Protein AF-0000000085132229 (afdb_homodimer)

Sequence (592 aa):
MSGAFQVGDSVLLVDHRGRETVAELTEAGVVRTAVGEVAMGDLVGHEPGEAVVTSKGKRILAVRPTLAETVVHMPRGAQIIYPKDALAILGALDVAPGQRVLECGVGSGGLTVWLARLGASVVAVERRPDFARRAEKNVAHLGGSERVSIIVGELADVAPPGPYDRVVLDMVHPWEVIPWIGAELAPGGRIVAYVTNALQIHETVEALEASGYVRIEVRELLERRWVARGEIVRPELRMVAHTGFIVSAHITPRARRLAAERPREISVSGVVDDGSLDESADGDVDDELIQTEDRPMSGAFQVGDSVLLVDHRGRETVAELTEAGVVRTAVGEVAMGDLVGHEPGEAVVTSKGKRILAVRPTLAETVVHMPRGAQIIYPKDALAILGALDVAPGQRVLECGVGSGGLTVWLARLGASVVAVERRPDFARRAEKNVAHLGGSERVSIIVGELADVAPPGPYDRVVLDMVHPWEVIPWIGAELAPGGRIVAYVTNALQIHETVEALEASGYVRIEVRELLERRWVARGEIVRPELRMVAHTGFIVSAHITPRARRLAAERPREISVSGVVDDGSLDESADGDVDDELIQTEDRP

InterPro domains:
  IPR014816 tRNA (1-methyladenosine) methyltransferase catalytic subunit Gcd14 [PIRSF017269] (3-255)
  IPR014816 tRNA (1-methyladenosine) methyltransferase catalytic subunit Gcd14 [PS51620] (8-252)
  IPR014816 tRNA (1-methyladenosine) methyltransferase catalytic subunit Gcd14 [PTHR12133] (4-229)
  IPR020598 Ribosomal RNA adenine methylase transferase, N-terminal [SM00650] (88-220)
  IPR029063 S-adenosyl-L-methionine-dependent methyltransferase superfamily [G3DSA:3.40.50.150] (67-257)
  IPR029063 S-adenosyl-L-methionine-dependent methyltransferase superfamily [SSF53335] (5-249)
  IPR049470 tRNA (adenine(58)-N(1))-methyltransferase catalytic subunit TRM61, C-terminal [PF08704] (71-230)

Radius of gyration: 25.06 Å; Cα contacts (8 Å, |Δi|>4): 1314; chains: 2; bounding box: 55×80×70 Å

Solvent-accessible surface area (backbone atoms only — not comparable to full-atom values): 31520 Å² total; per-residue (Å²): 132,66,40,51,41,44,75,63,36,57,37,28,36,34,40,92,85,66,52,75,47,73,46,72,31,38,76,84,37,71,47,82,53,99,65,33,39,34,55,29,54,78,43,49,68,36,48,22,46,39,70,43,66,23,76,68,69,39,69,25,40,32,32,66,56,39,64,55,55,45,55,75,67,42,88,64,90,44,88,71,68,52,53,75,55,42,44,48,48,42,51,69,47,46,69,43,56,70,36,36,32,38,36,36,49,42,41,41,23,51,56,55,35,54,46,24,52,35,39,20,35,34,43,29,31,19,64,47,63,71,35,43,52,45,14,50,53,45,26,54,66,73,38,38,53,91,30,50,46,78,43,76,33,52,61,62,75,63,56,78,79,54,72,18,39,28,38,37,33,44,48,92,60,50,41,47,45,50,47,30,54,38,46,31,41,30,48,44,10,26,38,32,36,46,39,71,51,69,70,51,49,47,50,34,50,50,30,38,53,75,34,44,38,40,77,72,44,37,38,33,64,34,54,41,45,44,45,68,56,93,94,42,72,47,69,49,91,71,62,72,68,77,78,45,36,44,36,32,32,32,41,16,64,65,13,28,55,55,5,64,72,39,75,70,54,65,78,80,65,82,70,70,70,67,66,71,74,67,78,60,76,71,54,74,77,64,85,63,64,85,67,74,74,81,68,130,132,66,39,51,39,44,76,62,35,58,36,28,36,34,42,91,85,65,55,74,47,73,45,71,31,38,76,85,38,71,46,81,54,98,63,33,37,35,56,28,53,77,43,47,68,36,49,22,46,39,70,45,67,24,75,68,68,38,69,26,40,33,31,66,56,39,64,56,54,44,54,74,66,43,86,63,90,46,87,72,68,52,54,75,54,43,43,48,48,42,51,70,47,46,70,43,56,70,37,35,31,38,36,37,50,41,42,39,22,50,56,55,36,54,47,24,53,36,40,20,35,34,43,30,31,20,65,46,62,70,34,43,52,46,14,51,53,46,25,54,65,74,40,36,52,91,29,49,46,79,44,76,34,52,63,62,76,62,56,77,76,52,72,17,39,26,38,38,33,41,49,94,61,50,40,46,44,50,48,29,54,37,48,30,41,29,48,44,10,27,38,33,38,46,39,72,50,70,69,51,49,46,50,35,50,50,30,39,53,76,34,43,40,40,79,73,45,36,39,34,65,34,55,39,46,44,45,68,54,94,92,43,73,46,70,48,92,70,61,72,72,74,78,44,35,45,35,30,32,33,42,17,66,65,13,27,54,54,6,64,73,40,75,68,54,66,79,81,65,80,70,70,70,68,66,70,75,66,75,60,75,71,52,73,75,65,80,72,65,83,74,74,73,80,68,131

Structure (mmCIF, N/CA/C/O backbone):
data_AF-0000000085132229-model_v1
#
loop_
_entity.id
_entity.type
_entity.pdbx_description
1 polymer 'tRNA (adenine(58)-N(1))-methyltransferase TrmI'
#
loop_
_atom_site.group_PDB
_atom_site.id
_atom_site.type_symbol
_atom_site.label_atom_id
_atom_site.label_alt_id
_atom_site.label_comp_id
_atom_site.label_asym_id
_atom_site.label_entity_id
_atom_site.label_seq_id
_atom_site.pdbx_PDB_ins_code
_atom_site.Cartn_x
_atom_site.Cartn_y
_atom_site.Cartn_z
_atom_site.occupancy
_atom_site.B_iso_or_equiv
_atom_site.auth_seq_id
_atom_site.auth_comp_id
_atom_site.auth_asym_id
_atom_site.auth_atom_id
_atom_site.pdbx_PDB_model_num
ATOM 1 N N . MET A 1 1 ? -3.805 -16.078 5.254 1 65.31 1 MET A N 1
ATOM 2 C CA . MET A 1 1 ? -3.906 -17.438 5.781 1 65.31 1 MET A CA 1
ATOM 3 C C . MET A 1 1 ? -3.59 -18.469 4.699 1 65.31 1 MET A C 1
ATOM 5 O O . MET A 1 1 ? -3.982 -18.297 3.541 1 65.31 1 MET A O 1
ATOM 9 N N . SER A 1 2 ? -2.617 -19.297 4.984 1 74 2 SER A N 1
ATOM 10 C CA . SER A 1 2 ? -2.285 -20.375 4.059 1 74 2 SER A CA 1
ATOM 11 C C . SER A 1 2 ? -2.84 -21.703 4.547 1 74 2 SER A C 1
ATOM 13 O O . SER A 1 2 ? -3.232 -21.828 5.707 1 74 2 SER A O 1
ATOM 15 N N . GLY A 1 3 ? -3.184 -22.562 3.594 1 86.44 3 GLY A N 1
ATOM 16 C CA . GLY A 1 3 ? -3.719 -23.891 3.891 1 86.44 3 GLY A CA 1
ATOM 17 C C . GLY A 1 3 ? -5.062 -24.141 3.238 1 86.44 3 GLY A C 1
ATOM 18 O O . GLY A 1 3 ? -5.52 -23.359 2.41 1 86.44 3 GLY A O 1
ATOM 19 N N . ALA A 1 4 ? -5.645 -25.234 3.688 1 92.12 4 ALA A N 1
ATOM 20 C CA . ALA A 1 4 ? -6.934 -25.625 3.129 1 92.12 4 ALA A CA 1
ATOM 21 C C . ALA A 1 4 ? -8.047 -24.688 3.605 1 92.12 4 ALA A C 1
ATOM 23 O O . ALA A 1 4 ? -7.906 -24.031 4.637 1 92.12 4 ALA A O 1
ATOM 24 N N . PHE A 1 5 ? -9.094 -24.625 2.889 1 94.69 5 PHE A N 1
ATOM 25 C CA . PHE A 1 5 ? -10.242 -23.812 3.252 1 94.69 5 PHE A CA 1
ATOM 26 C C . PHE A 1 5 ? -10.836 -24.266 4.578 1 94.69 5 PHE A C 1
ATOM 28 O O . PHE A 1 5 ? -10.938 -25.469 4.84 1 94.69 5 PHE A O 1
ATOM 35 N N . GLN A 1 6 ? -11.195 -23.359 5.348 1 93.12 6 GLN A N 1
ATOM 36 C CA . GLN A 1 6 ? -11.867 -23.609 6.617 1 93.12 6 GLN A CA 1
ATOM 37 C C . GLN A 1 6 ? -13.148 -22.781 6.734 1 93.12 6 GLN A C 1
ATOM 39 O O . GLN A 1 6 ? -13.312 -21.781 6.027 1 93.12 6 GLN A O 1
ATOM 44 N N . VAL A 1 7 ? -14.031 -23.266 7.629 1 92.75 7 VAL A N 1
ATOM 45 C CA . VAL A 1 7 ? -15.219 -22.469 7.926 1 92.75 7 VAL A CA 1
ATOM 46 C C . VAL A 1 7 ? -14.797 -21.094 8.406 1 92.75 7 VAL A C 1
ATOM 48 O O . VAL A 1 7 ? -13.875 -20.953 9.203 1 92.75 7 VAL A O 1
ATOM 51 N N . GLY A 1 8 ? -15.422 -20.062 7.824 1 89.81 8 GLY A N 1
ATOM 52 C CA . GLY A 1 8 ? -15.078 -18.688 8.18 1 89.81 8 GLY A CA 1
ATOM 53 C C . GLY A 1 8 ? -14.211 -18 7.145 1 89.81 8 GLY A C 1
ATOM 54 O O . GLY A 1 8 ? -14.141 -16.781 7.098 1 89.81 8 GLY A O 1
ATOM 55 N N . ASP A 1 9 ? -13.594 -18.828 6.281 1 91.94 9 ASP A N 1
ATOM 56 C CA . ASP A 1 9 ? -12.766 -18.266 5.223 1 91.94 9 ASP A CA 1
ATOM 57 C C . ASP A 1 9 ? -13.625 -17.594 4.156 1 91.94 9 ASP A C 1
ATOM 59 O O . ASP A 1 9 ? -14.789 -17.938 3.975 1 91.94 9 ASP A O 1
ATOM 63 N N . SER A 1 10 ? -13.016 -16.609 3.533 1 92.94 10 SER A N 1
ATOM 64 C CA . SER A 1 10 ? -13.586 -16.141 2.273 1 92.94 10 SER A CA 1
ATOM 65 C C . SER A 1 10 ? -13.117 -16.984 1.101 1 92.94 10 SER A C 1
ATOM 67 O O . SER A 1 10 ? -11.977 -17.469 1.084 1 92.94 10 SER A O 1
ATOM 69 N N . VAL A 1 11 ? -14.016 -17.188 0.163 1 95.06 11 VAL A N 1
ATOM 70 C CA . VAL A 1 11 ? -13.664 -17.906 -1.051 1 95.06 11 VAL A CA 1
ATOM 71 C C . VAL A 1 11 ? -14.039 -17.078 -2.279 1 95.06 11 VAL A C 1
ATOM 73 O O . VAL A 1 11 ? -15.062 -16.406 -2.285 1 95.06 11 VAL A O 1
ATOM 76 N N . LEU A 1 12 ? -13.203 -17.031 -3.213 1 96.56 12 LEU A N 1
ATOM 77 C CA . LEU A 1 12 ? -13.445 -16.453 -4.531 1 96.56 12 LEU A CA 1
ATOM 78 C C . LEU A 1 12 ? -13.625 -17.547 -5.578 1 96.56 12 LEU A C 1
ATOM 80 O O . LEU A 1 12 ? -12.719 -18.359 -5.797 1 96.56 12 LEU A O 1
ATOM 84 N N . LEU A 1 13 ? -14.781 -17.609 -6.133 1 96.69 13 LEU A N 1
ATOM 85 C CA . LEU A 1 13 ? -15.086 -18.531 -7.219 1 96.69 13 LEU A CA 1
ATOM 86 C C . LEU A 1 13 ? -15.023 -17.828 -8.57 1 96.69 13 LEU A C 1
ATOM 88 O O . LEU A 1 13 ? -15.578 -16.75 -8.734 1 96.69 13 LEU A O 1
ATOM 92 N N . VAL A 1 14 ? -14.305 -18.406 -9.477 1 96.69 14 VAL A N 1
ATOM 93 C CA . VAL A 1 14 ? -14.133 -17.828 -10.805 1 96.69 14 VAL A CA 1
ATOM 94 C C . VAL A 1 14 ? -14.539 -18.844 -11.867 1 96.69 14 VAL A C 1
ATOM 96 O O . VAL A 1 14 ? -13.977 -19.938 -11.938 1 96.69 14 VAL A O 1
ATOM 99 N N . ASP A 1 15 ? -15.453 -18.469 -12.68 1 95.88 15 ASP A N 1
ATOM 100 C CA . ASP A 1 15 ? -15.906 -19.422 -13.695 1 95.88 15 ASP A CA 1
ATOM 101 C C . ASP A 1 15 ? -15.086 -19.281 -14.977 1 95.88 15 ASP A C 1
ATOM 103 O O . ASP A 1 15 ? -14.109 -18.531 -15.016 1 95.88 15 ASP A O 1
ATOM 107 N N . HIS A 1 16 ? -15.438 -20.062 -16 1 92 16 HIS A N 1
ATOM 108 C CA . HIS A 1 16 ? -14.648 -20.172 -17.219 1 92 16 HIS A CA 1
ATOM 109 C C . HIS A 1 16 ? -14.68 -18.875 -18.031 1 92 16 HIS A C 1
ATOM 111 O O . HIS A 1 16 ? -13.844 -18.656 -18.906 1 92 16 HIS A O 1
ATOM 117 N N . ARG A 1 17 ? -15.664 -17.984 -17.688 1 92.19 17 ARG A N 1
ATOM 118 C CA . ARG A 1 17 ? -15.766 -16.703 -18.391 1 92.19 17 ARG A CA 1
ATOM 119 C C . ARG A 1 17 ? -15.094 -15.594 -17.578 1 92.19 17 ARG A C 1
ATOM 121 O O . ARG A 1 17 ? -15.141 -14.422 -17.969 1 92.19 17 ARG A O 1
ATOM 128 N N . GLY A 1 18 ? -14.578 -15.961 -16.438 1 91.88 18 GLY A N 1
ATOM 129 C CA . GLY A 1 18 ? -13.859 -14.992 -15.625 1 91.88 18 GLY A CA 1
ATOM 130 C C . GLY A 1 18 ? -14.758 -14.266 -14.641 1 91.88 18 GLY A C 1
ATOM 131 O O . GLY A 1 18 ? -14.32 -13.328 -13.969 1 91.88 18 GLY A O 1
ATOM 132 N N . ARG A 1 19 ? -16.125 -14.766 -14.578 1 94.62 19 ARG A N 1
ATOM 133 C CA . ARG A 1 19 ? -17.016 -14.141 -13.609 1 94.62 19 ARG A CA 1
ATOM 134 C C . ARG A 1 19 ? -16.672 -14.562 -12.188 1 94.62 19 ARG A C 1
ATOM 136 O O . ARG A 1 19 ? -16.406 -15.742 -11.938 1 94.62 19 ARG A O 1
ATOM 143 N N . GLU A 1 20 ? -16.641 -13.484 -11.305 1 96.12 20 GLU A N 1
ATOM 144 C CA . GLU A 1 20 ? -16.172 -13.711 -9.938 1 96.12 20 GLU A CA 1
ATOM 145 C C . GLU A 1 20 ? -17.312 -13.656 -8.938 1 96.12 20 GLU A C 1
ATOM 147 O O . GLU A 1 20 ? -18.219 -12.836 -9.07 1 96.12 20 GLU A O 1
ATOM 152 N N . THR A 1 21 ? -17.281 -14.547 -7.984 1 94.19 21 THR A N 1
ATOM 153 C CA . THR A 1 21 ? -18.172 -14.523 -6.824 1 94.19 21 THR A CA 1
ATOM 154 C C . THR A 1 21 ? -17.375 -14.734 -5.539 1 94.19 21 THR A C 1
ATOM 156 O O . THR A 1 21 ? -16.609 -15.688 -5.422 1 94.19 21 THR A O 1
ATOM 159 N N . VAL A 1 22 ? -17.531 -13.828 -4.605 1 93.44 22 VAL A N 1
ATOM 160 C CA . VAL A 1 22 ? -16.891 -13.961 -3.309 1 93.44 22 VAL A CA 1
ATOM 161 C C . VAL A 1 22 ? -17.922 -14.289 -2.236 1 93.44 22 VAL A C 1
ATOM 163 O O . VAL A 1 22 ? -19.016 -13.727 -2.229 1 93.44 22 VAL A O 1
ATOM 166 N N . ALA A 1 23 ? -17.578 -15.219 -1.371 1 91.81 23 ALA A N 1
ATOM 167 C CA . ALA A 1 23 ? -18.5 -15.594 -0.294 1 91.81 23 ALA A CA 1
ATOM 168 C C . ALA A 1 23 ? -17.734 -16.031 0.951 1 91.81 23 ALA A C 1
ATOM 170 O O . ALA A 1 23 ? -16.562 -16.422 0.864 1 91.81 23 ALA A O 1
ATOM 171 N N . GLU A 1 24 ? -18.375 -15.898 2.02 1 90.5 24 GLU A N 1
ATOM 172 C CA . GLU A 1 24 ? -17.859 -16.469 3.264 1 90.5 24 GLU A CA 1
ATOM 173 C C . GLU A 1 24 ? -18.266 -17.922 3.414 1 90.5 24 GLU A C 1
ATOM 175 O O . GLU A 1 24 ? -19.438 -18.281 3.262 1 90.5 24 GLU A O 1
ATOM 180 N N . LEU A 1 25 ? -17.281 -18.766 3.723 1 92.5 25 LEU A N 1
ATOM 181 C CA . LEU A 1 25 ? -17.547 -20.188 3.869 1 92.5 25 LEU A CA 1
ATOM 182 C C . LEU A 1 25 ? -18.234 -20.484 5.203 1 92.5 25 LEU A C 1
ATOM 184 O O . LEU A 1 25 ? -17.688 -20.141 6.262 1 92.5 25 LEU A O 1
ATOM 188 N N . THR A 1 26 ? -19.359 -21.016 5.105 1 90.5 26 THR A N 1
ATOM 189 C CA . THR A 1 26 ? -20.094 -21.5 6.273 1 90.5 26 THR A CA 1
ATOM 190 C C . THR A 1 26 ? -20.297 -23.016 6.203 1 90.5 26 THR A C 1
ATOM 192 O O . THR A 1 26 ? -20.062 -23.625 5.164 1 90.5 26 THR A O 1
ATOM 195 N N . GLU A 1 27 ? -20.656 -23.703 7.293 1 85.38 27 GLU A N 1
ATOM 196 C CA . GLU A 1 27 ? -20.781 -25.156 7.363 1 85.38 27 GLU A CA 1
ATOM 197 C C . GLU A 1 27 ? -21.859 -25.672 6.402 1 85.38 27 GLU A C 1
ATOM 199 O O . GLU A 1 27 ? -21.688 -26.703 5.758 1 85.38 27 GLU A O 1
ATOM 204 N N . ALA A 1 28 ? -22.938 -25.047 6.32 1 84.69 28 ALA A N 1
ATOM 205 C CA . ALA A 1 28 ? -24.062 -25.594 5.547 1 84.69 28 ALA A CA 1
ATOM 206 C C . ALA A 1 28 ? -24.531 -24.594 4.496 1 84.69 28 ALA A C 1
ATOM 208 O O . ALA A 1 28 ? -25.641 -24.703 3.979 1 84.69 28 ALA A O 1
ATOM 209 N N . GLY A 1 29 ? -23.562 -23.812 4.078 1 89.12 29 GLY A N 1
ATOM 210 C CA . GLY A 1 29 ? -24 -22.781 3.148 1 89.12 29 GLY A CA 1
ATOM 211 C C . GLY A 1 29 ? -23.812 -23.172 1.694 1 89.12 29 GLY A C 1
ATOM 212 O O . GLY A 1 29 ? -23.266 -24.234 1.397 1 89.12 29 GLY A O 1
ATOM 213 N N . VAL A 1 30 ? -24.547 -22.453 0.815 1 94.06 30 VAL A N 1
ATOM 214 C CA . VAL A 1 30 ? -24.422 -22.625 -0.63 1 94.06 30 VAL A CA 1
ATOM 215 C C . VAL A 1 30 ? -24.062 -21.281 -1.27 1 94.06 30 VAL A C 1
ATOM 217 O O . VAL A 1 30 ? -24.594 -20.234 -0.871 1 94.06 30 VAL A O 1
ATOM 220 N N . VAL A 1 31 ? -23.172 -21.344 -2.199 1 93.12 31 VAL A N 1
ATOM 221 C CA . VAL A 1 31 ? -22.844 -20.141 -2.963 1 93.12 31 VAL A CA 1
ATOM 222 C C . VAL A 1 31 ? -23.453 -20.234 -4.359 1 93.12 31 VAL A C 1
ATOM 224 O O . VAL A 1 31 ? -23.203 -21.188 -5.09 1 93.12 31 VAL A O 1
ATOM 227 N N . ARG A 1 32 ? -24.328 -19.344 -4.715 1 93.06 32 ARG A N 1
ATOM 228 C CA . ARG A 1 32 ? -24.922 -19.297 -6.043 1 93.06 32 ARG A CA 1
ATOM 229 C C . ARG A 1 32 ? -24.016 -18.547 -7.023 1 93.06 32 ARG A C 1
ATOM 231 O O . ARG A 1 32 ? -23.578 -17.438 -6.742 1 93.06 32 ARG A O 1
ATOM 238 N N . THR A 1 33 ? -23.609 -19.094 -8.109 1 94.19 33 THR A N 1
ATOM 239 C CA . THR A 1 33 ? -22.844 -18.469 -9.188 1 94.19 33 THR A CA 1
ATOM 240 C C . THR A 1 33 ? -23.641 -18.438 -10.477 1 94.19 33 THR A C 1
ATOM 242 O O . THR A 1 33 ? -24.766 -18.953 -10.531 1 94.19 33 THR A O 1
ATOM 245 N N . ALA A 1 34 ? -23.094 -17.828 -11.531 1 93.56 34 ALA A N 1
ATOM 246 C CA . ALA A 1 34 ? -23.766 -17.734 -12.828 1 93.56 34 ALA A CA 1
ATOM 247 C C . ALA A 1 34 ? -23.859 -19.094 -13.5 1 93.56 34 ALA A C 1
ATOM 249 O O . ALA A 1 34 ? -24.719 -19.312 -14.367 1 93.56 34 ALA A O 1
ATOM 250 N N . VAL A 1 35 ? -23.047 -20.062 -13.031 1 95.88 35 VAL A N 1
ATOM 251 C CA . VAL A 1 35 ? -23 -21.344 -13.727 1 95.88 35 VAL A CA 1
ATOM 252 C C . VAL A 1 35 ? -23.406 -22.469 -12.773 1 95.88 35 VAL A C 1
ATOM 254 O O . VAL A 1 35 ? -23.016 -23.625 -12.945 1 95.88 35 VAL A O 1
ATOM 257 N N . GLY A 1 36 ? -24.078 -22.062 -11.711 1 96.06 36 GLY A N 1
ATOM 258 C CA . GLY A 1 36 ? -24.578 -23.062 -10.797 1 96.06 36 GLY A CA 1
ATOM 259 C C . GLY A 1 36 ? -24.234 -22.781 -9.352 1 96.06 36 GLY A C 1
ATOM 260 O O . GLY A 1 36 ? -23.656 -21.734 -9.031 1 96.06 36 GLY A O 1
ATOM 261 N N . GLU A 1 37 ? -24.609 -23.781 -8.523 1 96.75 37 GLU A N 1
ATOM 262 C CA . GLU A 1 37 ? -24.391 -23.641 -7.082 1 96.75 37 GLU A CA 1
ATOM 263 C C . GLU A 1 37 ? -23.234 -24.5 -6.609 1 96.75 37 GLU A C 1
ATOM 265 O O . GLU A 1 37 ? -22.953 -25.547 -7.195 1 96.75 37 GLU A O 1
ATOM 270 N N . VAL A 1 38 ? -22.562 -24.031 -5.617 1 95.81 38 VAL A N 1
ATOM 271 C CA . VAL A 1 38 ? -21.5 -24.781 -4.965 1 95.81 38 VAL A CA 1
ATOM 272 C C . VAL A 1 38 ? -21.812 -24.922 -3.477 1 95.81 38 VAL A C 1
ATOM 274 O O . VAL A 1 38 ? -22 -23.922 -2.781 1 95.81 38 VAL A O 1
ATOM 277 N N . ALA A 1 39 ? -21.891 -26.156 -3.051 1 94.06 39 ALA A N 1
ATOM 278 C CA . ALA A 1 39 ? -22.031 -26.375 -1.615 1 94.06 39 ALA A CA 1
ATOM 279 C C . ALA A 1 39 ? -20.766 -26 -0.864 1 94.06 39 ALA A C 1
ATOM 281 O O . ALA A 1 39 ? -19.672 -26.469 -1.203 1 94.06 39 ALA A O 1
ATOM 282 N N . MET A 1 40 ? -20.844 -25.203 0.178 1 91.81 40 MET A N 1
ATOM 283 C CA . MET A 1 40 ? -19.688 -24.719 0.912 1 91.81 40 MET A CA 1
ATOM 284 C C . MET A 1 40 ? -18.953 -25.875 1.593 1 91.81 40 MET A C 1
ATOM 286 O O . MET A 1 40 ? -17.734 -25.844 1.738 1 91.81 40 MET A O 1
ATOM 290 N N . GLY A 1 41 ? -19.75 -26.812 1.95 1 89.12 41 GLY A N 1
ATOM 291 C CA . GLY A 1 41 ? -19.141 -28 2.521 1 89.12 41 GLY A CA 1
ATOM 292 C C . GLY A 1 41 ? -18.188 -28.703 1.572 1 89.12 41 GLY A C 1
ATOM 293 O O . GLY A 1 41 ? -17.234 -29.359 2.01 1 89.12 41 GLY A O 1
ATOM 294 N N . ASP A 1 42 ? -18.406 -28.578 0.285 1 88.88 42 ASP A N 1
ATOM 295 C CA . ASP A 1 42 ? -17.562 -29.203 -0.733 1 88.88 42 ASP A CA 1
ATOM 296 C C . ASP A 1 42 ? -16.234 -28.453 -0.876 1 88.88 42 ASP A C 1
ATOM 298 O O . ASP A 1 42 ? -15.312 -28.938 -1.528 1 88.88 42 ASP A O 1
ATOM 302 N N . LEU A 1 43 ? -16.172 -27.297 -0.257 1 92.69 43 LEU A N 1
ATOM 303 C CA . LEU A 1 43 ? -14.969 -26.484 -0.357 1 92.69 43 LEU A CA 1
ATOM 304 C C . LEU A 1 43 ? -14.086 -26.672 0.871 1 92.69 43 LEU A C 1
ATOM 306 O O . LEU A 1 43 ? -12.852 -26.656 0.764 1 92.69 43 LEU A O 1
ATOM 310 N N . VAL A 1 44 ? -14.719 -26.875 1.988 1 92.12 44 VAL A N 1
ATOM 311 C CA . VAL A 1 44 ? -14 -26.984 3.248 1 92.12 44 VAL A CA 1
ATOM 312 C C . VAL A 1 44 ? -13.047 -28.172 3.193 1 92.12 44 VAL A C 1
ATOM 314 O O . VAL A 1 44 ? -13.438 -29.266 2.781 1 92.12 44 VAL A O 1
ATOM 317 N N . GLY A 1 45 ? -11.789 -27.922 3.525 1 90.94 45 GLY A N 1
ATOM 318 C CA . GLY A 1 45 ? -10.781 -28.969 3.512 1 90.94 45 GLY A CA 1
ATOM 319 C C . GLY A 1 45 ? -10.023 -29.047 2.201 1 90.94 45 GLY A C 1
ATOM 320 O O . GLY A 1 45 ? -8.953 -29.672 2.131 1 90.94 45 GLY A O 1
ATOM 321 N N . HIS A 1 46 ? -10.547 -28.453 1.194 1 91.88 46 HIS A N 1
ATOM 322 C CA . HIS A 1 46 ? -9.867 -28.422 -0.095 1 91.88 46 HIS A CA 1
ATOM 323 C C . HIS A 1 46 ? -8.836 -27.297 -0.149 1 91.88 46 HIS A C 1
ATOM 325 O O . HIS A 1 46 ? -8.961 -26.297 0.563 1 91.88 46 HIS A O 1
ATOM 331 N N . GLU A 1 47 ? -7.844 -27.531 -0.974 1 94.69 47 GLU A N 1
ATOM 332 C CA . GLU A 1 47 ? -6.816 -26.5 -1.123 1 94.69 47 GLU A CA 1
ATOM 333 C C . GLU A 1 47 ? -7.25 -25.422 -2.111 1 94.69 47 GLU A C 1
ATOM 335 O O . GLU A 1 47 ? -7.844 -25.734 -3.148 1 94.69 47 GLU A O 1
ATOM 340 N N . PRO A 1 48 ? -7.023 -24.172 -1.771 1 96.44 48 PRO A N 1
ATOM 341 C CA . PRO A 1 48 ? -7.234 -23.125 -2.775 1 96.44 48 PRO A CA 1
ATOM 342 C C . PRO A 1 48 ? -6.5 -23.406 -4.086 1 96.44 48 PRO A C 1
ATOM 344 O O . PRO A 1 48 ? -5.367 -23.891 -4.066 1 96.44 48 PRO A O 1
ATOM 347 N N . GLY A 1 49 ? -7.164 -23.094 -5.141 1 95 49 GLY A N 1
ATOM 348 C CA . GLY A 1 49 ? -6.582 -23.359 -6.445 1 95 49 GLY A CA 1
ATOM 349 C C . GLY A 1 49 ? -7.152 -24.609 -7.113 1 95 49 GLY A C 1
ATOM 350 O O . GLY A 1 49 ? -6.93 -24.828 -8.305 1 95 49 GLY A O 1
ATOM 351 N N . GLU A 1 50 ? -7.852 -25.344 -6.355 1 93.5 50 GLU A N 1
ATOM 352 C CA . GLU A 1 50 ? -8.516 -26.516 -6.93 1 93.5 50 GLU A CA 1
ATOM 353 C C . GLU A 1 50 ? -9.828 -26.125 -7.602 1 93.5 50 GLU A C 1
ATOM 355 O O . GLU A 1 50 ? -10.492 -25.172 -7.176 1 93.5 50 GLU A O 1
ATOM 360 N N . ALA A 1 51 ? -10.141 -26.891 -8.578 1 93.5 51 ALA A N 1
ATOM 361 C CA . ALA A 1 51 ? -11.438 -26.719 -9.227 1 93.5 51 ALA A CA 1
ATOM 362 C C . ALA A 1 51 ? -12.547 -27.422 -8.453 1 93.5 51 ALA A C 1
ATOM 364 O O . ALA A 1 51 ? -12.305 -28.453 -7.816 1 93.5 51 ALA A O 1
ATOM 365 N N . VAL A 1 52 ? -13.688 -26.812 -8.477 1 94.69 52 VAL A N 1
ATOM 366 C CA . VAL A 1 52 ? -14.875 -27.422 -7.879 1 94.69 52 VAL A CA 1
ATOM 367 C C . VAL A 1 52 ? -15.977 -27.547 -8.93 1 94.69 52 VAL A C 1
ATOM 369 O O . VAL A 1 52 ? -16.016 -26.766 -9.883 1 94.69 52 VAL A O 1
ATOM 372 N N . VAL A 1 53 ? -16.812 -28.5 -8.719 1 95.5 53 VAL A N 1
ATOM 373 C CA . VAL A 1 53 ? -17.891 -28.734 -9.68 1 95.5 53 VAL A CA 1
ATOM 374 C C . VAL A 1 53 ? -19.188 -28.156 -9.156 1 95.5 53 VAL A C 1
ATOM 376 O O . VAL A 1 53 ? -19.578 -28.406 -8.008 1 95.5 53 VAL A O 1
ATOM 379 N N . THR A 1 54 ? -19.828 -27.391 -9.992 1 96.31 54 THR A N 1
ATOM 380 C CA . THR A 1 54 ? -21.078 -26.766 -9.602 1 96.31 54 THR A CA 1
ATOM 381 C C . THR A 1 54 ? -22.234 -27.75 -9.766 1 96.31 54 THR A C 1
ATOM 383 O O . THR A 1 54 ? -22.047 -28.859 -10.273 1 96.31 54 THR A O 1
ATOM 386 N N . SER A 1 55 ? -23.438 -27.359 -9.352 1 96.12 55 SER A N 1
ATOM 387 C CA . SER A 1 55 ? -24.656 -28.172 -9.461 1 96.12 55 SER A CA 1
ATOM 388 C C . SER A 1 55 ? -25 -28.438 -10.922 1 96.12 55 SER A C 1
ATOM 390 O O . SER A 1 55 ? -25.734 -29.375 -11.234 1 96.12 55 SER A O 1
ATOM 392 N N . LYS A 1 56 ? -24.469 -27.641 -11.828 1 96.88 56 LYS A N 1
ATOM 393 C CA . LYS A 1 56 ? -24.75 -27.797 -13.25 1 96.88 56 LYS A CA 1
ATOM 394 C C . LYS A 1 56 ? -23.609 -28.531 -13.953 1 96.88 56 LYS A C 1
ATOM 396 O O . LYS A 1 56 ? -23.531 -28.531 -15.188 1 96.88 56 LYS A O 1
ATOM 401 N N . GLY A 1 57 ? -22.641 -28.938 -13.188 1 95.88 57 GLY A N 1
ATOM 402 C CA . GLY A 1 57 ? -21.578 -29.781 -13.719 1 95.88 57 GLY A CA 1
ATOM 403 C C . GLY A 1 57 ? -20.406 -28.969 -14.281 1 95.88 57 GLY A C 1
ATOM 404 O O . GLY A 1 57 ? -19.562 -29.516 -14.992 1 95.88 57 GLY A O 1
ATOM 405 N N . LYS A 1 58 ? -20.453 -27.734 -14.023 1 96.19 58 LYS A N 1
ATOM 406 C CA . LYS A 1 58 ? -19.375 -26.891 -14.531 1 96.19 58 LYS A CA 1
ATOM 407 C C . LYS A 1 58 ? -18.219 -26.828 -13.531 1 96.19 58 LYS A C 1
ATOM 409 O O . LYS A 1 58 ? -18.438 -26.719 -12.32 1 96.19 58 LYS A O 1
ATOM 414 N N . ARG A 1 59 ? -17.016 -26.953 -14.047 1 95.38 59 ARG A N 1
ATOM 415 C CA . ARG A 1 59 ? -15.828 -26.797 -13.211 1 95.38 59 ARG A CA 1
ATOM 416 C C . ARG A 1 59 ? -15.445 -25.328 -13.07 1 95.38 59 ARG A C 1
ATOM 418 O O . ARG A 1 59 ? -15.281 -24.609 -14.062 1 95.38 59 ARG A O 1
ATOM 425 N N . ILE A 1 60 ? -15.328 -24.906 -11.789 1 95.44 60 ILE A N 1
ATOM 426 C CA . ILE A 1 60 ? -14.938 -23.516 -11.562 1 95.44 60 ILE A CA 1
ATOM 427 C C . ILE A 1 60 ? -13.789 -23.469 -10.562 1 95.44 60 ILE A C 1
ATOM 429 O O . ILE A 1 60 ? -13.594 -24.391 -9.773 1 95.44 60 ILE A O 1
ATOM 433 N N . LEU A 1 61 ? -13 -22.422 -10.672 1 96.69 61 LEU A N 1
ATOM 434 C CA . LEU A 1 61 ? -11.828 -22.25 -9.82 1 96.69 61 LEU A CA 1
ATOM 435 C C . LEU A 1 61 ? -12.234 -21.703 -8.453 1 96.69 61 LEU A C 1
ATOM 437 O O . LEU A 1 61 ? -13.062 -20.781 -8.367 1 96.69 61 LEU A O 1
ATOM 441 N N . ALA A 1 62 ? -11.703 -22.281 -7.367 1 96.81 62 ALA A N 1
ATOM 442 C CA . ALA A 1 62 ? -11.867 -21.75 -6.016 1 96.81 62 ALA A CA 1
ATOM 443 C C . ALA A 1 62 ? -10.531 -21.328 -5.422 1 96.81 62 ALA A C 1
ATOM 445 O O . ALA A 1 62 ? -9.617 -22.156 -5.285 1 96.81 62 ALA A O 1
ATOM 446 N N . VAL A 1 63 ? -10.391 -20.062 -5.094 1 96.38 63 VAL A N 1
ATOM 447 C CA . VAL A 1 63 ? -9.172 -19.562 -4.465 1 96.38 63 VAL A CA 1
ATOM 448 C C . VAL A 1 63 ? -9.531 -18.688 -3.268 1 96.38 63 VAL A C 1
ATOM 450 O O . VAL A 1 63 ? -10.703 -18.359 -3.057 1 96.38 63 VAL A O 1
ATOM 453 N N . ARG A 1 64 ? -8.594 -18.422 -2.432 1 95.56 64 ARG A N 1
ATOM 454 C CA . ARG A 1 64 ? -8.766 -17.422 -1.383 1 95.56 64 ARG A CA 1
ATOM 455 C C . ARG A 1 64 ? -8.594 -16.016 -1.937 1 95.56 64 ARG A C 1
ATOM 457 O O . ARG A 1 64 ? -7.57 -15.703 -2.553 1 95.56 64 ARG A O 1
ATOM 464 N N . PRO A 1 65 ? -9.57 -15.211 -1.752 1 95.94 65 PRO A N 1
ATOM 465 C CA . PRO A 1 65 ? -9.406 -13.844 -2.252 1 95.94 65 PRO A CA 1
ATOM 466 C C . PRO A 1 65 ? -8.414 -13.023 -1.428 1 95.94 65 PRO A C 1
ATOM 468 O O . PRO A 1 65 ? -8.25 -13.273 -0.231 1 95.94 65 PRO A O 1
ATOM 471 N N . THR A 1 66 ? -7.711 -12.109 -2.082 1 96.19 66 THR A N 1
ATOM 472 C CA . THR A 1 66 ? -6.938 -11.102 -1.357 1 96.19 66 THR A CA 1
ATOM 473 C C . THR A 1 66 ? -7.863 -10.141 -0.618 1 96.19 66 THR A C 1
ATOM 475 O O . THR A 1 66 ? -9.07 -10.102 -0.879 1 96.19 66 THR A O 1
ATOM 478 N N . LEU A 1 67 ? -7.289 -9.422 0.3 1 95.62 67 LEU A N 1
ATOM 479 C CA . LEU A 1 67 ? -8.062 -8.367 0.944 1 95.62 67 LEU A CA 1
ATOM 480 C C . LEU A 1 67 ? -8.578 -7.363 -0.084 1 95.62 67 LEU A C 1
ATOM 482 O O . LEU A 1 67 ? -9.711 -6.898 0.013 1 95.62 67 LEU A O 1
ATOM 486 N N . ALA A 1 68 ? -7.762 -7.012 -1.042 1 96.12 68 ALA A N 1
ATOM 487 C CA . ALA A 1 68 ? -8.164 -6.105 -2.113 1 96.12 68 ALA A CA 1
ATOM 488 C C . ALA A 1 68 ? -9.406 -6.617 -2.83 1 96.12 68 ALA A C 1
ATOM 490 O O . ALA A 1 68 ? -10.367 -5.871 -3.031 1 96.12 68 ALA A O 1
ATOM 491 N N . GLU A 1 69 ? -9.391 -7.895 -3.18 1 95.12 69 GLU A N 1
ATOM 492 C CA . GLU A 1 69 ? -10.531 -8.5 -3.859 1 95.12 69 GLU A CA 1
ATOM 493 C C . GLU A 1 69 ? -11.758 -8.539 -2.955 1 95.12 69 GLU A C 1
ATOM 495 O O . GLU A 1 69 ? -12.867 -8.266 -3.404 1 95.12 69 GLU A O 1
ATOM 500 N N . THR A 1 70 ? -11.531 -8.852 -1.705 1 93.56 70 THR A N 1
ATOM 501 C CA . THR A 1 70 ? -12.633 -8.969 -0.759 1 93.56 70 THR A CA 1
ATOM 502 C C . THR A 1 70 ? -13.305 -7.617 -0.549 1 93.56 70 THR A C 1
ATOM 504 O O . THR A 1 70 ? -14.539 -7.527 -0.523 1 93.56 70 THR A O 1
ATOM 507 N N . VAL A 1 71 ? -12.547 -6.57 -0.447 1 92.38 71 VAL A N 1
ATOM 508 C CA . VAL A 1 71 ? -13.07 -5.238 -0.174 1 92.38 71 VAL A CA 1
ATOM 509 C C . VAL A 1 71 ? -13.891 -4.754 -1.366 1 92.38 71 VAL A C 1
ATOM 511 O O . VAL A 1 71 ? -14.93 -4.105 -1.193 1 92.38 71 VAL A O 1
ATOM 514 N N . VAL A 1 72 ? -13.477 -5.082 -2.541 1 90.25 72 VAL A N 1
ATOM 515 C CA . VAL A 1 72 ? -14.172 -4.613 -3.736 1 90.25 72 VAL A CA 1
ATOM 516 C C . VAL A 1 72 ? -15.484 -5.371 -3.908 1 90.25 72 VAL A C 1
ATOM 518 O O . VAL A 1 72 ? -16.438 -4.848 -4.484 1 90.25 72 VAL A O 1
ATOM 521 N N . HIS A 1 73 ? -15.57 -6.625 -3.346 1 87.56 73 HIS A N 1
ATOM 522 C CA . HIS A 1 73 ? -16.75 -7.473 -3.537 1 87.56 73 HIS A CA 1
ATOM 523 C C . HIS A 1 73 ? -17.672 -7.41 -2.33 1 87.56 73 HIS A C 1
ATOM 525 O O . HIS A 1 73 ? -18.797 -7.91 -2.381 1 87.56 73 HIS A O 1
ATOM 531 N N . MET A 1 74 ? -17.234 -6.801 -1.32 1 83.44 74 MET A N 1
ATOM 532 C CA . MET A 1 74 ? -18.016 -6.832 -0.083 1 83.44 74 MET A CA 1
ATOM 533 C C . MET A 1 74 ? -19.281 -6.008 -0.218 1 83.44 74 MET A C 1
ATOM 535 O O . MET A 1 74 ? -19.344 -5.078 -1.021 1 83.44 74 MET A O 1
ATOM 539 N N . PRO A 1 75 ? -20.312 -6.473 0.462 1 76.56 75 PRO A N 1
ATOM 540 C CA . PRO A 1 75 ? -21.531 -5.664 0.449 1 76.56 75 PRO A CA 1
ATOM 541 C C . PRO A 1 75 ? -21.281 -4.207 0.838 1 76.56 75 PRO A C 1
ATOM 543 O O . PRO A 1 75 ? -20.531 -3.939 1.779 1 76.56 75 PRO A O 1
ATOM 546 N N . ARG A 1 76 ? -21.734 -3.322 -0.136 1 73.75 76 ARG A N 1
ATOM 547 C CA . ARG A 1 76 ? -21.406 -1.934 0.167 1 73.75 76 ARG A CA 1
ATOM 548 C C . ARG A 1 76 ? -22.656 -1.067 0.205 1 73.75 76 ARG A C 1
ATOM 550 O O . ARG A 1 76 ? -23.656 -1.38 -0.45 1 73.75 76 ARG A O 1
ATOM 557 N N . GLY A 1 77 ? -22.703 -0.29 1.21 1 69.69 77 GLY A N 1
ATOM 558 C CA . GLY A 1 77 ? -23.656 0.799 1.283 1 69.69 77 GLY A CA 1
ATOM 559 C C . GLY A 1 77 ? -23.094 2.131 0.837 1 69.69 77 GLY A C 1
ATOM 560 O O . GLY A 1 77 ? -23.828 3.002 0.367 1 69.69 77 GLY A O 1
ATOM 561 N N . ALA A 1 78 ? -21.812 2.301 0.937 1 74.75 78 ALA A N 1
ATOM 562 C CA . ALA A 1 78 ? -21.078 3.494 0.532 1 74.75 78 ALA A CA 1
ATOM 563 C C . ALA A 1 78 ? -20.031 3.162 -0.537 1 74.75 78 ALA A C 1
ATOM 565 O O . ALA A 1 78 ? -19.703 1.993 -0.744 1 74.75 78 ALA A O 1
ATOM 566 N N . GLN A 1 79 ? -19.719 4.191 -1.281 1 80.44 79 GLN A N 1
ATOM 567 C CA . GLN A 1 79 ? -18.594 4.012 -2.201 1 80.44 79 GLN A CA 1
ATOM 568 C C . GLN A 1 79 ? -17.312 3.658 -1.451 1 80.44 79 GLN A C 1
ATOM 570 O O . GLN A 1 79 ? -17.047 4.207 -0.379 1 80.44 79 GLN A O 1
ATOM 575 N N . ILE A 1 80 ? -16.594 2.752 -1.967 1 84.75 80 ILE A N 1
ATOM 576 C CA . ILE A 1 80 ? -15.391 2.311 -1.262 1 84.75 80 ILE A CA 1
ATOM 577 C C . ILE A 1 80 ? -14.172 3.043 -1.812 1 84.75 80 ILE A C 1
ATOM 579 O O . ILE A 1 80 ? -14.188 3.525 -2.947 1 84.75 80 ILE A O 1
ATOM 583 N N . ILE A 1 81 ? -13.164 3.16 -0.936 1 94.81 81 ILE A N 1
ATOM 584 C CA . ILE A 1 81 ? -11.828 3.496 -1.397 1 94.81 81 ILE A CA 1
ATOM 585 C C . ILE A 1 81 ? -11.195 2.283 -2.076 1 94.81 81 ILE A C 1
ATOM 587 O O . ILE A 1 81 ? -11.086 1.214 -1.474 1 94.81 81 ILE A O 1
ATOM 591 N N . TYR A 1 82 ? -10.805 2.473 -3.297 1 95.75 82 TYR A N 1
ATOM 592 C CA . TYR A 1 82 ? -10.195 1.372 -4.035 1 95.75 82 TYR A CA 1
ATOM 593 C C . TYR A 1 82 ? -8.898 0.932 -3.379 1 95.75 82 TYR A C 1
ATOM 595 O O . TYR A 1 82 ? -8.18 1.748 -2.787 1 95.75 82 TYR A O 1
ATOM 603 N N . PRO A 1 83 ? -8.57 -0.288 -3.588 1 96.69 83 PRO A N 1
ATOM 604 C CA . PRO A 1 83 ? -7.383 -0.836 -2.926 1 96.69 83 PRO A CA 1
ATOM 605 C C . PRO A 1 83 ? -6.109 -0.052 -3.248 1 96.69 83 PRO A C 1
ATOM 607 O O . PRO A 1 83 ? -5.277 0.171 -2.363 1 96.69 83 PRO A O 1
ATOM 610 N N . LYS A 1 84 ? -5.898 0.39 -4.512 1 97.44 84 LYS A N 1
ATOM 611 C CA . LYS A 1 84 ? -4.703 1.158 -4.848 1 97.44 84 LYS A CA 1
ATOM 612 C C . LYS A 1 84 ? -4.602 2.418 -3.992 1 97.44 84 LYS A C 1
ATOM 614 O O . LYS A 1 84 ? -3.51 2.793 -3.559 1 97.44 84 LYS A O 1
ATOM 619 N N . ASP A 1 85 ? -5.719 3.055 -3.758 1 98.31 85 ASP A N 1
ATOM 620 C CA . ASP A 1 85 ? -5.746 4.273 -2.955 1 98.31 85 ASP A CA 1
ATOM 621 C C . ASP A 1 85 ? -5.598 3.953 -1.469 1 98.31 85 ASP A C 1
ATOM 623 O O . ASP A 1 85 ? -4.926 4.684 -0.735 1 98.31 85 ASP A O 1
ATOM 627 N N . ALA A 1 86 ? -6.266 2.889 -1.026 1 98.31 86 ALA A N 1
ATOM 628 C CA . ALA A 1 86 ? -6.133 2.49 0.372 1 98.31 86 ALA A CA 1
ATOM 629 C C . ALA A 1 86 ? -4.672 2.232 0.734 1 98.31 86 ALA A C 1
ATOM 631 O O . ALA A 1 86 ? -4.191 2.699 1.77 1 98.31 86 ALA A O 1
ATOM 632 N N . LEU A 1 87 ? -4.008 1.517 -0.124 1 98.19 87 LEU A N 1
ATOM 633 C CA . LEU A 1 87 ? -2.6 1.216 0.105 1 98.19 87 LEU A CA 1
ATOM 634 C C . LEU A 1 87 ? -1.765 2.492 0.1 1 98.19 87 LEU A C 1
ATOM 636 O O . LEU A 1 87 ? -0.873 2.658 0.935 1 98.19 87 LEU A O 1
ATOM 640 N N . ALA A 1 88 ? -2.062 3.346 -0.817 1 98.44 88 ALA A N 1
ATOM 641 C CA . ALA A 1 88 ? -1.343 4.613 -0.887 1 98.44 88 ALA A CA 1
ATOM 642 C C . ALA A 1 88 ? -1.591 5.457 0.362 1 98.44 88 ALA A C 1
ATOM 644 O O . ALA A 1 88 ? -0.699 6.172 0.824 1 98.44 88 ALA A O 1
ATOM 645 N N . ILE A 1 89 ? -2.777 5.422 0.888 1 98.75 89 ILE A N 1
ATOM 646 C CA . ILE A 1 89 ? -3.117 6.133 2.115 1 98.75 89 ILE A CA 1
ATOM 647 C C . ILE A 1 89 ? -2.289 5.582 3.275 1 98.75 89 ILE A C 1
ATOM 649 O O . ILE A 1 89 ? -1.762 6.348 4.086 1 98.75 89 ILE A O 1
ATOM 653 N N . LEU A 1 90 ? -2.139 4.301 3.322 1 98.25 90 LEU A N 1
ATOM 654 C CA . LEU A 1 90 ? -1.31 3.695 4.359 1 98.25 90 LEU A CA 1
ATOM 655 C C . LEU A 1 90 ? 0.124 4.207 4.277 1 98.25 90 LEU A C 1
ATOM 657 O O . LEU A 1 90 ? 0.74 4.508 5.305 1 98.25 90 LEU A O 1
ATOM 661 N N . GLY A 1 91 ? 0.589 4.277 3.061 1 97.81 91 GLY A N 1
ATOM 662 C CA . GLY A 1 91 ? 1.933 4.797 2.859 1 97.81 91 GLY A CA 1
ATOM 663 C C . GLY A 1 91 ? 2.066 6.266 3.225 1 97.81 91 GLY A C 1
ATOM 664 O O . GLY A 1 91 ? 3.029 6.66 3.883 1 97.81 91 GLY A O 1
ATOM 665 N N . ALA A 1 92 ? 1.072 7.02 2.824 1 98.25 92 ALA A N 1
ATOM 666 C CA . ALA A 1 92 ? 1.096 8.461 3.072 1 98.25 92 ALA A CA 1
ATOM 667 C C . ALA A 1 92 ? 0.985 8.758 4.562 1 98.25 92 ALA A C 1
ATOM 669 O O . ALA A 1 92 ? 1.596 9.711 5.059 1 98.25 92 ALA A O 1
ATOM 670 N N . LEU A 1 93 ? 0.256 7.926 5.262 1 97.94 93 LEU A N 1
ATOM 671 C CA . LEU A 1 93 ? 0.093 8.062 6.707 1 97.94 93 LEU A CA 1
ATOM 672 C C . LEU A 1 93 ? 1.289 7.48 7.445 1 97.94 93 LEU A C 1
ATOM 674 O O . LEU A 1 93 ? 1.462 7.719 8.641 1 97.94 93 LEU A O 1
ATOM 678 N N . ASP A 1 94 ? 1.987 6.711 6.746 1 97.12 94 ASP A N 1
ATOM 679 C CA . ASP A 1 94 ? 3.105 5.996 7.352 1 97.12 94 ASP A CA 1
ATOM 680 C C . ASP A 1 94 ? 2.641 5.145 8.531 1 97.12 94 ASP A C 1
ATOM 682 O O . ASP A 1 94 ? 3.186 5.242 9.633 1 97.12 94 ASP A O 1
ATOM 686 N N . VAL A 1 95 ? 1.642 4.375 8.281 1 96.69 95 VAL A N 1
ATOM 687 C CA . VAL A 1 95 ? 1.045 3.549 9.328 1 96.69 95 VAL A CA 1
ATOM 688 C C . VAL A 1 95 ? 2.023 2.455 9.742 1 96.69 95 VAL A C 1
ATOM 690 O O . VAL A 1 95 ? 2.697 1.861 8.898 1 96.69 95 VAL A O 1
ATOM 693 N N . ALA A 1 96 ? 2.078 2.18 10.992 1 93.5 96 ALA A N 1
ATOM 694 C CA . ALA A 1 96 ? 2.916 1.131 11.562 1 93.5 96 ALA A CA 1
ATOM 695 C C . ALA A 1 96 ? 2.186 0.4 12.688 1 93.5 96 ALA A C 1
ATOM 697 O O . ALA A 1 96 ? 1.238 0.933 13.273 1 93.5 96 ALA A O 1
ATOM 698 N N . PRO A 1 97 ? 2.652 -0.802 12.906 1 92.69 97 PRO A N 1
ATOM 699 C CA . PRO A 1 97 ? 1.999 -1.564 13.977 1 92.69 97 PRO A CA 1
ATOM 700 C C . PRO A 1 97 ? 2.018 -0.835 15.32 1 92.69 97 PRO A C 1
ATOM 702 O O . PRO A 1 97 ? 3.025 -0.217 15.672 1 92.69 97 PRO A O 1
ATOM 705 N N . GLY A 1 98 ? 0.85 -0.879 15.984 1 93.25 98 GLY A N 1
ATOM 706 C CA . GLY A 1 98 ? 0.764 -0.333 17.328 1 93.25 98 GLY A CA 1
ATOM 707 C C . GLY A 1 98 ? 0.345 1.125 17.359 1 93.25 98 GLY A C 1
ATOM 708 O O . GLY A 1 98 ? -0.018 1.654 18.406 1 93.25 98 GLY A O 1
ATOM 709 N N . GLN A 1 99 ? 0.357 1.77 16.266 1 96.38 99 GLN A N 1
ATOM 710 C CA . GLN A 1 99 ? -0.028 3.176 16.219 1 96.38 99 GLN A CA 1
ATOM 711 C C . GLN A 1 99 ? -1.533 3.342 16.406 1 96.38 99 GLN A C 1
ATOM 713 O O . GLN A 1 99 ? -2.314 2.482 15.992 1 96.38 99 GLN A O 1
ATOM 718 N N . ARG A 1 100 ? -1.882 4.402 17.031 1 98.06 100 ARG A N 1
ATOM 719 C CA . ARG A 1 100 ? -3.285 4.77 17.172 1 98.06 100 ARG A CA 1
ATOM 720 C C . ARG A 1 100 ? -3.744 5.652 16.016 1 98.06 100 ARG A C 1
ATOM 722 O O . ARG A 1 100 ? -3.162 6.707 15.766 1 98.06 100 ARG A O 1
ATOM 729 N N . VAL A 1 101 ? -4.789 5.223 15.297 1 98.5 101 VAL A N 1
ATOM 730 C CA . VAL A 1 101 ? -5.266 5.922 14.109 1 98.5 101 VAL A CA 1
ATOM 731 C C . VAL A 1 101 ? -6.727 6.32 14.297 1 98.5 101 VAL A C 1
ATOM 733 O O . VAL A 1 101 ? -7.555 5.504 14.711 1 98.5 101 VAL A O 1
ATOM 736 N N . LEU A 1 102 ? -7.031 7.578 14.055 1 98.62 102 LEU A N 1
ATOM 737 C CA . LEU A 1 102 ? -8.414 8.047 13.992 1 98.62 102 LEU A CA 1
ATOM 738 C C . LEU A 1 102 ? -8.914 8.055 12.555 1 98.62 102 LEU A C 1
ATOM 740 O O . LEU A 1 102 ? -8.336 8.727 11.695 1 98.62 102 LEU A O 1
ATOM 744 N N . GLU A 1 103 ? -9.883 7.281 12.297 1 98.5 103 GLU A N 1
ATOM 745 C CA . GLU A 1 103 ? -10.531 7.254 10.984 1 98.5 103 GLU A CA 1
ATOM 746 C C . GLU A 1 103 ? -11.891 7.941 11.031 1 98.5 103 GLU A C 1
ATOM 748 O O . GLU A 1 103 ? -12.766 7.555 11.805 1 98.5 103 GLU A O 1
ATOM 753 N N . CYS A 1 104 ? -12.039 8.961 10.211 1 97.19 104 CYS A N 1
ATOM 754 C CA . CYS A 1 104 ? -13.289 9.703 10.109 1 97.19 104 CYS A CA 1
ATOM 755 C C . CYS A 1 104 ? -13.969 9.445 8.773 1 97.19 104 CYS A C 1
ATOM 757 O O . CYS A 1 104 ? -13.477 9.875 7.727 1 97.19 104 CYS A O 1
ATOM 759 N N . GLY A 1 105 ? -15.125 8.867 8.812 1 94.88 105 GLY A N 1
ATOM 760 C CA . GLY A 1 105 ? -15.758 8.336 7.617 1 94.88 105 GLY A CA 1
ATOM 761 C C . GLY A 1 105 ? -15.375 6.895 7.328 1 94.88 105 GLY A C 1
ATOM 762 O O . GLY A 1 105 ? -14.516 6.629 6.488 1 94.88 105 GLY A O 1
ATOM 763 N N . VAL A 1 106 ? -16.172 5.977 7.922 1 94.31 106 VAL A N 1
ATOM 764 C CA . VAL A 1 106 ? -15.828 4.562 7.898 1 94.31 106 VAL A CA 1
ATOM 765 C C . VAL A 1 106 ? -16.484 3.889 6.691 1 94.31 106 VAL A C 1
ATOM 767 O O . VAL A 1 106 ? -15.875 3.021 6.055 1 94.31 106 VAL A O 1
ATOM 770 N N . GLY A 1 107 ? -17.75 4.309 6.41 1 93.25 107 GLY A N 1
ATOM 771 C CA . GLY A 1 107 ? -18.5 3.643 5.359 1 93.25 107 GLY A CA 1
ATOM 772 C C . GLY A 1 107 ? -18.688 2.156 5.602 1 93.25 107 GLY A C 1
ATOM 773 O O . GLY A 1 107 ? -19.172 1.747 6.656 1 93.25 107 GLY A O 1
ATOM 774 N N . SER A 1 108 ? -18.203 1.402 4.672 1 92.88 108 SER A N 1
ATOM 775 C CA . SER A 1 108 ? -18.328 -0.045 4.789 1 92.88 108 SER A CA 1
ATOM 776 C C . SER A 1 108 ? -17.141 -0.657 5.512 1 92.88 108 SER A C 1
ATOM 778 O O . SER A 1 108 ? -17.094 -1.869 5.73 1 92.88 108 SER A O 1
ATOM 780 N N . GLY A 1 109 ? -16.203 0.11 5.832 1 94.62 109 GLY A N 1
ATOM 781 C CA . GLY A 1 109 ? -15.039 -0.371 6.566 1 94.62 109 GLY A CA 1
ATOM 782 C C . GLY A 1 109 ? -13.914 -0.838 5.664 1 94.62 109 GLY A C 1
ATOM 783 O O . GLY A 1 109 ? -13.047 -1.598 6.094 1 94.62 109 GLY A O 1
ATOM 784 N N . GLY A 1 110 ? -13.992 -0.415 4.41 1 94.69 110 GLY A N 1
ATOM 785 C CA . GLY A 1 110 ? -12.984 -0.838 3.453 1 94.69 110 GLY A CA 1
ATOM 786 C C . GLY A 1 110 ? -11.578 -0.439 3.857 1 94.69 110 GLY A C 1
ATOM 787 O O . GLY A 1 110 ? -10.672 -1.277 3.887 1 94.69 110 GLY A O 1
ATOM 788 N N . LEU A 1 111 ? -11.375 0.823 4.188 1 96.94 111 LEU A N 1
ATOM 789 C CA . LEU A 1 111 ? -10.062 1.295 4.629 1 96.94 111 LEU A CA 1
ATOM 790 C C . LEU A 1 111 ? -9.742 0.781 6.027 1 96.94 111 LEU A C 1
ATOM 792 O O . LEU A 1 111 ? -8.594 0.465 6.328 1 96.94 111 LEU A O 1
ATOM 796 N N . THR A 1 112 ? -10.742 0.638 6.855 1 97 112 THR A N 1
ATOM 797 C CA . THR A 1 112 ? -10.602 0.232 8.25 1 97 112 THR A CA 1
ATOM 798 C C . THR A 1 112 ? -9.883 -1.11 8.352 1 97 112 THR A C 1
ATOM 800 O O . THR A 1 112 ? -8.977 -1.275 9.172 1 97 112 THR A O 1
ATOM 803 N N . VAL A 1 113 ? -10.227 -2.012 7.512 1 95.69 113 VAL A N 1
ATOM 804 C CA . VAL A 1 113 ? -9.672 -3.359 7.586 1 95.69 113 VAL A CA 1
ATOM 805 C C . VAL A 1 113 ? -8.203 -3.338 7.18 1 95.69 113 VAL A C 1
ATOM 807 O O . VAL A 1 113 ? -7.398 -4.109 7.699 1 95.69 113 VAL A O 1
ATOM 810 N N . TRP A 1 114 ? -7.828 -2.461 6.227 1 96.62 114 TRP A N 1
ATOM 811 C CA . TRP A 1 114 ? -6.422 -2.309 5.863 1 96.62 114 TRP A CA 1
ATOM 812 C C . TRP A 1 114 ? -5.609 -1.784 7.039 1 96.62 114 TRP A C 1
ATOM 814 O O . TRP A 1 114 ? -4.527 -2.301 7.336 1 96.62 114 TRP A O 1
ATOM 824 N N . LEU A 1 115 ? -6.109 -0.762 7.711 1 97.62 115 LEU A N 1
ATOM 825 C CA . LEU A 1 115 ? -5.445 -0.191 8.875 1 97.62 115 LEU A CA 1
ATOM 826 C C . LEU A 1 115 ? -5.258 -1.243 9.969 1 97.62 115 LEU A C 1
ATOM 828 O O . LEU A 1 115 ? -4.168 -1.367 10.531 1 97.62 115 LEU A O 1
ATOM 832 N N . ALA A 1 116 ? -6.281 -1.988 10.18 1 96.5 116 ALA A N 1
ATOM 833 C CA . ALA A 1 116 ? -6.242 -3.021 11.211 1 96.5 116 ALA A CA 1
ATOM 834 C C . ALA A 1 116 ? -5.242 -4.117 10.852 1 96.5 116 ALA A C 1
ATOM 836 O O . ALA A 1 116 ? -4.516 -4.613 11.719 1 96.5 116 ALA A O 1
ATOM 837 N N . ARG A 1 117 ? -5.246 -4.523 9.633 1 94.38 117 ARG A N 1
ATOM 838 C CA . ARG A 1 117 ? -4.34 -5.57 9.18 1 94.38 117 ARG A CA 1
ATOM 839 C C . ARG A 1 117 ? -2.887 -5.176 9.414 1 94.38 117 ARG A C 1
ATOM 841 O O . ARG A 1 117 ? -2.047 -6.023 9.727 1 94.38 117 ARG A O 1
ATOM 848 N N . LEU A 1 118 ? -2.605 -3.924 9.273 1 94.19 118 LEU A N 1
ATOM 849 C CA . LEU A 1 118 ? -1.24 -3.449 9.469 1 94.19 118 LEU A CA 1
ATOM 850 C C . LEU A 1 118 ? -0.904 -3.373 10.953 1 94.19 118 LEU A C 1
ATOM 852 O O . LEU A 1 118 ? 0.219 -3.02 11.328 1 94.19 118 LEU A O 1
ATOM 856 N N . GLY A 1 119 ? -1.879 -3.602 11.797 1 93.56 119 GLY A N 1
ATOM 857 C CA . GLY A 1 119 ? -1.617 -3.668 13.219 1 93.56 119 GLY A CA 1
ATOM 858 C C . GLY A 1 119 ? -1.907 -2.365 13.945 1 93.56 119 GLY A C 1
ATOM 859 O O . GLY A 1 119 ? -1.495 -2.18 15.094 1 93.56 119 GLY A O 1
ATOM 860 N N . ALA A 1 120 ? -2.545 -1.422 13.273 1 96.62 120 ALA A N 1
ATOM 861 C CA . ALA A 1 120 ? -2.92 -0.172 13.93 1 96.62 120 ALA A CA 1
ATOM 862 C C . ALA A 1 120 ? -4.105 -0.38 14.867 1 96.62 120 ALA A C 1
ATOM 864 O O . ALA A 1 120 ? -4.918 -1.281 14.656 1 96.62 120 ALA A O 1
ATOM 865 N N . SER A 1 121 ? -4.121 0.36 15.922 1 97.69 121 SER A N 1
ATOM 866 C CA . SER A 1 121 ? -5.324 0.509 16.734 1 97.69 121 SER A CA 1
ATOM 867 C C . SER A 1 121 ? -6.219 1.626 16.203 1 97.69 121 SER A C 1
ATOM 869 O O . SER A 1 121 ? -5.844 2.801 16.25 1 97.69 121 SER A O 1
ATOM 871 N N . VAL A 1 122 ? -7.434 1.262 15.742 1 98.31 122 VAL A N 1
ATOM 872 C CA . VAL A 1 122 ? -8.227 2.199 14.953 1 98.31 122 VAL A CA 1
ATOM 873 C C . VAL A 1 122 ? -9.453 2.641 15.75 1 98.31 122 VAL A C 1
ATOM 875 O O . VAL A 1 122 ? -10.227 1.807 16.219 1 98.31 122 VAL A O 1
ATOM 878 N N . VAL A 1 123 ? -9.57 3.883 15.969 1 98.5 123 VAL A N 1
ATOM 879 C CA . VAL A 1 123 ? -10.828 4.5 16.391 1 98.5 123 VAL A CA 1
ATOM 880 C C . VAL A 1 123 ? -11.539 5.09 15.18 1 98.5 123 VAL A C 1
ATOM 882 O O . VAL A 1 123 ? -11.039 6.027 14.555 1 98.5 123 VAL A O 1
ATOM 885 N N . ALA A 1 124 ? -12.672 4.52 14.891 1 97.81 124 ALA A N 1
ATOM 886 C CA . ALA A 1 124 ? -13.383 4.859 13.664 1 97.81 124 ALA A CA 1
ATOM 887 C C . ALA A 1 124 ? -14.711 5.547 13.977 1 97.81 124 ALA A C 1
ATOM 889 O O . ALA A 1 124 ? -15.539 5.008 14.719 1 97.81 124 ALA A O 1
ATOM 890 N N . VAL A 1 125 ? -14.922 6.719 13.367 1 97.75 125 VAL A N 1
ATOM 891 C CA . VAL A 1 125 ? -16.141 7.473 13.609 1 97.75 125 VAL A CA 1
ATOM 892 C C . VAL A 1 125 ? -17 7.477 12.352 1 97.75 125 VAL A C 1
ATOM 894 O O . VAL A 1 125 ? -16.531 7.805 11.258 1 97.75 125 VAL A O 1
ATOM 897 N N . GLU A 1 126 ? -18.203 7.055 12.469 1 96.44 126 GLU A N 1
ATOM 898 C CA . GLU A 1 126 ? -19.188 7 11.391 1 96.44 126 GLU A CA 1
ATOM 899 C C . GLU A 1 126 ? -20.516 7.602 11.82 1 96.44 126 GLU A C 1
ATOM 901 O O . GLU A 1 126 ? -21.078 7.199 12.836 1 96.44 126 GLU A O 1
ATOM 906 N N . ARG A 1 127 ? -21 8.547 11.023 1 94.62 127 ARG A N 1
ATOM 907 C CA . ARG A 1 127 ? -22.219 9.258 11.398 1 94.62 127 ARG A CA 1
ATOM 908 C C . ARG A 1 127 ? -23.453 8.398 11.148 1 94.62 127 ARG A C 1
ATOM 910 O O . ARG A 1 127 ? -24.469 8.539 11.836 1 94.62 127 ARG A O 1
ATOM 917 N N . ARG A 1 128 ? -23.422 7.527 10.172 1 94.75 128 ARG A N 1
ATOM 918 C CA . ARG A 1 128 ? -24.578 6.715 9.797 1 94.75 128 ARG A CA 1
ATOM 919 C C . ARG A 1 128 ? -24.547 5.367 10.516 1 94.75 128 ARG A C 1
ATOM 921 O O . ARG A 1 128 ? -23.656 4.555 10.289 1 94.75 128 ARG A O 1
ATOM 928 N N . PRO A 1 129 ? -25.609 5.074 11.219 1 95.75 129 PRO A N 1
ATOM 929 C CA . PRO A 1 129 ? -25.641 3.816 11.969 1 95.75 129 PRO A CA 1
ATOM 930 C C . PRO A 1 129 ? -25.625 2.586 11.07 1 95.75 129 PRO A C 1
ATOM 932 O O . PRO A 1 129 ? -25.016 1.567 11.422 1 95.75 129 PRO A O 1
ATOM 935 N N . ASP A 1 130 ? -26.312 2.674 9.969 1 94.56 130 ASP A N 1
ATOM 936 C CA . ASP A 1 130 ? -26.359 1.522 9.07 1 94.56 130 ASP A CA 1
ATOM 937 C C . ASP A 1 130 ? -24.984 1.237 8.484 1 94.56 130 ASP A C 1
ATOM 939 O O . ASP A 1 130 ? -24.594 0.076 8.328 1 94.56 130 ASP A O 1
ATOM 943 N N . PHE A 1 131 ? -24.25 2.295 8.172 1 94.25 131 PHE A N 1
ATOM 944 C CA . PHE A 1 131 ? -22.875 2.123 7.695 1 94.25 131 PHE A CA 1
ATOM 945 C C . PHE A 1 131 ? -22 1.535 8.789 1 94.25 131 PHE A C 1
ATOM 947 O O . PHE A 1 131 ? -21.219 0.612 8.539 1 94.25 131 PHE A O 1
ATOM 954 N N . ALA A 1 132 ? -22.156 2.018 9.953 1 95.38 132 ALA A N 1
ATOM 955 C CA . ALA A 1 132 ? -21.359 1.545 11.086 1 95.38 132 ALA A CA 1
ATOM 956 C C . ALA A 1 132 ? -21.594 0.056 11.328 1 95.38 132 ALA A C 1
ATOM 958 O O . ALA A 1 132 ? -20.641 -0.691 11.562 1 95.38 132 ALA A O 1
ATOM 959 N N . ARG A 1 133 ? -22.797 -0.358 11.281 1 95.12 133 ARG A N 1
ATOM 960 C CA . ARG A 1 133 ? -23.125 -1.766 11.484 1 95.12 133 ARG A CA 1
ATOM 961 C C . ARG A 1 133 ? -22.5 -2.641 10.406 1 95.12 133 ARG A C 1
ATOM 963 O O . ARG A 1 133 ? -21.969 -3.713 10.703 1 95.12 133 ARG A O 1
ATOM 970 N N . ARG A 1 134 ? -22.625 -2.18 9.258 1 94 134 ARG A N 1
ATOM 971 C CA . ARG A 1 134 ? -22.016 -2.908 8.141 1 94 134 ARG A CA 1
ATOM 972 C C . ARG A 1 134 ? -20.5 -2.996 8.312 1 94 134 ARG A C 1
ATOM 974 O O . ARG A 1 134 ? -19.906 -4.055 8.086 1 94 134 ARG A O 1
ATOM 981 N N . ALA A 1 135 ? -19.906 -1.902 8.656 1 94.69 135 ALA A N 1
ATOM 982 C CA . ALA A 1 135 ? -18.469 -1.873 8.875 1 94.69 135 ALA A CA 1
ATOM 983 C C . ALA A 1 135 ? -18.062 -2.838 9.984 1 94.69 135 ALA A C 1
ATOM 985 O O . ALA A 1 135 ? -17.047 -3.543 9.867 1 94.69 135 ALA A O 1
ATOM 986 N N . GLU A 1 136 ? -18.828 -2.869 10.992 1 95.38 136 GLU A N 1
ATOM 987 C CA . GLU A 1 136 ? -18.547 -3.779 12.094 1 95.38 136 GLU A CA 1
ATOM 988 C C . GLU A 1 136 ? -18.562 -5.234 11.633 1 95.38 136 GLU A C 1
ATOM 990 O O . GLU A 1 136 ? -17.672 -6.012 11.992 1 95.38 136 GLU A O 1
ATOM 995 N N . LYS A 1 137 ? -19.516 -5.551 10.867 1 92.69 137 LYS A N 1
ATOM 996 C CA . LYS A 1 137 ? -19.641 -6.91 10.352 1 92.69 137 LYS A CA 1
ATOM 997 C C . LYS A 1 137 ? -18.453 -7.254 9.445 1 92.69 137 LYS A C 1
ATOM 999 O O . LYS A 1 137 ? -17.875 -8.336 9.562 1 92.69 137 LYS A O 1
ATOM 1004 N N . ASN A 1 138 ? -18.094 -6.312 8.625 1 91.94 138 ASN A N 1
ATOM 1005 C CA . ASN A 1 138 ? -17 -6.539 7.695 1 91.94 138 ASN A CA 1
ATOM 1006 C C . ASN A 1 138 ? -15.664 -6.668 8.43 1 91.94 138 ASN A C 1
ATOM 1008 O O . ASN A 1 138 ? -14.852 -7.535 8.102 1 91.94 138 ASN A O 1
ATOM 1012 N N . VAL A 1 139 ? -15.477 -5.828 9.383 1 93.88 139 VAL A N 1
ATOM 1013 C CA . VAL A 1 139 ? -14.25 -5.871 10.172 1 93.88 139 VAL A CA 1
ATOM 1014 C C . VAL A 1 139 ? -14.18 -7.188 10.945 1 93.88 139 VAL A C 1
ATOM 1016 O O . VAL A 1 139 ? -13.109 -7.797 11.047 1 93.88 139 VAL A O 1
ATOM 1019 N N . ALA A 1 140 ? -15.258 -7.609 11.438 1 92.56 140 ALA A N 1
ATOM 1020 C CA . ALA A 1 140 ? -15.297 -8.875 12.164 1 92.56 140 ALA A CA 1
ATOM 1021 C C . ALA A 1 140 ? -14.969 -10.047 11.242 1 92.56 140 ALA A C 1
ATOM 1023 O O . ALA A 1 140 ? -14.227 -10.953 11.625 1 92.56 140 ALA A O 1
ATOM 1024 N N . HIS A 1 141 ? -15.461 -10 10.086 1 88.81 141 HIS A N 1
ATOM 1025 C CA . HIS A 1 141 ? -15.266 -11.078 9.125 1 88.81 141 HIS A CA 1
ATOM 1026 C C . HIS A 1 141 ? -13.828 -11.125 8.633 1 88.81 141 HIS A C 1
ATOM 1028 O O . HIS A 1 141 ? -13.242 -12.203 8.5 1 88.81 141 HIS A O 1
ATOM 1034 N N . LEU A 1 142 ? -13.266 -9.961 8.383 1 87.88 142 LEU A N 1
ATOM 1035 C CA . LEU A 1 142 ? -11.969 -9.898 7.715 1 87.88 142 LEU A CA 1
ATOM 1036 C C . LEU A 1 142 ? -10.844 -9.82 8.734 1 87.88 142 LEU A C 1
ATOM 1038 O O . LEU A 1 142 ? -9.664 -9.922 8.375 1 87.88 142 LEU A O 1
ATOM 1042 N N . GLY A 1 143 ? -11.188 -9.68 9.922 1 80.31 143 GLY A N 1
ATOM 1043 C CA . GLY A 1 143 ? -10.195 -9.656 10.984 1 80.31 143 GLY A CA 1
ATOM 1044 C C . GLY A 1 143 ? -9.852 -8.258 11.445 1 80.31 143 GLY A C 1
ATOM 1045 O O . GLY A 1 143 ? -9.945 -7.301 10.68 1 80.31 143 GLY A O 1
ATOM 1046 N N . GLY A 1 144 ? -9.664 -8.109 12.688 1 84.25 144 GLY A N 1
ATOM 1047 C CA . GLY A 1 144 ? -9.203 -6.832 13.219 1 84.25 144 GLY A CA 1
ATOM 1048 C C . GLY A 1 144 ? -10.125 -6.254 14.273 1 84.25 144 GLY A C 1
ATOM 1049 O O . GLY A 1 144 ? -9.906 -5.141 14.758 1 84.25 144 GLY A O 1
ATOM 1050 N N . SER A 1 145 ? -11.133 -7.086 14.641 1 88.38 145 SER A N 1
ATOM 1051 C CA . SER A 1 145 ? -12.117 -6.566 15.578 1 88.38 145 SER A CA 1
ATOM 1052 C C . SER A 1 145 ? -11.461 -6.129 16.891 1 88.38 145 SER A C 1
ATOM 1054 O O . SER A 1 145 ? -11.914 -5.184 17.531 1 88.38 145 SER A O 1
ATOM 1056 N N . GLU A 1 146 ? -10.414 -6.758 17.172 1 94 146 GLU A N 1
ATOM 1057 C CA . GLU A 1 146 ? -9.75 -6.461 18.438 1 94 146 GLU A CA 1
ATOM 1058 C C . GLU A 1 146 ? -9.023 -5.121 18.375 1 94 146 GLU A C 1
ATOM 1060 O O . GLU A 1 146 ? -8.648 -4.566 19.406 1 94 146 GLU A O 1
ATOM 1065 N N . ARG A 1 147 ? -8.875 -4.594 17.188 1 96.19 147 ARG A N 1
ATOM 1066 C CA . ARG A 1 147 ? -8.07 -3.383 17.031 1 96.19 147 ARG A CA 1
ATOM 1067 C C . ARG A 1 147 ? -8.938 -2.207 16.594 1 96.19 147 ARG A C 1
ATOM 1069 O O . ARG A 1 147 ? -8.43 -1.102 16.375 1 96.19 147 ARG A O 1
ATOM 1076 N N . VAL A 1 148 ? -10.211 -2.459 16.375 1 98.06 148 VAL A N 1
ATOM 1077 C CA . VAL A 1 148 ? -11.062 -1.428 15.789 1 98.06 148 VAL A CA 1
ATOM 1078 C C . VAL A 1 148 ? -12.211 -1.104 16.734 1 98.06 148 VAL A C 1
ATOM 1080 O O . VAL A 1 148 ? -12.906 -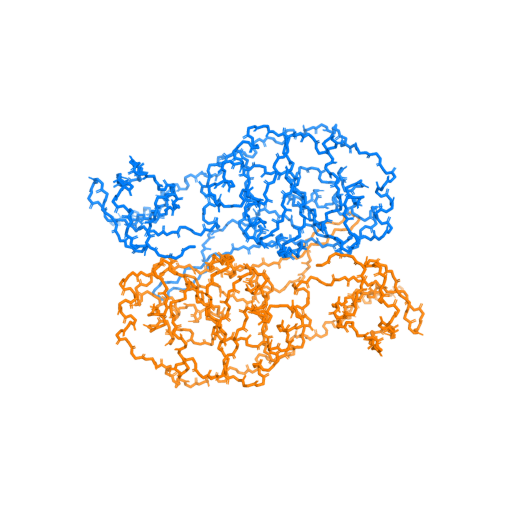2.006 17.219 1 98.06 148 VAL A O 1
ATOM 1083 N N . SER A 1 149 ? -12.359 0.09 17.047 1 97.94 149 SER A N 1
ATOM 1084 C CA . SER A 1 149 ? -13.516 0.604 17.781 1 97.94 149 SER A CA 1
ATOM 1085 C C . SER A 1 149 ? -14.32 1.577 16.922 1 97.94 149 SER A C 1
ATOM 1087 O O . SER A 1 149 ? -13.82 2.639 16.547 1 97.94 149 SER A O 1
ATOM 1089 N N . ILE A 1 150 ? -15.531 1.223 16.641 1 97.5 150 ILE A N 1
ATOM 1090 C CA . ILE A 1 150 ? -16.375 2.07 15.812 1 97.5 150 ILE A CA 1
ATOM 1091 C C . ILE A 1 150 ? -17.344 2.863 16.688 1 97.5 150 ILE A C 1
ATOM 1093 O O . ILE A 1 150 ? -18.062 2.283 17.5 1 97.5 150 ILE A O 1
ATOM 1097 N N . ILE A 1 151 ? -17.328 4.125 16.547 1 97.69 151 ILE A N 1
ATOM 1098 C CA . ILE A 1 151 ? -18.203 5.043 17.281 1 97.69 151 ILE A CA 1
ATOM 1099 C C . ILE A 1 151 ? -19.203 5.688 16.328 1 97.69 151 ILE A C 1
ATOM 1101 O O . ILE A 1 151 ? -18.812 6.258 15.305 1 97.69 151 ILE A O 1
ATOM 1105 N N . VAL A 1 152 ? -20.438 5.598 16.688 1 97.56 152 VAL A N 1
ATOM 1106 C CA . VAL A 1 152 ? -21.484 6.195 15.852 1 97.56 152 VAL A CA 1
ATOM 1107 C C . VAL A 1 152 ? -21.766 7.621 16.312 1 97.56 152 VAL A C 1
ATOM 1109 O O . VAL A 1 152 ? -22.047 7.852 17.5 1 97.56 152 VAL A O 1
ATOM 1112 N N . GLY A 1 153 ? -21.656 8.594 15.398 1 95.44 153 GLY A N 1
ATOM 1113 C CA . GLY A 1 153 ? -21.969 9.977 15.711 1 95.44 153 GLY A CA 1
ATOM 1114 C C . GLY A 1 153 ? -21.266 10.961 14.797 1 95.44 153 GLY A C 1
ATOM 1115 O O . GLY A 1 153 ? -20.469 10.57 13.945 1 95.44 153 GLY A O 1
ATOM 1116 N N . GLU A 1 154 ? -21.625 12.172 14.992 1 94.19 154 GLU A N 1
ATOM 1117 C CA . GLU A 1 154 ? -20.906 13.258 14.32 1 94.19 154 GLU A CA 1
ATOM 1118 C C . GLU A 1 154 ? -19.531 13.492 14.961 1 94.19 154 GLU A C 1
ATOM 1120 O O . GLU A 1 154 ? -19.422 13.57 16.188 1 94.19 154 GLU A O 1
ATOM 1125 N N . LEU A 1 155 ? -18.516 13.578 14.117 1 94.56 155 LEU A N 1
ATOM 1126 C CA . LEU A 1 155 ? -17.141 13.688 14.594 1 94.56 155 LEU A CA 1
ATOM 1127 C C . LEU A 1 155 ? -17 14.836 15.586 1 94.56 155 LEU A C 1
ATOM 1129 O O . LEU A 1 155 ? -16.359 14.688 16.641 1 94.56 155 LEU A O 1
ATOM 1133 N N . ALA A 1 156 ? -17.672 15.977 15.273 1 91.88 156 ALA A N 1
ATOM 1134 C CA . ALA A 1 156 ? -17.562 17.156 16.125 1 91.88 156 ALA A CA 1
ATOM 1135 C C . ALA A 1 156 ? -18.188 16.906 17.484 1 91.88 156 ALA A C 1
ATOM 1137 O O . ALA A 1 156 ? -17.797 17.516 18.484 1 91.88 156 ALA A O 1
ATOM 1138 N N . ASP A 1 157 ? -19.125 15.992 17.562 1 92.31 157 ASP A N 1
ATOM 1139 C CA . ASP A 1 157 ? -19.844 15.703 18.797 1 92.31 157 ASP A CA 1
ATOM 1140 C C . ASP A 1 157 ? -19.125 14.648 19.625 1 92.31 157 ASP A C 1
ATOM 1142 O O . ASP A 1 157 ? -18.969 14.797 20.844 1 92.31 157 ASP A O 1
ATOM 1146 N N . VAL A 1 158 ? -18.656 13.594 18.938 1 91.44 158 VAL A N 1
ATOM 1147 C CA . VAL A 1 158 ? -18.062 12.477 19.656 1 91.44 158 VAL A CA 1
ATOM 1148 C C . VAL A 1 158 ? -16.625 12.82 20.031 1 91.44 158 VAL A C 1
ATOM 1150 O O . VAL A 1 158 ? -16.172 12.508 21.141 1 91.44 158 VAL A O 1
ATOM 1153 N N . ALA A 1 159 ? -15.883 13.43 19.188 1 79.69 159 ALA A N 1
ATOM 1154 C CA . ALA A 1 159 ? -14.531 13.945 19.344 1 79.69 159 ALA A CA 1
ATOM 1155 C C . ALA A 1 159 ? -13.688 13.016 20.219 1 79.69 159 ALA A C 1
ATOM 1157 O O . ALA A 1 159 ? -13.242 13.414 21.297 1 79.69 159 ALA A O 1
ATOM 1158 N N . PRO A 1 160 ? -13.43 11.789 19.828 1 87.88 160 PRO A N 1
ATOM 1159 C CA . PRO A 1 160 ? -12.633 10.93 20.703 1 87.88 160 PRO A CA 1
ATOM 1160 C C . PRO A 1 160 ? -11.234 11.484 20.953 1 87.88 160 PRO A C 1
ATOM 1162 O O . PRO A 1 160 ? -10.547 11.898 20.016 1 87.88 160 PRO A O 1
ATOM 1165 N N . PRO A 1 161 ? -10.906 11.43 22.25 1 91.44 161 PRO A N 1
ATOM 1166 C CA . PRO A 1 161 ? -9.664 12.125 22.594 1 91.44 161 PRO A CA 1
ATOM 1167 C C . PRO A 1 161 ? -8.414 11.375 22.125 1 91.44 161 PRO A C 1
ATOM 1169 O O . PRO A 1 161 ? -8.375 10.148 22.172 1 91.44 161 PRO A O 1
ATOM 1172 N N . GLY A 1 162 ? -7.48 12.148 21.641 1 93 162 GLY A N 1
ATOM 1173 C CA . GLY A 1 162 ? -6.168 11.609 21.328 1 93 162 GLY A CA 1
ATOM 1174 C C . GLY A 1 162 ? -5.32 11.336 22.562 1 93 162 GLY A C 1
ATOM 1175 O O . GLY A 1 162 ? -5.852 11.086 23.641 1 93 162 GLY A O 1
ATOM 1176 N N . PRO A 1 163 ? -4.012 11.32 22.312 1 96.19 163 PRO A N 1
ATOM 1177 C CA . PRO A 1 163 ? -3.33 11.641 21.062 1 96.19 163 PRO A CA 1
ATOM 1178 C C . PRO A 1 163 ? -3.391 10.5 20.047 1 96.19 163 PRO A C 1
ATOM 1180 O O . PRO A 1 163 ? -3.324 9.328 20.422 1 96.19 163 PRO A O 1
ATOM 1183 N N . TYR A 1 164 ? -3.607 10.797 18.828 1 97.88 164 TYR A N 1
ATOM 1184 C CA . TYR A 1 164 ? -3.514 9.867 17.719 1 97.88 164 TYR A CA 1
ATOM 1185 C C . TYR A 1 164 ? -2.209 10.062 16.953 1 97.88 164 TYR A C 1
ATOM 1187 O O . TYR A 1 164 ? -1.758 11.195 16.75 1 97.88 164 TYR A O 1
ATOM 1195 N N . ASP A 1 165 ? -1.642 8.992 16.516 1 97.81 165 ASP A N 1
ATOM 1196 C CA . ASP A 1 165 ? -0.464 9.07 15.664 1 97.81 165 ASP A CA 1
ATOM 1197 C C . ASP A 1 165 ? -0.839 9.531 14.258 1 97.81 165 ASP A C 1
ATOM 1199 O O . ASP A 1 165 ? -0.066 10.234 13.602 1 97.81 165 ASP A O 1
ATOM 1203 N N . ARG A 1 166 ? -1.97 9.047 13.836 1 98.31 166 ARG A N 1
ATOM 1204 C CA . ARG A 1 166 ? -2.438 9.32 12.484 1 98.31 166 ARG A CA 1
ATOM 1205 C C . ARG A 1 166 ? -3.93 9.633 12.469 1 98.31 166 ARG A C 1
ATOM 1207 O O . ARG A 1 166 ? -4.695 9.07 13.25 1 98.31 166 ARG A O 1
ATOM 1214 N N . VAL A 1 167 ? -4.328 10.5 11.531 1 98.56 167 VAL A N 1
ATOM 1215 C CA . VAL A 1 167 ? -5.734 10.82 11.297 1 98.56 167 VAL A CA 1
ATOM 1216 C C . VAL A 1 167 ? -6.051 10.695 9.805 1 98.56 167 VAL A C 1
ATOM 1218 O O . VAL A 1 167 ? -5.309 11.203 8.961 1 98.56 167 VAL A O 1
ATOM 1221 N N . VAL A 1 168 ? -7.051 10 9.469 1 98.69 168 VAL A N 1
ATOM 1222 C CA . VAL A 1 168 ? -7.512 9.93 8.086 1 98.69 168 VAL A CA 1
ATOM 1223 C C . VAL A 1 168 ? -8.938 10.461 7.984 1 98.69 168 VAL A C 1
ATOM 1225 O O . VAL A 1 168 ? -9.812 10.062 8.758 1 98.69 168 VAL A O 1
ATOM 1228 N N . LEU A 1 169 ? -9.148 11.367 7.074 1 98.31 169 LEU A N 1
ATOM 1229 C CA . LEU A 1 169 ? -10.438 11.984 6.805 1 98.31 169 LEU A CA 1
ATOM 1230 C C . LEU A 1 169 ? -11 11.516 5.469 1 98.31 169 LEU A C 1
ATOM 1232 O O . LEU A 1 169 ? -10.461 11.844 4.41 1 98.31 169 LEU A O 1
ATOM 1236 N N . ASP A 1 170 ? -11.953 10.734 5.52 1 96.94 170 ASP A N 1
ATOM 1237 C CA . ASP A 1 170 ? -12.727 10.312 4.352 1 96.94 170 ASP A CA 1
ATOM 1238 C C . ASP A 1 170 ? -14.164 10.82 4.438 1 96.94 170 ASP A C 1
ATOM 1240 O O . ASP A 1 170 ? -15.078 10.055 4.762 1 96.94 170 ASP A O 1
ATOM 1244 N N . MET A 1 171 ? -14.328 12.023 4.113 1 94.19 171 MET A N 1
ATOM 1245 C CA . MET A 1 171 ? -15.594 12.742 4.25 1 94.19 171 MET A CA 1
ATOM 1246 C C . MET A 1 171 ? -15.734 13.805 3.168 1 94.19 171 MET A C 1
ATOM 1248 O O . MET A 1 171 ? -14.758 14.156 2.504 1 94.19 171 MET A O 1
ATOM 1252 N N . VAL A 1 172 ? -16.859 14.273 3.027 1 92.62 172 VAL A N 1
ATOM 1253 C CA . VAL A 1 172 ? -17.172 15.188 1.936 1 92.62 172 VAL A CA 1
ATOM 1254 C C . VAL A 1 172 ? -16.422 16.5 2.141 1 92.62 172 VAL A C 1
ATOM 1256 O O . VAL A 1 172 ? -15.883 17.078 1.19 1 92.62 172 VAL A O 1
ATOM 1259 N N . HIS A 1 173 ? -16.328 17.031 3.418 1 96.06 173 HIS A N 1
ATOM 1260 C CA . HIS A 1 173 ? -15.75 18.344 3.699 1 96.06 173 HIS A CA 1
ATOM 1261 C C . HIS A 1 173 ? -14.648 18.25 4.75 1 96.06 173 HIS A C 1
ATOM 1263 O O . HIS A 1 173 ? -14.758 18.844 5.824 1 96.06 173 HIS A O 1
ATOM 1269 N N . PRO A 1 174 ? -13.516 17.672 4.406 1 97.62 174 PRO A N 1
ATOM 1270 C CA . PRO A 1 174 ? -12.469 17.531 5.418 1 97.62 174 PRO A CA 1
ATOM 1271 C C . PRO A 1 174 ? -11.961 18.875 5.926 1 97.62 174 PRO A C 1
ATOM 1273 O O . PRO A 1 174 ? -11.461 18.969 7.051 1 97.62 174 PRO A O 1
ATOM 1276 N N . TRP A 1 175 ? -12.078 19.938 5.102 1 97.56 175 TRP A N 1
ATOM 1277 C CA . TRP A 1 175 ? -11.555 21.25 5.473 1 97.56 175 TRP A CA 1
ATOM 1278 C C . TRP A 1 175 ? -12.312 21.828 6.672 1 97.56 175 TRP A C 1
ATOM 1280 O O . TRP A 1 175 ? -11.836 22.75 7.328 1 97.56 175 TRP A O 1
ATOM 1290 N N . GLU A 1 176 ? -13.438 21.266 6.973 1 96.12 176 GLU A N 1
ATOM 1291 C CA . GLU A 1 176 ? -14.211 21.734 8.125 1 96.12 176 GLU A CA 1
ATOM 1292 C C . GLU A 1 176 ? -13.656 21.156 9.43 1 96.12 176 GLU A C 1
ATOM 1294 O O . GLU A 1 176 ? -13.906 21.703 10.5 1 96.12 176 GLU A O 1
ATOM 1299 N N . VAL A 1 177 ? -12.93 20.109 9.367 1 96.62 177 VAL A N 1
ATOM 1300 C CA . VAL A 1 177 ? -12.438 19.391 10.539 1 96.62 177 VAL A CA 1
ATOM 1301 C C . VAL A 1 177 ? -10.961 19.719 10.766 1 96.62 177 VAL A C 1
ATOM 1303 O O . VAL A 1 177 ? -10.492 19.75 11.906 1 96.62 177 VAL A O 1
ATOM 1306 N N . ILE A 1 178 ? -10.258 20.016 9.742 1 97.81 178 ILE A N 1
ATOM 1307 C CA . ILE A 1 178 ? -8.805 20.188 9.727 1 97.81 178 ILE A CA 1
ATOM 1308 C C . ILE A 1 178 ? -8.398 21.266 10.727 1 97.81 178 ILE A C 1
ATOM 1310 O O . ILE A 1 178 ? -7.434 21.094 11.477 1 97.81 178 ILE A O 1
ATOM 1314 N N . PRO A 1 179 ? -9.195 22.391 10.922 1 97 179 PRO A N 1
ATOM 1315 C CA . PRO A 1 179 ? -8.766 23.469 11.812 1 97 179 PRO A CA 1
ATOM 1316 C C . PRO A 1 179 ? -8.695 23.031 13.273 1 97 179 PRO A C 1
ATOM 1318 O O . PRO A 1 179 ? -7.941 23.609 14.062 1 97 179 PRO A O 1
ATOM 1321 N N . TRP A 1 180 ? -9.461 21.984 13.625 1 96.75 180 TRP A N 1
ATOM 1322 C CA . TRP A 1 180 ? -9.5 21.703 15.055 1 96.75 180 TRP A CA 1
ATOM 1323 C C . TRP A 1 180 ? -9.023 20.281 15.336 1 96.75 180 TRP A C 1
ATOM 1325 O O . TRP A 1 180 ? -8.688 19.938 16.469 1 96.75 180 TRP A O 1
ATOM 1335 N N . ILE A 1 181 ? -8.938 19.375 14.367 1 97.31 181 ILE A N 1
ATOM 1336 C CA . ILE A 1 181 ? -8.633 17.969 14.609 1 97.31 181 ILE A CA 1
ATOM 1337 C C . ILE A 1 181 ? -7.156 17.812 14.961 1 97.31 181 ILE A C 1
ATOM 1339 O O . ILE A 1 181 ? -6.746 16.781 15.508 1 97.31 181 ILE A O 1
ATOM 1343 N N . GLY A 1 182 ? -6.32 18.781 14.609 1 96.81 182 GLY A N 1
ATOM 1344 C CA . GLY A 1 182 ? -4.898 18.766 14.914 1 96.81 182 GLY A CA 1
ATOM 1345 C C . GLY A 1 182 ? -4.605 18.672 16.391 1 96.81 182 GLY A C 1
ATOM 1346 O O . GLY A 1 182 ? -3.523 18.219 16.797 1 96.81 182 GLY A O 1
ATOM 1347 N N . ALA A 1 183 ? -5.539 19.141 17.203 1 96.5 183 ALA A N 1
ATOM 1348 C CA . ALA A 1 183 ? -5.379 19.078 18.656 1 96.5 183 ALA A CA 1
ATOM 1349 C C . ALA A 1 183 ? -5.312 17.625 19.141 1 96.5 183 ALA A C 1
ATOM 1351 O O . ALA A 1 183 ? -4.801 17.344 20.219 1 96.5 183 ALA A O 1
ATOM 1352 N N . GLU A 1 184 ? -5.801 16.703 18.312 1 96.5 184 GLU A N 1
ATOM 1353 C CA . GLU A 1 184 ? -5.871 15.289 18.688 1 96.5 184 GLU A CA 1
ATOM 1354 C C . GLU A 1 184 ? -4.668 14.516 18.156 1 96.5 184 GLU A C 1
ATOM 1356 O O . GLU A 1 184 ? -4.504 13.336 18.453 1 96.5 184 GLU A O 1
ATOM 1361 N N . LEU A 1 185 ? -3.846 15.133 17.344 1 96.94 185 LEU A N 1
ATOM 1362 C CA . LEU A 1 185 ? -2.674 14.461 16.781 1 96.94 185 LEU A CA 1
ATOM 1363 C C . LEU A 1 185 ? -1.497 14.531 17.75 1 96.94 185 LEU A C 1
ATOM 1365 O O . LEU A 1 185 ? -1.277 15.562 18.391 1 96.94 185 LEU A O 1
ATOM 1369 N N . ALA A 1 186 ? -0.729 13.484 17.844 1 96.31 186 ALA A N 1
ATOM 1370 C CA . ALA A 1 186 ? 0.526 13.461 18.594 1 96.31 186 ALA A CA 1
ATOM 1371 C C . ALA A 1 186 ? 1.602 14.281 17.875 1 96.31 186 ALA A C 1
ATOM 1373 O O . ALA A 1 186 ? 1.521 14.508 16.672 1 96.31 186 ALA A O 1
ATOM 1374 N N . PRO A 1 187 ? 2.596 14.734 18.672 1 94.88 187 PRO A N 1
ATOM 1375 C CA . PRO A 1 187 ? 3.738 15.344 17.984 1 94.88 187 PRO A CA 1
ATOM 1376 C C . PRO A 1 187 ? 4.316 14.453 16.891 1 94.88 187 PRO A C 1
ATOM 1378 O O . PRO A 1 187 ? 4.547 13.258 17.109 1 94.88 187 PRO A O 1
ATOM 1381 N N . GLY A 1 188 ? 4.484 15.023 15.727 1 94.38 188 GLY A N 1
ATOM 1382 C CA . GLY A 1 188 ? 5 14.25 14.617 1 94.38 188 GLY A CA 1
ATOM 1383 C C . GLY A 1 188 ? 3.926 13.453 13.891 1 94.38 188 GLY A C 1
ATOM 1384 O O . GLY A 1 188 ? 4.227 12.664 12.992 1 94.38 188 GLY A O 1
ATOM 1385 N N . GLY A 1 189 ? 2.686 13.688 14.289 1 96.88 189 GLY A N 1
ATOM 1386 C CA . GLY A 1 189 ? 1.573 12.992 13.664 1 96.88 189 GLY A CA 1
ATOM 1387 C C . GLY A 1 189 ? 1.339 13.406 12.227 1 96.88 189 GLY A C 1
ATOM 1388 O O . GLY A 1 189 ? 1.927 14.383 11.758 1 96.88 189 GLY A O 1
ATOM 1389 N N . ARG A 1 190 ? 0.559 12.617 11.523 1 97.81 190 ARG A N 1
ATOM 1390 C CA . ARG A 1 190 ? 0.233 12.883 10.125 1 97.81 190 ARG A CA 1
ATOM 1391 C C . ARG A 1 190 ? -1.271 12.789 9.891 1 97.81 190 ARG A C 1
ATOM 1393 O O . ARG A 1 190 ? -1.981 12.102 10.625 1 97.81 190 ARG A O 1
ATOM 1400 N N . ILE A 1 191 ? -1.678 13.516 8.898 1 98.75 191 ILE A N 1
ATOM 1401 C CA . ILE A 1 191 ? -3.084 13.539 8.508 1 98.75 191 ILE A CA 1
ATOM 1402 C C . ILE A 1 191 ? -3.207 13.273 7.008 1 98.75 191 ILE A C 1
ATOM 1404 O O . ILE A 1 191 ? -2.363 13.711 6.223 1 98.75 191 ILE A O 1
ATOM 1408 N N . VAL A 1 192 ? -4.207 12.492 6.613 1 98.88 192 VAL A N 1
ATOM 1409 C CA . VAL A 1 192 ? -4.559 12.289 5.211 1 98.88 192 VAL A CA 1
ATOM 1410 C C . VAL A 1 192 ? -6.043 12.57 5.004 1 98.88 192 VAL A C 1
ATOM 1412 O O . VAL A 1 192 ? -6.883 12.141 5.797 1 98.88 192 VAL A O 1
ATOM 1415 N N . ALA A 1 193 ? -6.336 13.359 4.039 1 98.88 193 ALA A N 1
ATOM 1416 C CA . ALA A 1 193 ? -7.703 13.516 3.539 1 98.88 193 ALA A CA 1
ATOM 1417 C C . ALA A 1 193 ? -7.855 12.875 2.162 1 98.88 193 ALA A C 1
ATOM 1419 O O . ALA A 1 193 ? -7.035 13.109 1.269 1 98.88 193 ALA A O 1
ATOM 1420 N N . TYR A 1 194 ? -8.82 12.023 2.07 1 98.75 194 TYR A N 1
ATOM 1421 C CA . TYR A 1 194 ? -9.172 11.453 0.776 1 98.75 194 TYR A CA 1
ATOM 1422 C C . TYR A 1 194 ? -10.344 12.211 0.148 1 98.75 194 TYR A C 1
ATOM 1424 O O . TYR A 1 194 ? -11.43 12.273 0.727 1 98.75 194 TYR A O 1
ATOM 1432 N N . VAL A 1 195 ? -10.117 12.773 -1.092 1 98.12 195 VAL A N 1
ATOM 1433 C CA . VAL A 1 195 ? -11.141 13.562 -1.761 1 98.12 195 VAL A CA 1
ATOM 1434 C C . VAL A 1 195 ? -11.266 13.125 -3.221 1 98.12 195 VAL A C 1
ATOM 1436 O O . VAL A 1 195 ? -10.375 12.453 -3.748 1 98.12 195 VAL A O 1
ATOM 1439 N N . THR A 1 196 ? -12.336 13.516 -3.912 1 95.69 196 THR A N 1
ATOM 1440 C CA . THR A 1 196 ? -12.594 12.883 -5.203 1 95.69 196 THR A CA 1
ATOM 1441 C C . THR A 1 196 ? -12.594 13.93 -6.32 1 95.69 196 THR A C 1
ATOM 1443 O O . THR A 1 196 ? -12.586 13.578 -7.5 1 95.69 196 THR A O 1
ATOM 1446 N N . ASN A 1 197 ? -12.609 15.242 -5.926 1 94.56 197 ASN A N 1
ATOM 1447 C CA . ASN A 1 197 ? -12.609 16.234 -6.996 1 94.56 197 ASN A CA 1
ATOM 1448 C C . ASN A 1 197 ? -11.688 17.406 -6.68 1 94.56 197 ASN A C 1
ATOM 1450 O O . ASN A 1 197 ? -11.281 17.594 -5.527 1 94.56 197 ASN A O 1
ATOM 1454 N N . ALA A 1 198 ? -11.422 18.234 -7.668 1 95.81 198 ALA A N 1
ATOM 1455 C CA . ALA A 1 198 ? -10.375 19.25 -7.598 1 95.81 198 ALA A CA 1
ATOM 1456 C C . ALA A 1 198 ? -10.781 20.391 -6.664 1 95.81 198 ALA A C 1
ATOM 1458 O O . ALA A 1 198 ? -9.922 21.016 -6.027 1 95.81 198 ALA A O 1
ATOM 1459 N N . LEU A 1 199 ? -12.047 20.703 -6.629 1 96.12 199 LEU A N 1
ATOM 1460 C CA . LEU A 1 199 ? -12.5 21.75 -5.723 1 96.12 199 LEU A CA 1
ATOM 1461 C C . LEU A 1 199 ? -12.242 21.359 -4.273 1 96.12 199 LEU A C 1
ATOM 1463 O O . LEU A 1 199 ? -11.867 22.219 -3.459 1 96.12 199 LEU A O 1
ATOM 1467 N N . GLN A 1 200 ? -12.383 20.125 -3.967 1 97.75 200 GLN A N 1
ATOM 1468 C CA . GLN A 1 200 ? -12.102 19.641 -2.621 1 97.75 200 GLN A CA 1
ATOM 1469 C C . GLN A 1 200 ? -10.609 19.703 -2.312 1 97.75 200 GLN A C 1
ATOM 1471 O O . GLN A 1 200 ? -10.219 19.969 -1.172 1 97.75 200 GLN A O 1
ATOM 1476 N N . ILE A 1 201 ? -9.781 19.406 -3.35 1 98.44 201 ILE A N 1
ATOM 1477 C CA . ILE A 1 201 ? -8.344 19.562 -3.164 1 98.44 201 ILE A CA 1
ATOM 1478 C C . ILE A 1 201 ? -8.047 21 -2.697 1 98.44 201 ILE A C 1
ATOM 1480 O O . ILE A 1 201 ? -7.348 21.188 -1.701 1 98.44 201 ILE A O 1
ATOM 1484 N N . HIS A 1 202 ? -8.633 21.922 -3.43 1 98.06 202 HIS A N 1
ATOM 1485 C CA . HIS A 1 202 ? -8.383 23.344 -3.158 1 98.06 202 HIS A CA 1
ATOM 1486 C C . HIS A 1 202 ? -8.734 23.688 -1.717 1 98.06 202 HIS A C 1
ATOM 1488 O O . HIS A 1 202 ? -7.891 24.219 -0.978 1 98.06 202 HIS A O 1
ATOM 1494 N N . GLU A 1 203 ? -9.914 23.406 -1.282 1 97.94 203 GLU A N 1
ATOM 1495 C CA . GLU A 1 203 ? -10.391 23.75 0.053 1 97.94 203 GLU A CA 1
ATOM 1496 C C . GLU A 1 203 ? -9.578 23.047 1.131 1 97.94 203 GLU A C 1
ATOM 1498 O O . GLU A 1 203 ? -9.258 23.641 2.166 1 97.94 203 GLU A O 1
ATOM 1503 N N . THR A 1 204 ? -9.266 21.812 0.882 1 98.56 204 THR A N 1
ATOM 1504 C CA . THR A 1 204 ? -8.523 21.016 1.851 1 98.56 204 THR A CA 1
ATOM 1505 C C . THR A 1 204 ? -7.113 21.562 2.045 1 98.56 204 THR A C 1
ATOM 1507 O O . THR A 1 204 ? -6.664 21.75 3.18 1 98.56 204 THR A O 1
ATOM 1510 N N . VAL A 1 205 ? -6.465 21.844 0.931 1 98.69 205 VAL A N 1
ATOM 1511 C CA . VAL A 1 205 ? -5.098 22.359 0.993 1 98.69 205 VAL A CA 1
ATOM 1512 C C . VAL A 1 205 ? -5.086 23.734 1.672 1 98.69 205 VAL A C 1
ATOM 1514 O O . VAL A 1 205 ? -4.227 24 2.514 1 98.69 205 VAL A O 1
ATOM 1517 N N . GLU A 1 206 ? -6.035 24.562 1.368 1 98.06 206 GLU A N 1
ATOM 1518 C CA . GLU A 1 206 ? -6.133 25.859 2.012 1 98.06 206 GLU A CA 1
ATOM 1519 C C . GLU A 1 206 ? -6.301 25.719 3.521 1 98.06 206 GLU A C 1
ATOM 1521 O O . GLU A 1 206 ? -5.664 26.453 4.289 1 98.06 206 GLU A O 1
ATOM 1526 N N . ALA A 1 207 ? -7.145 24.844 3.922 1 97.88 207 ALA A N 1
ATOM 1527 C CA . ALA A 1 207 ? -7.383 24.641 5.348 1 97.88 207 ALA A CA 1
ATOM 1528 C C . ALA A 1 207 ? -6.125 24.141 6.047 1 97.88 207 ALA A C 1
ATOM 1530 O O . ALA A 1 207 ? -5.82 24.562 7.168 1 97.88 207 ALA A O 1
ATOM 1531 N N . LEU A 1 208 ? -5.434 23.219 5.383 1 98.56 208 LEU A N 1
ATOM 1532 C CA . LEU A 1 208 ? -4.195 22.703 5.953 1 98.56 208 LEU A CA 1
ATOM 1533 C C . LEU A 1 208 ? -3.168 23.812 6.133 1 98.56 208 LEU A C 1
ATOM 1535 O O . LEU A 1 208 ? -2.557 23.938 7.195 1 98.56 208 LEU A O 1
ATOM 1539 N N . GLU A 1 209 ? -3.016 24.594 5.113 1 97.56 209 GLU A N 1
ATOM 1540 C CA . GLU A 1 209 ? -2.064 25.703 5.172 1 97.56 209 GLU A CA 1
ATOM 1541 C C . GLU A 1 209 ? -2.439 26.703 6.27 1 97.56 209 GLU A C 1
ATOM 1543 O O . GLU A 1 209 ? -1.594 27.078 7.082 1 97.56 209 GLU A O 1
ATOM 1548 N N . ALA A 1 210 ? -3.695 27.062 6.293 1 97.19 210 ALA A N 1
ATOM 1549 C CA . ALA A 1 210 ? -4.18 28.031 7.266 1 97.19 210 ALA A CA 1
ATOM 1550 C C . ALA A 1 210 ? -4.027 27.516 8.688 1 97.19 210 ALA A C 1
ATOM 1552 O O . ALA A 1 210 ? -3.848 28.297 9.625 1 97.19 210 ALA A O 1
ATOM 1553 N N . SER A 1 211 ? -4.07 26.219 8.852 1 98.06 211 SER A N 1
ATOM 1554 C CA . SER A 1 211 ? -4.016 25.594 10.172 1 98.06 211 SER A CA 1
ATOM 1555 C C . SER A 1 211 ? -2.576 25.312 10.594 1 98.06 211 SER A C 1
ATOM 1557 O O . SER A 1 211 ? -2.332 24.844 11.703 1 98.06 211 SER A O 1
ATOM 1559 N N . GLY A 1 212 ? -1.625 25.516 9.727 1 97.31 212 GLY A N 1
ATOM 1560 C CA . GLY A 1 212 ? -0.223 25.453 10.109 1 97.31 212 GLY A CA 1
ATOM 1561 C C . GLY A 1 212 ? 0.412 24.109 9.82 1 97.31 212 GLY A C 1
ATOM 1562 O O . GLY A 1 212 ? 1.508 23.812 10.297 1 97.31 212 GLY A O 1
ATOM 1563 N N . TYR A 1 213 ? -0.252 23.234 9.094 1 98.12 213 TYR A N 1
ATOM 1564 C CA . TYR A 1 213 ? 0.36 21.969 8.672 1 98.12 213 TYR A CA 1
ATOM 1565 C C . TYR A 1 213 ? 1.481 22.219 7.672 1 98.12 213 TYR A C 1
ATOM 1567 O O . TYR A 1 213 ? 1.521 23.266 7.023 1 98.12 213 TYR A O 1
ATOM 1575 N N . VAL A 1 214 ? 2.4 21.25 7.586 1 97.25 214 VAL A N 1
ATOM 1576 C CA . VAL A 1 214 ? 3.512 21.375 6.648 1 97.25 214 VAL A CA 1
ATOM 1577 C C . VAL A 1 214 ? 3.637 20.109 5.812 1 97.25 214 VAL A C 1
ATOM 1579 O O . VAL A 1 214 ? 2.947 19.125 6.07 1 97.25 214 VAL A O 1
ATOM 1582 N N . ARG A 1 215 ? 4.438 20.188 4.797 1 97 215 ARG A N 1
ATOM 1583 C CA . ARG A 1 215 ? 4.668 19.062 3.889 1 97 215 ARG A CA 1
ATOM 1584 C C . ARG A 1 215 ? 3.359 18.578 3.273 1 97 215 ARG A C 1
ATOM 1586 O O . ARG A 1 215 ? 3.068 17.375 3.289 1 97 215 ARG A O 1
ATOM 1593 N N . ILE A 1 216 ? 2.605 19.547 2.838 1 98.06 216 ILE A N 1
ATOM 1594 C CA . ILE A 1 216 ? 1.321 19.219 2.223 1 98.06 216 ILE A CA 1
ATOM 1595 C C . ILE A 1 216 ? 1.547 18.672 0.817 1 98.06 216 ILE A C 1
ATOM 1597 O O . ILE A 1 216 ? 2.225 19.297 -0.002 1 98.06 216 ILE A O 1
ATOM 1601 N N . GLU A 1 217 ? 1.001 17.469 0.508 1 98 217 GLU A N 1
ATOM 1602 C CA . GLU A 1 217 ? 1.136 16.828 -0.794 1 98 217 GLU A CA 1
ATOM 1603 C C . GLU A 1 217 ? -0.212 16.328 -1.305 1 98 217 GLU A C 1
ATOM 1605 O O . GLU A 1 217 ? -1.049 15.875 -0.522 1 98 217 GLU A O 1
ATOM 1610 N N . VAL A 1 218 ? -0.395 16.469 -2.557 1 98.75 218 VAL A N 1
ATOM 1611 C CA . VAL A 1 218 ? -1.569 15.93 -3.23 1 98.75 218 VAL A CA 1
ATOM 1612 C C . VAL A 1 218 ? -1.137 14.906 -4.281 1 98.75 218 VAL A C 1
ATOM 1614 O O . VAL A 1 218 ? -0.349 15.219 -5.176 1 98.75 218 VAL A O 1
ATOM 1617 N N . ARG A 1 219 ? -1.691 13.695 -4.176 1 98.44 219 ARG A N 1
ATOM 1618 C CA . ARG A 1 219 ? -1.315 12.625 -5.09 1 98.44 219 ARG A CA 1
ATOM 1619 C C . ARG A 1 219 ? -2.549 11.984 -5.719 1 98.44 219 ARG A C 1
ATOM 1621 O O . ARG A 1 219 ? -3.584 11.844 -5.066 1 98.44 219 ARG A O 1
ATOM 1628 N N . GLU A 1 220 ? -2.375 11.586 -6.93 1 98.38 220 GLU A N 1
ATOM 1629 C CA . GLU A 1 220 ? -3.34 10.773 -7.664 1 98.38 220 GLU A CA 1
ATOM 1630 C C . GLU A 1 220 ? -2.689 9.508 -8.219 1 98.38 220 GLU A C 1
ATOM 1632 O O . GLU A 1 220 ? -1.64 9.578 -8.859 1 98.38 220 GLU A O 1
ATOM 1637 N N . LEU A 1 221 ? -3.328 8.391 -7.969 1 98.06 221 LEU A N 1
ATOM 1638 C CA . LEU A 1 221 ? -2.832 7.125 -8.484 1 98.06 221 LEU A CA 1
ATOM 1639 C C . LEU A 1 221 ? -3.713 6.617 -9.625 1 98.06 221 LEU A C 1
ATOM 1641 O O . LEU A 1 221 ? -4.941 6.688 -9.539 1 98.06 221 LEU A O 1
ATOM 1645 N N . LEU A 1 222 ? -3.01 6.148 -10.617 1 97.12 222 LEU A N 1
ATOM 1646 C CA . LEU A 1 222 ? -3.668 5.41 -11.695 1 97.12 222 LEU A CA 1
ATOM 1647 C C . LEU A 1 222 ? -3.145 3.98 -11.766 1 97.12 222 LEU A C 1
ATOM 1649 O O . LEU A 1 222 ? -1.973 3.727 -11.477 1 97.12 222 LEU A O 1
ATOM 1653 N N . GLU A 1 223 ? -3.996 3.098 -12.086 1 97.38 223 GLU A N 1
ATOM 1654 C CA . GLU A 1 223 ? -3.645 1.692 -12.266 1 97.38 223 GLU A CA 1
ATOM 1655 C C . GLU A 1 223 ? -4.188 1.153 -13.586 1 97.38 223 GLU A C 1
ATOM 1657 O O . GLU A 1 223 ? -5.355 1.365 -13.914 1 97.38 223 GLU A O 1
ATOM 1662 N N . ARG A 1 224 ? -3.332 0.556 -14.266 1 96.44 224 ARG A N 1
ATOM 1663 C CA . ARG A 1 224 ? -3.768 -0.099 -15.492 1 96.44 224 ARG A CA 1
ATOM 1664 C C . ARG A 1 224 ? -3.334 -1.561 -15.523 1 96.44 224 ARG A C 1
ATOM 1666 O O . ARG A 1 224 ? -2.234 -1.896 -15.07 1 96.44 224 ARG A O 1
ATOM 1673 N N . ARG A 1 225 ? -4.203 -2.359 -16.047 1 97.19 225 ARG A N 1
ATOM 1674 C CA . ARG A 1 225 ? -3.91 -3.777 -16.25 1 97.19 225 ARG A CA 1
ATOM 1675 C C . ARG A 1 225 ? -3.348 -4.031 -17.641 1 97.19 225 ARG A C 1
ATOM 1677 O O . ARG A 1 225 ? -3.609 -3.266 -18.578 1 97.19 225 ARG A O 1
ATOM 1684 N N . TRP A 1 226 ? -2.58 -5.062 -17.75 1 97.94 226 TRP A N 1
ATOM 1685 C CA . TRP A 1 226 ? -2.01 -5.484 -19.031 1 97.94 226 TRP A CA 1
ATOM 1686 C C . TRP A 1 226 ? -2.447 -6.902 -19.375 1 97.94 226 TRP A C 1
ATOM 1688 O O . TRP A 1 226 ? -2.641 -7.734 -18.5 1 97.94 226 TRP A O 1
ATOM 1698 N N . VAL A 1 227 ? -2.568 -7.074 -20.641 1 96.56 227 VAL A N 1
ATOM 1699 C CA . VAL A 1 227 ? -2.824 -8.406 -21.172 1 96.56 227 VAL A CA 1
ATOM 1700 C C . VAL A 1 227 ? -1.548 -8.977 -21.781 1 96.56 227 VAL A C 1
ATOM 1702 O O . VAL A 1 227 ? -0.845 -8.281 -22.516 1 96.56 227 VAL A O 1
ATOM 1705 N N . ALA A 1 228 ? -1.234 -10.156 -21.359 1 95.94 228 ALA A N 1
ATOM 1706 C CA . ALA A 1 228 ? -0.137 -10.914 -21.969 1 95.94 228 ALA A CA 1
ATOM 1707 C C . ALA A 1 228 ? -0.595 -12.312 -22.375 1 95.94 228 ALA A C 1
ATOM 1709 O O . ALA A 1 228 ? -0.789 -13.18 -21.531 1 95.94 228 ALA A O 1
ATOM 1710 N N . ARG A 1 229 ? -0.757 -12.516 -23.594 1 89.56 229 ARG A N 1
ATOM 1711 C CA . ARG A 1 229 ? -1.218 -13.781 -24.156 1 89.56 229 ARG A CA 1
ATOM 1712 C C . ARG A 1 229 ? -0.651 -14 -25.547 1 89.56 229 ARG A C 1
ATOM 1714 O O . ARG A 1 229 ? -0.829 -13.164 -26.438 1 89.56 229 ARG A O 1
ATOM 1721 N N . GLY A 1 230 ? -0.017 -15.203 -25.703 1 87.94 230 GLY A N 1
ATOM 1722 C CA . GLY A 1 230 ? 0.585 -15.477 -27 1 87.94 230 GLY A CA 1
ATOM 1723 C C . GLY A 1 230 ? 1.589 -14.422 -27.438 1 87.94 230 GLY A C 1
ATOM 1724 O O . GLY A 1 230 ? 2.543 -14.133 -26.703 1 87.94 230 GLY A O 1
ATOM 1725 N N . GLU A 1 231 ? 1.307 -13.719 -28.5 1 88.56 231 GLU A N 1
ATOM 1726 C CA . GLU A 1 231 ? 2.238 -12.727 -29.047 1 88.56 231 GLU A CA 1
ATOM 1727 C C . GLU A 1 231 ? 1.811 -11.312 -28.672 1 88.56 231 GLU A C 1
ATOM 1729 O O . GLU A 1 231 ? 2.328 -10.336 -29.234 1 88.56 231 GLU A O 1
ATOM 1734 N N . ILE A 1 232 ? 0.888 -11.281 -27.781 1 94.25 232 ILE A N 1
ATOM 1735 C CA . ILE A 1 232 ? 0.337 -9.977 -27.453 1 94.25 232 ILE A CA 1
ATOM 1736 C C . ILE A 1 232 ? 0.743 -9.586 -26.031 1 94.25 232 ILE A C 1
ATOM 1738 O O . ILE A 1 232 ? 0.576 -10.367 -25.094 1 94.25 232 ILE A O 1
ATOM 1742 N N . VAL A 1 233 ? 1.355 -8.461 -25.844 1 97 233 VAL A N 1
ATOM 1743 C CA . VAL A 1 233 ? 1.582 -7.797 -24.562 1 97 233 VAL A CA 1
ATOM 1744 C C . VAL A 1 233 ? 1.233 -6.316 -24.688 1 97 233 VAL A C 1
ATOM 1746 O O . VAL A 1 233 ? 1.942 -5.555 -25.344 1 97 233 VAL A O 1
ATOM 1749 N N . ARG A 1 234 ? 0.182 -5.898 -24.094 1 96.44 234 ARG A N 1
ATOM 1750 C CA . ARG A 1 234 ? -0.284 -4.52 -24.203 1 96.44 234 ARG A CA 1
ATOM 1751 C C . ARG A 1 234 ? -1.185 -4.145 -23.031 1 96.44 234 ARG A C 1
ATOM 1753 O O . ARG A 1 234 ? -1.727 -5.02 -22.359 1 96.44 234 ARG A O 1
ATOM 1760 N N . PRO A 1 235 ? -1.394 -2.846 -22.797 1 95.81 235 PRO A N 1
ATOM 1761 C CA . PRO A 1 235 ? -2.385 -2.459 -21.797 1 95.81 235 PRO A CA 1
ATOM 1762 C C . PRO A 1 235 ? -3.805 -2.869 -22.172 1 95.81 235 PRO A C 1
ATOM 1764 O O . PRO A 1 235 ? -4.137 -2.93 -23.359 1 95.81 235 PRO A O 1
ATOM 1767 N N . GLU A 1 236 ? -4.566 -3.162 -21.156 1 96 236 GLU A N 1
ATOM 1768 C CA . GLU A 1 236 ? -6 -3.285 -21.391 1 96 236 GLU A CA 1
ATOM 1769 C C . GLU A 1 236 ? -6.59 -1.976 -21.906 1 96 236 GLU A C 1
ATOM 1771 O O . GLU A 1 236 ? -6.152 -0.894 -21.516 1 96 236 GLU A O 1
ATOM 1776 N N . LEU A 1 237 ? -7.57 -2.09 -22.672 1 93.5 237 LEU A N 1
ATOM 1777 C CA . LEU A 1 237 ? -8.156 -0.927 -23.344 1 93.5 237 LEU A CA 1
ATOM 1778 C C . LEU A 1 237 ? -8.883 -0.038 -22.328 1 93.5 237 LEU A C 1
ATOM 1780 O O . LEU A 1 237 ? -8.898 1.186 -22.484 1 93.5 237 LEU A O 1
ATOM 1784 N N . ARG A 1 238 ? -9.5 -0.661 -21.391 1 93.25 238 ARG A N 1
ATOM 1785 C CA . ARG A 1 238 ? -10.289 0.083 -20.422 1 93.25 238 ARG A CA 1
ATOM 1786 C C . ARG A 1 238 ? -9.656 0.015 -19.031 1 93.25 238 ARG A C 1
ATOM 1788 O O . ARG A 1 238 ? -9 -0.973 -18.703 1 93.25 238 ARG A O 1
ATOM 1795 N N . MET A 1 239 ? -9.734 1.099 -18.281 1 92.31 239 MET A N 1
ATOM 1796 C CA . MET A 1 239 ? -9.289 1.147 -16.891 1 92.31 239 MET A CA 1
ATOM 1797 C C . MET A 1 239 ? -10.164 2.09 -16.078 1 92.31 239 MET A C 1
ATOM 1799 O O . MET A 1 239 ? -10.898 2.908 -16.641 1 92.31 239 MET A O 1
ATOM 1803 N N . VAL A 1 240 ? -10.258 1.876 -14.742 1 91.44 240 VAL A N 1
ATOM 1804 C CA . VAL A 1 240 ? -10.766 2.936 -13.875 1 91.44 240 VAL A CA 1
ATOM 1805 C C . VAL A 1 240 ? -9.773 4.098 -13.852 1 91.44 240 VAL A C 1
ATOM 1807 O O . VAL A 1 240 ? -8.734 4.02 -13.188 1 91.44 240 VAL A O 1
ATOM 1810 N N . ALA A 1 241 ? -10.102 5.094 -14.539 1 89.81 241 ALA A N 1
ATOM 1811 C CA . ALA A 1 241 ? -9.141 6.16 -14.812 1 89.81 241 ALA A CA 1
ATOM 1812 C C . ALA A 1 241 ? -8.906 7.02 -13.578 1 89.81 241 ALA A C 1
ATOM 1814 O O . ALA A 1 241 ? -7.773 7.422 -13.297 1 89.81 241 ALA A O 1
ATOM 1815 N N . HIS A 1 242 ? -10.016 7.359 -12.914 1 94.5 242 HIS A N 1
ATOM 1816 C CA . HIS A 1 242 ? -9.914 8.219 -11.734 1 94.5 242 HIS A CA 1
ATOM 1817 C C . HIS A 1 242 ? -10.727 7.656 -10.578 1 94.5 242 HIS A C 1
ATOM 1819 O O . HIS A 1 242 ? -11.875 7.234 -10.758 1 94.5 242 HIS A O 1
ATOM 1825 N N . THR A 1 243 ? -10.109 7.688 -9.43 1 95.19 243 THR A N 1
ATOM 1826 C CA . THR A 1 243 ? -10.805 7.238 -8.227 1 95.19 243 THR A CA 1
ATOM 1827 C C . THR A 1 243 ? -10.82 8.336 -7.168 1 95.19 243 THR A C 1
ATOM 1829 O O . THR A 1 243 ? -11.844 8.57 -6.527 1 95.19 243 THR A O 1
ATOM 1832 N N . GLY A 1 244 ? -9.758 9.047 -6.945 1 97.5 244 GLY A N 1
ATOM 1833 C CA . GLY A 1 244 ? -9.672 10.094 -5.941 1 97.5 244 GLY A CA 1
ATOM 1834 C C . GLY A 1 244 ? -8.273 10.656 -5.789 1 97.5 244 GLY A C 1
ATOM 1835 O O . GLY A 1 244 ? -7.391 10.375 -6.602 1 97.5 244 GLY A O 1
ATOM 1836 N N . PHE A 1 245 ? -8.18 11.562 -4.773 1 98.56 245 PHE A N 1
ATOM 1837 C CA . PHE A 1 245 ? -6.922 12.227 -4.457 1 98.56 245 PHE A CA 1
ATOM 1838 C C . PHE A 1 245 ? -6.555 12.023 -2.992 1 98.56 245 PHE A C 1
ATOM 1840 O O . PHE A 1 245 ? -7.43 12.008 -2.125 1 98.56 245 PHE A O 1
ATOM 1847 N N . ILE A 1 246 ? -5.293 11.852 -2.814 1 98.88 246 ILE A N 1
ATOM 1848 C CA . ILE A 1 246 ? -4.746 11.711 -1.469 1 98.88 246 ILE A CA 1
ATOM 1849 C C . ILE A 1 246 ? -4.008 12.984 -1.069 1 98.88 246 ILE A C 1
ATOM 1851 O O . ILE A 1 246 ? -2.982 13.328 -1.66 1 98.88 246 ILE A O 1
ATOM 1855 N N . VAL A 1 247 ? -4.566 13.703 -0.104 1 98.88 247 VAL A N 1
ATOM 1856 C CA . VAL A 1 247 ? -3.926 14.898 0.438 1 98.88 247 VAL A CA 1
ATOM 1857 C C . VAL A 1 247 ? -3.307 14.578 1.797 1 98.88 247 VAL A C 1
ATOM 1859 O O . VAL A 1 247 ? -4.016 14.211 2.736 1 98.88 247 VAL A O 1
ATOM 1862 N N . SER A 1 248 ? -2.031 14.695 1.916 1 98.88 248 SER A N 1
ATOM 1863 C CA . SER A 1 248 ? -1.344 14.344 3.154 1 98.88 248 SER A CA 1
ATOM 1864 C C . SER A 1 248 ? -0.581 15.531 3.721 1 98.88 248 SER A C 1
ATOM 1866 O O . SER A 1 248 ? -0.222 16.453 2.982 1 98.88 248 SER A O 1
ATOM 1868 N N . ALA A 1 249 ? -0.347 15.539 5.039 1 98.69 249 ALA A N 1
ATOM 1869 C CA . ALA A 1 249 ? 0.396 16.609 5.684 1 98.69 249 ALA A CA 1
ATOM 1870 C C . ALA A 1 249 ? 0.955 16.172 7.031 1 98.69 249 ALA A C 1
ATOM 1872 O O . ALA A 1 249 ? 0.532 15.148 7.578 1 98.69 249 ALA A O 1
ATOM 1873 N N . HIS A 1 250 ? 1.916 16.938 7.484 1 97.5 250 HIS A N 1
ATOM 1874 C CA . HIS A 1 250 ? 2.49 16.781 8.812 1 97.5 250 HIS A CA 1
ATOM 1875 C C . HIS A 1 250 ? 1.942 17.828 9.781 1 97.5 250 HIS A C 1
ATOM 1877 O O . HIS A 1 250 ? 1.797 19 9.414 1 97.5 250 HIS A O 1
ATOM 1883 N N . ILE A 1 251 ? 1.713 17.391 10.945 1 97.25 251 ILE A N 1
ATOM 1884 C CA . ILE A 1 251 ? 1.308 18.312 12 1 97.25 251 ILE A CA 1
ATOM 1885 C C . ILE A 1 251 ? 2.535 19.031 12.555 1 97.25 251 ILE A C 1
ATOM 1887 O O . ILE A 1 251 ? 3.633 18.469 12.578 1 97.25 251 ILE A O 1
ATOM 1891 N N . THR A 1 252 ? 2.383 20.25 12.961 1 97.12 252 THR A N 1
ATOM 1892 C CA . THR A 1 252 ? 3.422 21.031 13.641 1 97.12 252 THR A CA 1
ATOM 1893 C C . THR A 1 252 ? 2.98 21.406 15.055 1 97.12 252 THR A C 1
ATOM 1895 O O . THR A 1 252 ? 1.789 21.359 15.367 1 97.12 252 THR A O 1
ATOM 1898 N N . PRO A 1 253 ? 3.98 21.719 15.867 1 95.75 253 PRO A N 1
ATOM 1899 C CA . PRO A 1 253 ? 3.58 22.234 17.172 1 95.75 253 PRO A CA 1
ATOM 1900 C C . PRO A 1 253 ? 2.656 23.453 17.078 1 95.75 253 PRO A C 1
ATOM 1902 O O . PRO A 1 253 ? 1.696 23.562 17.844 1 95.75 253 PRO A O 1
ATOM 1905 N N . ARG A 1 254 ? 2.957 24.281 16.203 1 95.62 254 ARG A N 1
ATOM 1906 C CA . ARG A 1 254 ? 2.113 25.453 15.992 1 95.62 254 ARG A CA 1
ATOM 1907 C C . ARG A 1 254 ? 0.695 25.047 15.609 1 95.62 254 ARG A C 1
ATOM 1909 O O . ARG A 1 254 ? -0.278 25.578 16.156 1 95.62 254 ARG A O 1
ATOM 1916 N N . ALA A 1 255 ? 0.592 24.156 14.656 1 97.06 255 ALA A N 1
ATOM 1917 C CA . ALA A 1 255 ? -0.718 23.688 14.211 1 97.06 255 ALA A CA 1
ATOM 1918 C C . ALA A 1 255 ? -1.504 23.078 15.367 1 97.06 255 ALA A C 1
ATOM 1920 O O . ALA A 1 255 ? -2.717 23.266 15.477 1 97.06 255 ALA A O 1
ATOM 1921 N N . ARG A 1 256 ? -0.849 22.297 16.203 1 96.25 256 ARG A N 1
ATOM 1922 C CA . ARG A 1 256 ? -1.503 21.672 17.359 1 96.25 256 ARG A CA 1
ATOM 1923 C C . ARG A 1 256 ? -2.033 22.734 18.328 1 96.25 256 ARG A C 1
ATOM 1925 O O . ARG A 1 256 ? -3.148 22.609 18.828 1 96.25 256 ARG A O 1
ATOM 1932 N N . ARG A 1 257 ? -1.254 23.734 18.547 1 95.94 257 ARG A N 1
ATOM 1933 C CA . ARG A 1 257 ? -1.656 24.812 19.438 1 95.94 257 ARG A CA 1
ATOM 1934 C C . ARG A 1 257 ? -2.854 25.578 18.875 1 95.94 257 ARG A C 1
ATOM 1936 O O . ARG A 1 257 ? -3.807 25.859 19.609 1 95.94 257 ARG A O 1
ATOM 1943 N N . LEU A 1 258 ? -2.75 25.891 17.609 1 96.44 258 LEU A N 1
ATOM 1944 C CA . LEU A 1 258 ? -3.85 26.594 16.969 1 96.44 258 LEU A CA 1
ATOM 1945 C C . LEU A 1 258 ? -5.137 25.781 17.047 1 96.44 258 LEU A C 1
ATOM 1947 O O . LEU A 1 258 ? -6.211 26.344 17.297 1 96.44 258 LEU A O 1
ATOM 1951 N N . ALA A 1 259 ? -5.004 24.531 16.828 1 96.5 259 ALA A N 1
ATOM 1952 C CA . ALA A 1 259 ? -6.164 23.641 16.812 1 96.5 259 ALA A CA 1
ATOM 1953 C C . ALA A 1 259 ? -6.812 23.578 18.203 1 96.5 259 ALA A C 1
ATOM 1955 O O . ALA A 1 259 ? -8.039 23.5 18.312 1 96.5 259 ALA A O 1
ATOM 1956 N N . ALA A 1 260 ? -6.031 23.578 19.219 1 94 260 ALA A N 1
ATOM 1957 C CA . ALA A 1 260 ? -6.52 23.453 20.594 1 94 260 ALA A CA 1
ATOM 1958 C C . ALA A 1 260 ? -7.418 24.625 20.969 1 94 260 ALA A C 1
ATOM 1960 O O . ALA A 1 260 ? -8.25 24.516 21.859 1 94 260 ALA A O 1
ATOM 1961 N N . GLU A 1 261 ? -7.297 25.688 20.266 1 93.38 261 GLU A N 1
ATOM 1962 C CA . GLU A 1 261 ? -8.039 26.906 20.562 1 93.38 261 GLU A CA 1
ATOM 1963 C C . GLU A 1 261 ? -9.289 27.031 19.703 1 93.38 261 GLU A C 1
ATOM 1965 O O . GLU A 1 261 ? -10.094 27.938 19.875 1 93.38 261 GLU A O 1
ATOM 1970 N N . ARG A 1 262 ? -9.453 26.094 18.828 1 91.31 262 ARG A N 1
ATOM 1971 C CA . ARG A 1 262 ? -10.555 26.188 17.875 1 91.31 262 ARG A CA 1
ATOM 1972 C C . ARG A 1 262 ? -11.773 25.406 18.359 1 91.31 262 ARG A C 1
ATOM 1974 O O . ARG A 1 262 ? -11.633 24.312 18.906 1 91.31 262 ARG A O 1
ATOM 1981 N N . PRO A 1 263 ? -12.969 26 18.172 1 88.88 263 PRO A N 1
ATOM 1982 C CA . PRO A 1 263 ? -14.172 25.219 18.469 1 88.88 263 PRO A CA 1
ATOM 1983 C C . PRO A 1 263 ? -14.367 24.047 17.5 1 88.88 263 PRO A C 1
ATOM 1985 O O . PRO A 1 263 ? -14.016 24.156 16.312 1 88.88 263 PRO A O 1
ATOM 1988 N N . ARG A 1 264 ? -14.852 23.031 18.062 1 87.31 264 ARG A N 1
ATOM 1989 C CA . ARG A 1 264 ? -15.148 21.875 17.219 1 87.31 264 ARG A CA 1
ATOM 1990 C C . ARG A 1 264 ? -16.469 22.062 16.484 1 87.31 264 ARG A C 1
ATOM 1992 O O . ARG A 1 264 ? -17.547 21.797 17.047 1 87.31 264 ARG A O 1
ATOM 1999 N N . GLU A 1 265 ? -16.438 22.609 15.328 1 82.81 265 GLU A N 1
ATOM 2000 C CA . GLU A 1 265 ? -17.656 22.875 14.57 1 82.81 265 GLU A CA 1
ATOM 2001 C C . GLU A 1 265 ? -17.531 22.375 13.133 1 82.81 265 GLU A C 1
ATOM 2003 O O . GLU A 1 265 ? -16.438 22.422 12.555 1 82.81 265 GLU A O 1
ATOM 2008 N N . ILE A 1 266 ? -18.453 21.719 12.742 1 76.44 266 ILE A N 1
ATOM 2009 C CA . ILE A 1 266 ? -18.578 21.406 11.328 1 76.44 266 ILE A CA 1
ATOM 2010 C C . ILE A 1 266 ? -19.719 22.219 10.719 1 76.44 266 ILE A C 1
ATOM 2012 O O . ILE A 1 266 ? -20.844 22.234 11.25 1 76.44 266 ILE A O 1
ATOM 2016 N N . SER A 1 267 ? -19.375 23.328 9.898 1 61.19 267 SER A N 1
ATOM 2017 C CA . SER A 1 267 ? -20.422 24.156 9.305 1 61.19 267 SER A CA 1
ATOM 2018 C C . SER A 1 267 ? -21.375 23.312 8.477 1 61.19 267 SER A C 1
ATOM 2020 O O . SER A 1 267 ? -20.953 22.438 7.723 1 61.19 267 SER A O 1
ATOM 2022 N N . VAL A 1 268 ? -22.5 23.109 8.828 1 51.78 268 VAL A N 1
ATOM 2023 C CA . VAL A 1 268 ? -23.516 22.406 8.062 1 51.78 268 VAL A CA 1
ATOM 2024 C C . VAL A 1 268 ? -23.719 23.094 6.711 1 51.78 268 VAL A C 1
ATOM 2026 O O . VAL A 1 268 ? -24.375 24.125 6.625 1 51.78 268 VAL A O 1
ATOM 2029 N N . SER A 1 269 ? -22.734 23.547 5.969 1 42.5 269 SER A N 1
ATOM 2030 C CA . SER A 1 269 ? -23.094 24.078 4.66 1 42.5 269 SER A CA 1
ATOM 2031 C C . SER A 1 269 ? -24.062 23.141 3.926 1 42.5 269 SER A C 1
ATOM 2033 O O . SER A 1 269 ? -24.156 21.969 4.258 1 42.5 269 SER A O 1
ATOM 2035 N N . GLY A 1 270 ? -25.016 23.734 2.941 1 37.88 270 GLY A N 1
ATOM 2036 C CA . GLY A 1 270 ? -25.984 23.109 2.061 1 37.88 270 GLY A CA 1
ATOM 2037 C C . GLY A 1 270 ? -25.469 21.844 1.405 1 37.88 270 GLY A C 1
ATOM 2038 O O . GLY A 1 270 ? -24.438 21.859 0.743 1 37.88 270 GLY A O 1
ATOM 2039 N N . VAL A 1 271 ? -25.703 20.875 2.002 1 37.5 271 VAL A N 1
ATOM 2040 C CA . VAL A 1 271 ? -25.469 19.578 1.358 1 37.5 271 VAL A CA 1
ATOM 2041 C C . VAL A 1 271 ? -25.828 19.672 -0.123 1 37.5 271 VAL A C 1
ATOM 2043 O O . VAL A 1 271 ? -27 19.859 -0.474 1 37.5 271 VAL A O 1
ATOM 2046 N N . VAL A 1 272 ? -25.125 20.391 -0.948 1 33.25 272 VAL A N 1
ATOM 2047 C CA . VAL A 1 272 ? -25.5 20 -2.301 1 33.25 272 VAL A CA 1
ATOM 2048 C C . VAL A 1 272 ? -25.578 18.484 -2.395 1 33.25 272 VAL A C 1
ATOM 2050 O O . VAL A 1 272 ? -24.609 17.781 -2.086 1 33.25 272 VAL A O 1
ATOM 2053 N N . ASP A 1 273 ? -26.688 17.906 -2.016 1 33.03 273 ASP A N 1
ATOM 2054 C CA . ASP A 1 273 ? -26.938 16.516 -2.398 1 33.03 273 ASP A CA 1
ATOM 2055 C C . ASP A 1 273 ? -26.281 16.188 -3.738 1 33.03 273 ASP A C 1
ATOM 2057 O O . ASP A 1 273 ? -26.781 16.594 -4.793 1 33.03 273 ASP A O 1
ATOM 2061 N N . ASP A 1 274 ? -25.062 16.344 -3.828 1 35.34 274 ASP A N 1
ATOM 2062 C CA . ASP A 1 274 ? -24.578 15.805 -5.094 1 35.34 274 ASP A CA 1
ATOM 2063 C C . ASP A 1 274 ? -25.375 14.57 -5.504 1 35.34 274 ASP A C 1
ATOM 2065 O O . ASP A 1 274 ? -25.703 13.727 -4.668 1 35.34 274 ASP A O 1
ATOM 2069 N N . GLY A 1 275 ? -26.359 14.688 -6.355 1 31.77 275 GLY A N 1
ATOM 2070 C CA . GLY A 1 275 ? -27.016 13.57 -7.016 1 31.77 275 GLY A CA 1
ATOM 2071 C C . GLY A 1 275 ? -26.219 12.289 -6.973 1 31.77 275 GLY A C 1
ATOM 2072 O O . GLY A 1 275 ? -25 12.32 -6.777 1 31.77 275 GLY A O 1
ATOM 2073 N N . SER A 1 276 ? -26.859 11.195 -6.555 1 30.72 276 SER A N 1
ATOM 2074 C CA . SER A 1 276 ? -26.359 9.836 -6.742 1 30.72 276 SER A CA 1
ATOM 2075 C C . SER A 1 276 ? -25.406 9.758 -7.93 1 30.72 276 SER A C 1
ATOM 2077 O O . SER A 1 276 ? -25.781 10.07 -9.062 1 30.72 276 SER A O 1
ATOM 2079 N N . LEU A 1 277 ? -24.188 10.211 -7.855 1 32.53 277 LEU A N 1
ATOM 2080 C CA . LEU A 1 277 ? -23.469 9.617 -8.977 1 32.53 277 LEU A CA 1
ATOM 2081 C C . LEU A 1 277 ? -24.141 8.336 -9.445 1 32.53 277 LEU A C 1
ATOM 2083 O O . LEU A 1 277 ? -24.391 7.43 -8.648 1 32.53 277 LEU A O 1
ATOM 2087 N N . ASP A 1 278 ? -25.141 8.492 -10.328 1 29.97 278 ASP A N 1
ATOM 2088 C CA . ASP A 1 278 ? -25.906 7.41 -10.945 1 29.97 278 ASP A CA 1
ATOM 2089 C C . ASP A 1 278 ? -25.078 6.125 -11.008 1 29.97 278 ASP A C 1
ATOM 2091 O O . ASP A 1 278 ? -23.938 6.133 -11.5 1 29.97 278 ASP A O 1
ATOM 2095 N N . GLU A 1 279 ? -25.25 5.23 -10.109 1 34.22 279 GLU A N 1
ATOM 2096 C CA . GLU A 1 279 ? -24.891 3.818 -10.094 1 34.22 279 GLU A CA 1
ATOM 2097 C C . GLU A 1 279 ? -24.844 3.246 -11.508 1 34.22 279 GLU A C 1
ATOM 2099 O O . GLU A 1 279 ? -24.578 2.059 -11.695 1 34.22 279 GLU A O 1
ATOM 2104 N N . SER A 1 280 ? -25.516 3.98 -12.461 1 30.02 280 SER A N 1
ATOM 2105 C CA . SER A 1 280 ? -25.75 3.336 -13.75 1 30.02 280 SER A CA 1
ATOM 2106 C C . SER A 1 280 ? -24.453 3.195 -14.539 1 30.02 280 SER A C 1
ATOM 2108 O O . SER A 1 280 ? -24.453 2.699 -15.664 1 30.02 280 SER A O 1
ATOM 2110 N N . ALA A 1 281 ? -23.469 3.902 -14.18 1 29.69 281 ALA A N 1
ATOM 2111 C CA . ALA A 1 281 ? -22.406 3.803 -15.188 1 29.69 281 ALA A CA 1
ATOM 2112 C C . ALA A 1 281 ? -21.766 2.416 -15.18 1 29.69 281 ALA A C 1
ATOM 2114 O O . ALA A 1 281 ? -20.812 2.16 -15.906 1 29.69 281 ALA A O 1
ATOM 2115 N N . ASP A 1 282 ? -22.031 1.657 -14.109 1 30.73 282 ASP A N 1
ATOM 2116 C CA . ASP A 1 282 ? -21.594 0.286 -14.359 1 30.73 282 ASP A CA 1
ATOM 2117 C C . ASP A 1 282 ? -22.453 -0.377 -15.43 1 30.73 282 ASP A C 1
ATOM 2119 O O . ASP A 1 282 ? -23.469 -0.997 -15.125 1 30.73 282 ASP A O 1
ATOM 2123 N N . GLY A 1 283 ? -22.922 0.365 -16.438 1 29.33 283 GLY A N 1
ATOM 2124 C CA . GLY A 1 283 ? -23.531 -0.329 -17.562 1 29.33 283 GLY A CA 1
ATOM 2125 C C . GLY A 1 283 ? -22.859 -1.65 -17.875 1 29.33 283 GLY A C 1
ATOM 2126 O O . GLY A 1 283 ? -21.672 -1.825 -17.609 1 29.33 283 GLY A O 1
ATOM 2127 N N . ASP A 1 284 ? -23.641 -2.635 -17.891 1 26.62 284 ASP A N 1
ATOM 2128 C CA . ASP A 1 284 ? -23.359 -3.848 -18.656 1 26.62 284 ASP A CA 1
ATOM 2129 C C . ASP A 1 284 ? -22.766 -3.514 -20.016 1 26.62 284 ASP A C 1
ATOM 2131 O O . ASP A 1 284 ? -23.438 -2.951 -20.875 1 26.62 284 ASP A O 1
ATOM 2135 N N . VAL A 1 285 ? -21.688 -2.9 -20.188 1 27.83 285 VAL A N 1
ATOM 2136 C CA . VAL A 1 285 ? -21.188 -3.061 -21.547 1 27.83 285 VAL A CA 1
ATOM 2137 C C . VAL A 1 285 ? -21.531 -4.453 -22.062 1 27.83 285 VAL A C 1
ATOM 2139 O O . VAL A 1 285 ? -21.047 -5.461 -21.547 1 27.83 285 VAL A O 1
ATOM 2142 N N . ASP A 1 286 ? -22.812 -4.648 -22.422 1 25.78 286 ASP A N 1
ATOM 2143 C CA . ASP A 1 286 ? -23.203 -5.719 -23.328 1 25.78 286 ASP A CA 1
ATOM 2144 C C . ASP A 1 286 ? -22.125 -5.965 -24.391 1 25.78 286 ASP A C 1
ATOM 2146 O O . ASP A 1 286 ? -21.547 -5.02 -24.906 1 25.78 286 ASP A O 1
ATOM 2150 N N . ASP A 1 287 ? -21.562 -7.082 -24.328 1 25.22 287 ASP A N 1
ATOM 2151 C CA . ASP A 1 287 ? -20.828 -7.797 -25.375 1 25.22 287 ASP A CA 1
ATOM 2152 C C . ASP A 1 287 ? -21.469 -7.598 -26.734 1 25.22 287 ASP A C 1
ATOM 2154 O O . ASP A 1 287 ? -22.062 -8.523 -27.297 1 25.22 287 ASP A O 1
ATOM 2158 N N . GLU A 1 288 ? -22.375 -6.602 -26.891 1 27.19 288 GLU A N 1
ATOM 2159 C CA . GLU A 1 288 ? -22.859 -6.586 -28.266 1 27.19 288 GLU A CA 1
ATOM 2160 C C . GLU A 1 288 ? -21.703 -6.312 -29.25 1 27.19 288 GLU A C 1
ATOM 2162 O O . GLU A 1 288 ? -21.938 -6.102 -30.438 1 27.19 288 GLU A O 1
ATOM 2167 N N . LEU A 1 289 ? -20.562 -5.832 -28.844 1 25.09 289 LEU A N 1
ATOM 2168 C CA . LEU A 1 289 ? -19.859 -5.375 -30.047 1 25.09 289 LEU A CA 1
ATOM 2169 C C . LEU A 1 289 ? -19.703 -6.508 -31.047 1 25.09 289 LEU A C 1
ATOM 2171 O O . LEU A 1 289 ? -19.938 -6.32 -32.25 1 25.09 289 LEU A O 1
ATOM 2175 N N . ILE A 1 290 ? -18.688 -7.316 -30.844 1 25.91 290 ILE A N 1
ATOM 2176 C CA . ILE A 1 290 ? -18 -7.762 -32.062 1 25.91 290 ILE A CA 1
ATOM 2177 C C . ILE A 1 290 ? -18.797 -8.875 -32.719 1 25.91 290 ILE A C 1
ATOM 2179 O O . ILE A 1 290 ? -18.688 -10.047 -32.344 1 25.91 290 ILE A O 1
ATOM 2183 N N . GLN A 1 291 ? -20.188 -8.734 -32.688 1 23.58 291 GLN A N 1
ATOM 2184 C CA . GLN A 1 291 ? -20.719 -9.664 -33.688 1 23.58 291 GLN A CA 1
ATOM 2185 C C . GLN A 1 291 ? -20.203 -9.32 -35.094 1 23.58 291 GLN A C 1
ATOM 2187 O O . GLN A 1 291 ? -20.531 -8.266 -35.625 1 23.58 291 GLN A O 1
ATOM 2192 N N . THR A 1 292 ? -18.891 -9.57 -35.406 1 24.75 292 THR A N 1
ATOM 2193 C CA . THR A 1 292 ? -18.5 -9.641 -36.812 1 24.75 292 THR A CA 1
ATOM 2194 C C . THR A 1 292 ? -19.5 -10.453 -37.625 1 24.75 292 THR A C 1
ATOM 2196 O O . THR A 1 292 ? -19.891 -11.547 -37.219 1 24.75 292 THR A O 1
ATOM 2199 N N . GLU A 1 293 ? -20.531 -9.781 -38.125 1 23.88 293 GLU A N 1
ATOM 2200 C CA . GLU A 1 293 ? -21.328 -10.305 -39.219 1 23.88 293 GLU A CA 1
ATOM 2201 C C . GLU A 1 293 ? -20.453 -10.977 -40.281 1 23.88 293 GLU A C 1
ATOM 2203 O O . GLU A 1 293 ? -19.5 -10.367 -40.781 1 23.88 293 GLU A O 1
ATOM 2208 N N . ASP A 1 294 ? -20.234 -12.266 -40.281 1 19.58 294 ASP A N 1
ATOM 2209 C CA . ASP A 1 294 ? -19.922 -13.047 -41.469 1 19.58 294 ASP A CA 1
ATOM 2210 C C . ASP A 1 294 ? -20.875 -12.742 -42.594 1 19.58 294 ASP A C 1
ATOM 2212 O O . ASP A 1 294 ? -22.047 -13.148 -42.562 1 19.58 294 ASP A O 1
ATOM 2216 N N . ARG A 1 295 ? -20.969 -11.492 -43.062 1 21.62 295 ARG A N 1
ATOM 2217 C CA . ARG A 1 295 ? -21.516 -11.5 -44.406 1 21.62 295 ARG A CA 1
ATOM 2218 C C . ARG A 1 295 ? -20.75 -12.469 -45.281 1 21.62 295 ARG A C 1
ATOM 2220 O O . ARG A 1 295 ? -19.516 -12.508 -45.25 1 21.62 295 ARG A O 1
ATOM 2227 N N . PRO A 1 296 ? -21.562 -13.32 -46 1 22.98 296 PRO A N 1
ATOM 2228 C CA . PRO A 1 296 ? -20.984 -14.008 -47.156 1 22.98 296 PRO A CA 1
ATOM 2229 C C . PRO A 1 296 ? -20.344 -13.039 -48.156 1 22.98 296 PRO A C 1
ATOM 2231 O O . PRO A 1 296 ? -20.719 -11.867 -48.188 1 22.98 296 PRO A O 1
ATOM 2234 N N . MET B 1 1 ? 6.535 6.215 14.672 1 64.94 1 MET B N 1
ATOM 2235 C CA . MET B 1 1 ? 6.867 6.695 16.016 1 64.94 1 MET B CA 1
ATOM 2236 C C . MET B 1 1 ? 6.445 8.156 16.188 1 64.94 1 MET B C 1
ATOM 2238 O O . MET B 1 1 ? 6.613 8.969 15.273 1 64.94 1 MET B O 1
ATOM 2242 N N . SER B 1 2 ? 5.609 8.367 17.156 1 74 2 SER B N 1
ATOM 2243 C CA . SER B 1 2 ? 5.203 9.734 17.469 1 74 2 SER B CA 1
ATOM 2244 C C . SER B 1 2 ? 5.953 10.273 18.688 1 74 2 SER B C 1
ATOM 2246 O O . SER B 1 2 ? 6.562 9.5 19.438 1 74 2 SER B O 1
ATOM 2248 N N . GLY B 1 3 ? 6.199 11.578 18.688 1 86.5 3 GLY B N 1
ATOM 2249 C CA . GLY B 1 3 ? 6.895 12.242 19.781 1 86.5 3 GLY B CA 1
ATOM 2250 C C . GLY B 1 3 ? 8.109 13.031 19.312 1 86.5 3 GLY B C 1
ATOM 2251 O O . GLY B 1 3 ? 8.32 13.195 18.109 1 86.5 3 GLY B O 1
ATOM 2252 N N . ALA B 1 4 ? 8.859 13.43 20.312 1 92.12 4 ALA B N 1
ATOM 2253 C CA . ALA B 1 4 ? 10.055 14.227 20.016 1 92.12 4 ALA B CA 1
ATOM 2254 C C . ALA B 1 4 ? 11.141 13.367 19.375 1 92.12 4 ALA B C 1
ATOM 2256 O O . ALA B 1 4 ? 11.141 12.141 19.531 1 92.12 4 ALA B O 1
ATOM 2257 N N . PHE B 1 5 ? 12.016 13.969 18.688 1 94.69 5 PHE B N 1
ATOM 2258 C CA . PHE B 1 5 ? 13.141 13.281 18.062 1 94.69 5 PHE B CA 1
ATOM 2259 C C . PHE B 1 5 ? 14.016 12.609 19.109 1 94.69 5 PHE B C 1
ATOM 2261 O O . PHE B 1 5 ? 14.273 13.188 20.172 1 94.69 5 PHE B O 1
ATOM 2268 N N . GLN B 1 6 ? 14.43 11.477 18.812 1 93.06 6 GLN B N 1
ATOM 2269 C CA . GLN B 1 6 ? 15.359 10.727 19.656 1 93.06 6 GLN B CA 1
ATOM 2270 C C . GLN B 1 6 ? 16.547 10.227 18.844 1 93.06 6 GLN B C 1
ATOM 2272 O O . GLN B 1 6 ? 16.484 10.148 17.625 1 93.06 6 GLN B O 1
ATOM 2277 N N . VAL B 1 7 ? 17.625 9.93 19.594 1 92.69 7 VAL B N 1
ATOM 2278 C CA . VAL B 1 7 ? 18.766 9.312 18.938 1 92.69 7 VAL B CA 1
ATOM 2279 C C . VAL B 1 7 ? 18.328 8.023 18.25 1 92.69 7 VAL B C 1
ATOM 2281 O O . VAL B 1 7 ? 17.562 7.234 18.812 1 92.69 7 VAL B O 1
ATOM 2284 N N . GLY B 1 8 ? 18.734 7.875 16.984 1 89.75 8 GLY B N 1
ATOM 2285 C CA . GLY B 1 8 ? 18.359 6.703 16.219 1 89.75 8 GLY B CA 1
ATOM 2286 C C . GLY B 1 8 ? 17.234 6.98 15.227 1 89.75 8 GLY B C 1
ATOM 2287 O O . GLY B 1 8 ? 17.047 6.223 14.273 1 89.75 8 GLY B O 1
ATOM 2288 N N . ASP B 1 9 ? 16.547 8.102 15.453 1 91.88 9 ASP B N 1
ATOM 2289 C CA . ASP B 1 9 ? 15.484 8.477 14.523 1 91.88 9 ASP B CA 1
ATOM 2290 C C . ASP B 1 9 ? 16.062 8.938 13.188 1 91.88 9 ASP B C 1
ATOM 2292 O O . ASP B 1 9 ? 17.188 9.406 13.125 1 91.88 9 ASP B O 1
ATOM 2296 N N . SER B 1 10 ? 15.258 8.734 12.18 1 92.94 10 SER B N 1
ATOM 2297 C CA . SER B 1 10 ? 15.523 9.453 10.938 1 92.94 10 SER B CA 1
ATOM 2298 C C . SER B 1 10 ? 14.914 10.852 10.961 1 92.94 10 SER B C 1
ATOM 2300 O O . SER B 1 10 ? 13.844 11.062 11.531 1 92.94 10 SER B O 1
ATOM 2302 N N . VAL B 1 11 ? 15.633 11.773 10.359 1 95.06 11 VAL B N 1
ATOM 2303 C CA . VAL B 1 11 ? 15.125 13.133 10.242 1 95.06 11 VAL B CA 1
ATOM 2304 C C . VAL B 1 11 ? 15.172 13.578 8.781 1 95.06 11 VAL B C 1
ATOM 2306 O O . VAL B 1 11 ? 16.109 13.242 8.055 1 95.06 11 VAL B O 1
ATOM 2309 N N . LEU B 1 12 ? 14.172 14.195 8.344 1 96.56 12 LEU B N 1
ATOM 2310 C CA . LEU B 1 12 ? 14.094 14.859 7.043 1 96.56 12 LEU B CA 1
ATOM 2311 C C . LEU B 1 12 ? 14.172 16.375 7.207 1 96.56 12 LEU B C 1
ATOM 2313 O O . LEU B 1 12 ? 13.32 16.984 7.863 1 96.56 12 LEU B O 1
ATOM 2317 N N . LEU B 1 13 ? 15.203 16.938 6.688 1 96.75 13 LEU B N 1
ATOM 2318 C CA . LEU B 1 13 ? 15.383 18.391 6.668 1 96.75 13 LEU B CA 1
ATOM 2319 C C . LEU B 1 13 ? 14.992 18.969 5.312 1 96.75 13 LEU B C 1
ATOM 2321 O O . LEU B 1 13 ? 15.406 18.453 4.273 1 96.75 13 LEU B O 1
ATOM 2325 N N . VAL B 1 14 ? 14.172 19.969 5.332 1 96.75 14 VAL B N 1
ATOM 2326 C CA . VAL B 1 14 ? 13.695 20.594 4.109 1 96.75 14 VAL B CA 1
ATOM 2327 C C . VAL B 1 14 ? 13.977 22.094 4.156 1 96.75 14 VAL B C 1
ATOM 2329 O O . VAL B 1 14 ? 13.516 22.797 5.059 1 96.75 14 VAL B O 1
ATOM 2332 N N . ASP B 1 15 ? 14.68 22.562 3.197 1 95.88 15 ASP B N 1
ATOM 2333 C CA . ASP B 1 15 ? 15.008 23.984 3.213 1 95.88 15 ASP B CA 1
ATOM 2334 C C . ASP B 1 15 ? 13.953 24.797 2.479 1 95.88 15 ASP B C 1
ATOM 2336 O O . ASP B 1 15 ? 12.922 24.266 2.07 1 95.88 15 ASP B O 1
ATOM 2340 N N . HIS B 1 16 ? 14.164 26.125 2.381 1 92.12 16 HIS B N 1
ATOM 2341 C CA . HIS B 1 16 ? 13.164 27.047 1.871 1 92.12 16 HIS B CA 1
ATOM 2342 C C . HIS B 1 16 ? 12.93 26.844 0.379 1 92.12 16 HIS B C 1
ATOM 2344 O O . HIS B 1 16 ? 11.922 27.297 -0.164 1 92.12 16 HIS B O 1
ATOM 2350 N N . ARG B 1 17 ? 13.867 26.125 -0.288 1 92.25 17 ARG B N 1
ATOM 2351 C CA . ARG B 1 17 ? 13.719 25.844 -1.713 1 92.25 17 ARG B CA 1
ATOM 2352 C C . ARG B 1 17 ? 13.117 24.469 -1.94 1 92.25 17 ARG B C 1
ATOM 2354 O O . ARG B 1 17 ? 12.969 24.031 -3.084 1 92.25 17 ARG B O 1
ATOM 2361 N N . GLY B 1 18 ? 12.859 23.781 -0.865 1 92.06 18 GLY B N 1
ATOM 2362 C CA . GLY B 1 18 ? 12.227 22.469 -0.965 1 92.06 18 GLY B CA 1
ATOM 2363 C C . GLY B 1 18 ? 13.227 21.328 -1.092 1 92.06 18 GLY B C 1
ATOM 2364 O O . GLY B 1 18 ? 12.836 20.188 -1.299 1 92.06 18 GLY B O 1
ATOM 2365 N N . ARG B 1 19 ? 14.617 21.703 -0.938 1 94.62 19 ARG B N 1
ATOM 2366 C CA . ARG B 1 19 ? 15.617 20.641 -0.998 1 94.62 19 ARG B CA 1
ATOM 2367 C C . ARG B 1 19 ? 15.594 19.797 0.27 1 94.62 19 ARG B C 1
ATOM 2369 O O . ARG B 1 19 ? 15.492 20.328 1.377 1 94.62 19 ARG B O 1
ATOM 2376 N N . GLU B 1 20 ? 15.641 18.453 -0.002 1 96.19 20 GLU B N 1
ATOM 2377 C CA . GLU B 1 20 ? 15.461 17.516 1.097 1 96.19 20 GLU B CA 1
ATOM 2378 C C . GLU B 1 20 ? 16.766 16.812 1.45 1 96.19 20 GLU B C 1
ATOM 2380 O O . GLU B 1 20 ? 17.562 16.484 0.564 1 96.19 20 GLU B O 1
ATOM 2385 N N . THR B 1 21 ? 17 16.656 2.719 1 94.25 21 THR B N 1
ATOM 2386 C CA . THR B 1 21 ? 18.094 15.828 3.24 1 94.25 21 THR B CA 1
ATOM 2387 C C . THR B 1 21 ? 17.594 14.898 4.34 1 94.25 21 THR B C 1
ATOM 2389 O O . THR B 1 21 ? 16.938 15.344 5.289 1 94.25 21 THR B O 1
ATOM 2392 N N . VAL B 1 22 ? 17.844 13.617 4.188 1 93.44 22 VAL B N 1
ATOM 2393 C CA . VAL B 1 22 ? 17.469 12.648 5.211 1 93.44 22 VAL B CA 1
ATOM 2394 C C . VAL B 1 22 ? 18.719 12.133 5.918 1 93.44 22 VAL B C 1
ATOM 2396 O O . VAL B 1 22 ? 19.734 11.867 5.273 1 93.44 22 VAL B O 1
ATOM 2399 N N . ALA B 1 23 ? 18.641 12.031 7.23 1 91.81 23 ALA B N 1
ATOM 2400 C CA . ALA B 1 23 ? 19.766 11.523 8 1 91.81 23 ALA B CA 1
ATOM 2401 C C . ALA B 1 23 ? 19.297 10.773 9.242 1 91.81 23 ALA B C 1
ATOM 2403 O O . ALA B 1 23 ? 18.188 10.984 9.719 1 91.81 23 ALA B O 1
ATOM 2404 N N . GLU B 1 24 ? 20.141 9.93 9.68 1 90.5 24 GLU B N 1
ATOM 2405 C CA . GLU B 1 24 ? 19.922 9.289 10.969 1 90.5 24 GLU B CA 1
ATOM 2406 C C . GLU B 1 24 ? 20.484 10.141 12.109 1 90.5 24 GLU B C 1
ATOM 2408 O O . GLU B 1 24 ? 21.625 10.594 12.047 1 90.5 24 GLU B O 1
ATOM 2413 N N . LEU B 1 25 ? 19.641 10.352 13.109 1 92.44 25 LEU B N 1
ATOM 2414 C CA . LEU B 1 25 ? 20.062 11.172 14.242 1 92.44 25 LEU B CA 1
ATOM 2415 C C . LEU B 1 25 ? 21.016 10.398 15.156 1 92.44 25 LEU B C 1
ATOM 2417 O O . LEU B 1 25 ? 20.656 9.32 15.648 1 92.44 25 LEU B O 1
ATOM 2421 N N . THR B 1 26 ? 22.156 10.93 15.297 1 90.38 26 THR B N 1
ATOM 2422 C CA . THR B 1 26 ? 23.141 10.406 16.234 1 90.38 26 THR B CA 1
ATOM 2423 C C . THR B 1 26 ? 23.453 11.438 17.312 1 90.38 26 THR B C 1
ATOM 2425 O O . THR B 1 26 ? 23.078 12.602 17.188 1 90.38 26 THR B O 1
ATOM 2428 N N . GLU B 1 27 ? 24.078 11.07 18.438 1 85.25 27 GLU B N 1
ATOM 2429 C CA . GLU B 1 27 ? 24.359 11.953 19.578 1 85.25 27 GLU B CA 1
ATOM 2430 C C . GLU B 1 27 ? 25.266 13.102 19.172 1 85.25 27 GLU B C 1
ATOM 2432 O O . GLU B 1 27 ? 25.062 14.242 19.594 1 85.25 27 GLU B O 1
ATOM 2437 N N . ALA B 1 28 ? 26.25 12.883 18.438 1 84.5 28 ALA B N 1
ATOM 2438 C CA . ALA B 1 28 ? 27.25 13.922 18.172 1 84.5 28 ALA B CA 1
ATOM 2439 C C . ALA B 1 28 ? 27.422 14.133 16.656 1 84.5 28 ALA B C 1
ATOM 2441 O O . ALA B 1 28 ? 28.422 14.695 16.219 1 84.5 28 ALA B O 1
ATOM 2442 N N . GLY B 1 29 ? 26.312 13.867 15.977 1 89.06 29 GLY B N 1
ATOM 2443 C CA . GLY B 1 29 ? 26.469 13.969 14.539 1 89.06 29 GLY B CA 1
ATOM 2444 C C . GLY B 1 29 ? 26.047 15.312 13.977 1 89.06 29 GLY B C 1
ATOM 2445 O O . GLY B 1 29 ? 25.562 16.172 14.719 1 89.06 29 GLY B O 1
ATOM 2446 N N . VAL B 1 30 ? 26.531 15.594 12.75 1 94 30 VAL B N 1
ATOM 2447 C CA . VAL B 1 30 ? 26.141 16.781 12.016 1 94 30 VAL B CA 1
ATOM 2448 C C . VAL B 1 30 ? 25.547 16.391 10.664 1 94 30 VAL B C 1
ATOM 2450 O O . VAL B 1 30 ? 26.047 15.477 10 1 94 30 VAL B O 1
ATOM 2453 N N . VAL B 1 31 ? 24.484 17.062 10.312 1 93.19 31 VAL B N 1
ATOM 2454 C CA . VAL B 1 31 ? 23.906 16.859 8.992 1 93.19 31 VAL B CA 1
ATOM 2455 C C . VAL B 1 31 ? 24.25 18.031 8.086 1 93.19 31 VAL B C 1
ATOM 2457 O O . VAL B 1 31 ? 23.953 19.188 8.422 1 93.19 31 VAL B O 1
ATOM 2460 N N . ARG B 1 32 ? 24.938 17.812 7.031 1 93.12 32 ARG B N 1
ATOM 2461 C CA . ARG B 1 32 ? 25.266 18.844 6.062 1 93.12 32 ARG B CA 1
ATOM 2462 C C . ARG B 1 32 ? 24.125 19.047 5.066 1 93.12 32 ARG B C 1
ATOM 2464 O O . ARG B 1 32 ? 23.641 18.078 4.465 1 93.12 32 ARG B O 1
ATOM 2471 N N . THR B 1 33 ? 23.562 20.188 4.895 1 94.25 33 THR B N 1
ATOM 2472 C CA . THR B 1 33 ? 22.547 20.547 3.912 1 94.25 33 THR B CA 1
ATOM 2473 C C . THR B 1 33 ? 23.078 21.594 2.932 1 94.25 33 THR B C 1
ATOM 2475 O O . THR B 1 33 ? 24.203 22.062 3.074 1 94.25 33 THR B O 1
ATOM 2478 N N . ALA B 1 34 ? 22.281 21.953 1.928 1 93.62 34 ALA B N 1
ATOM 2479 C CA . ALA B 1 34 ? 22.672 22.938 0.925 1 93.62 34 ALA B CA 1
ATOM 2480 C C . ALA B 1 34 ? 22.781 24.344 1.541 1 93.62 34 ALA B C 1
ATOM 2482 O O . ALA B 1 34 ? 23.453 25.219 1.004 1 93.62 34 ALA B O 1
ATOM 2483 N N . VAL B 1 35 ? 22.172 24.531 2.729 1 95.88 35 VAL B N 1
ATOM 2484 C CA . VAL B 1 35 ? 22.109 25.875 3.293 1 95.88 35 VAL B CA 1
ATOM 2485 C C . VAL B 1 35 ? 22.797 25.891 4.656 1 95.88 35 VAL B C 1
ATOM 2487 O O . VAL B 1 35 ? 22.484 26.719 5.508 1 95.88 35 VAL B O 1
ATOM 2490 N N . GLY B 1 36 ? 23.625 24.875 4.859 1 96.06 36 GLY B N 1
ATOM 2491 C CA . GLY B 1 36 ? 24.391 24.859 6.094 1 96.06 36 GLY B CA 1
ATOM 2492 C C . GLY B 1 36 ? 24.297 23.547 6.836 1 96.06 36 GLY B C 1
ATOM 2493 O O . GLY B 1 36 ? 23.688 22.594 6.344 1 96.06 36 GLY B O 1
ATOM 2494 N N . GLU B 1 37 ? 24.922 23.578 8.039 1 96.75 37 GLU B N 1
ATOM 2495 C CA . GLU B 1 37 ? 24.969 22.375 8.852 1 96.75 37 GLU B CA 1
ATOM 2496 C C . GLU B 1 37 ? 24 22.453 10.031 1 96.75 37 GLU B C 1
ATOM 2498 O O . GLU B 1 37 ? 23.719 23.547 10.523 1 96.75 37 GLU B O 1
ATOM 2503 N N . VAL B 1 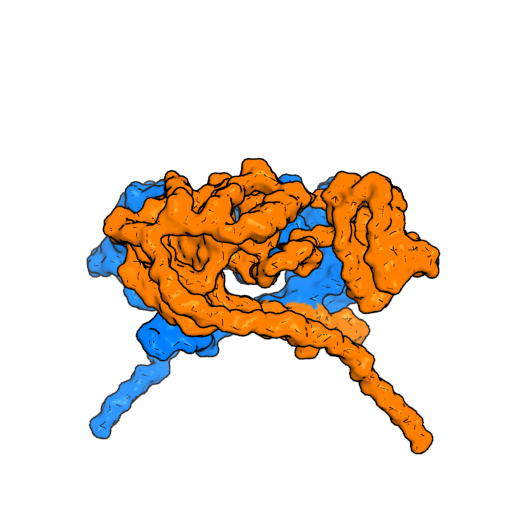38 ? 23.5 21.328 10.406 1 95.81 38 VAL B N 1
ATOM 2504 C CA . VAL B 1 38 ? 22.672 21.219 11.594 1 95.81 38 VAL B CA 1
ATOM 2505 C C . VAL B 1 38 ? 23.25 20.188 12.555 1 95.81 38 VAL B C 1
ATOM 2507 O O . VAL B 1 38 ? 23.484 19.047 12.172 1 95.81 38 VAL B O 1
ATOM 2510 N N . ALA B 1 39 ? 23.516 20.656 13.742 1 94.06 39 ALA B N 1
ATOM 2511 C CA . ALA B 1 39 ? 23.969 19.719 14.766 1 94.06 39 ALA B CA 1
ATOM 2512 C C . ALA B 1 39 ? 22.828 18.781 15.188 1 94.06 39 ALA B C 1
ATOM 2514 O O . ALA B 1 39 ? 21.75 19.25 15.539 1 94.06 39 ALA B O 1
ATOM 2515 N N . MET B 1 40 ? 23.047 17.484 15.195 1 91.88 40 MET B N 1
ATOM 2516 C CA . MET B 1 40 ? 22 16.5 15.5 1 91.88 40 MET B CA 1
ATOM 2517 C C . MET B 1 40 ? 21.531 16.641 16.938 1 91.88 40 MET B C 1
ATOM 2519 O O . MET B 1 40 ? 20.359 16.391 17.234 1 91.88 40 MET B O 1
ATOM 2523 N N . GLY B 1 41 ? 22.469 17.062 17.719 1 89.25 41 GLY B N 1
ATOM 2524 C CA . GLY B 1 41 ? 22.094 17.312 19.109 1 89.25 41 GLY B CA 1
ATOM 2525 C C . GLY B 1 41 ? 21.031 18.391 19.234 1 89.25 41 GLY B C 1
ATOM 2526 O O . GLY B 1 41 ? 20.25 18.391 20.203 1 89.25 41 GLY B O 1
ATOM 2527 N N . ASP B 1 42 ? 21 19.328 18.312 1 88.94 42 ASP B N 1
ATOM 2528 C CA . ASP B 1 42 ? 20.031 20.422 18.312 1 88.94 42 ASP B CA 1
ATOM 2529 C C . ASP B 1 42 ? 18.641 19.922 17.922 1 88.94 42 ASP B C 1
ATOM 2531 O O . ASP B 1 42 ? 17.656 20.656 18.062 1 88.94 42 ASP B O 1
ATOM 2535 N N . LEU B 1 43 ? 18.578 18.719 17.438 1 92.69 43 LEU B N 1
ATOM 2536 C CA . LEU B 1 43 ? 17.312 18.172 16.984 1 92.69 43 LEU B CA 1
ATOM 2537 C C . LEU B 1 43 ? 16.703 17.266 18.047 1 92.69 43 LEU B C 1
ATOM 2539 O O . LEU B 1 43 ? 15.477 17.219 18.203 1 92.69 43 LEU B O 1
ATOM 2543 N N . VAL B 1 44 ? 17.562 16.594 18.75 1 92.19 44 VAL B N 1
ATOM 2544 C CA . VAL B 1 44 ? 17.109 15.633 19.75 1 92.19 44 VAL B CA 1
ATOM 2545 C C . VAL B 1 44 ? 16.281 16.359 20.812 1 92.19 44 VAL B C 1
ATOM 2547 O O . VAL B 1 44 ? 16.688 17.391 21.328 1 92.19 44 VAL B O 1
ATOM 2550 N N . GLY B 1 45 ? 15.086 15.82 21.078 1 90.94 45 GLY B N 1
ATOM 2551 C CA . GLY B 1 45 ? 14.195 16.406 22.062 1 90.94 45 GLY B CA 1
ATOM 2552 C C . GLY B 1 45 ? 13.203 17.391 21.469 1 90.94 45 GLY B C 1
ATOM 2553 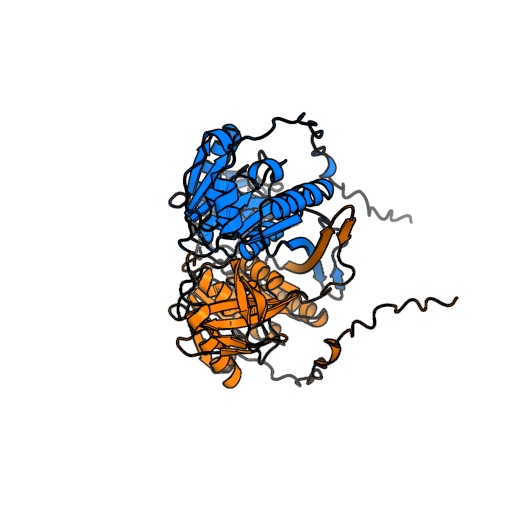O O . GLY B 1 45 ? 12.203 17.734 22.109 1 90.94 45 GLY B O 1
ATOM 2554 N N . HIS B 1 46 ? 13.461 17.828 20.297 1 91.94 46 HIS B N 1
ATOM 2555 C CA . HIS B 1 46 ? 12.547 18.734 19.609 1 91.94 46 HIS B CA 1
ATOM 2556 C C . HIS B 1 46 ? 11.422 17.969 18.922 1 91.94 46 HIS B C 1
ATOM 2558 O O . HIS B 1 46 ? 11.594 16.797 18.562 1 91.94 46 HIS B O 1
ATOM 2564 N N . GLU B 1 47 ? 10.328 18.656 18.781 1 94.75 47 GLU B N 1
ATOM 2565 C CA . GLU B 1 47 ? 9.195 18.031 18.109 1 94.75 47 GLU B CA 1
ATOM 2566 C C . GLU B 1 47 ? 9.336 18.141 16.594 1 94.75 47 GLU B C 1
ATOM 2568 O O . GLU B 1 47 ? 9.742 19.188 16.078 1 94.75 47 GLU B O 1
ATOM 2573 N N . PRO B 1 48 ? 9.055 17.062 15.891 1 96.44 48 PRO B N 1
ATOM 2574 C CA . PRO B 1 48 ? 8.977 17.188 14.43 1 96.44 48 PRO B CA 1
ATOM 2575 C C . PRO B 1 48 ? 8.031 18.297 13.984 1 96.44 48 PRO B C 1
ATOM 2577 O O . PRO B 1 48 ? 6.973 18.484 14.586 1 96.44 48 PRO B O 1
ATOM 2580 N N . GLY B 1 49 ? 8.453 18.969 12.969 1 95.12 49 GLY B N 1
ATOM 2581 C CA . GLY B 1 49 ? 7.656 20.078 12.484 1 95.12 49 GLY B CA 1
ATOM 2582 C C . GLY B 1 49 ? 8.203 21.438 12.914 1 95.12 49 GLY B C 1
ATOM 2583 O O . GLY B 1 49 ? 7.789 22.469 12.398 1 95.12 49 GLY B O 1
ATOM 2584 N N . GLU B 1 50 ? 9.102 21.391 13.82 1 93.56 50 GLU B N 1
ATOM 2585 C CA . GLU B 1 50 ? 9.75 22.641 14.234 1 93.56 50 GLU B CA 1
ATOM 2586 C C . GLU B 1 50 ? 10.867 23.031 13.266 1 93.56 50 GLU B C 1
ATOM 2588 O O . GLU B 1 50 ? 11.516 22.156 12.68 1 93.56 50 GLU B O 1
ATOM 2593 N N . ALA B 1 51 ? 11.055 24.297 13.188 1 93.56 51 ALA B N 1
ATOM 2594 C CA . ALA B 1 51 ? 12.18 24.797 12.398 1 93.56 51 ALA B CA 1
ATOM 2595 C C . ALA B 1 51 ? 13.469 24.75 13.211 1 93.56 51 ALA B C 1
ATOM 2597 O O . ALA B 1 51 ? 13.453 24.906 14.43 1 93.56 51 ALA B O 1
ATOM 2598 N N . VAL B 1 52 ? 14.531 24.484 12.508 1 94.69 52 VAL B N 1
ATOM 2599 C CA . VAL B 1 52 ? 15.859 24.531 13.109 1 94.69 52 VAL B CA 1
ATOM 2600 C C . VAL B 1 52 ? 16.75 25.5 12.344 1 94.69 52 VAL B C 1
ATOM 2602 O O . VAL B 1 52 ? 16.531 25.75 11.156 1 94.69 52 VAL B O 1
ATOM 2605 N N . VAL B 1 53 ? 17.688 26.031 13.047 1 95.5 53 VAL B N 1
ATOM 2606 C CA . VAL B 1 53 ? 18.578 27.016 12.438 1 95.5 53 VAL B CA 1
ATOM 2607 C C . VAL B 1 53 ? 19.906 26.359 12.062 1 95.5 53 VAL B C 1
ATOM 2609 O O . VAL B 1 53 ? 20.516 25.672 12.883 1 95.5 53 VAL B O 1
ATOM 2612 N N . THR B 1 54 ? 20.281 26.562 10.844 1 96.38 54 THR B N 1
ATOM 2613 C CA . THR B 1 54 ? 21.531 25.984 10.359 1 96.38 54 THR B CA 1
ATOM 2614 C C . THR B 1 54 ? 22.734 26.844 10.789 1 96.38 54 THR B C 1
ATOM 2616 O O . THR B 1 54 ? 22.547 27.922 11.359 1 96.38 54 THR B O 1
ATOM 2619 N N . SER B 1 55 ? 23.938 26.375 10.508 1 96.12 55 SER B N 1
ATOM 2620 C CA . SER B 1 55 ? 25.188 27.094 10.812 1 96.12 55 SER B CA 1
ATOM 2621 C C . SER B 1 55 ? 25.266 28.406 10.055 1 96.12 55 SER B C 1
ATOM 2623 O O . SER B 1 55 ? 26.016 29.312 10.445 1 96.12 55 SER B O 1
ATOM 2625 N N . LYS B 1 56 ? 24.5 28.547 8.984 1 96.94 56 LYS B N 1
ATOM 2626 C CA . LYS B 1 56 ? 24.5 29.75 8.172 1 96.94 56 LYS B CA 1
ATOM 2627 C C . LYS B 1 56 ? 23.328 30.656 8.531 1 96.94 56 LYS B C 1
ATOM 2629 O O . LYS B 1 56 ? 23.016 31.594 7.793 1 96.94 56 LYS B O 1
ATOM 2634 N N . GLY B 1 57 ? 22.578 30.25 9.516 1 95.88 57 GLY B N 1
ATOM 2635 C CA . GLY B 1 57 ? 21.516 31.094 10.039 1 95.88 57 GLY B CA 1
ATOM 2636 C C . GLY B 1 57 ? 20.188 30.922 9.305 1 95.88 57 GLY B C 1
ATOM 2637 O O . GLY B 1 57 ? 19.281 31.719 9.453 1 95.88 57 GLY B O 1
ATOM 2638 N N . LYS B 1 58 ? 20.172 29.938 8.508 1 96.19 58 LYS B N 1
ATOM 2639 C CA . LYS B 1 58 ? 18.938 29.688 7.762 1 96.19 58 LYS B CA 1
ATOM 2640 C C . LYS B 1 58 ? 18 28.781 8.547 1 96.19 58 LYS B C 1
ATOM 2642 O O . LYS B 1 58 ? 18.438 27.812 9.172 1 96.19 58 LYS B O 1
ATOM 2647 N N . ARG B 1 59 ? 16.719 29.141 8.555 1 95.44 59 ARG B N 1
ATOM 2648 C CA . ARG B 1 59 ? 15.711 28.297 9.18 1 95.44 59 ARG B CA 1
ATOM 2649 C C . ARG B 1 59 ? 15.227 27.219 8.219 1 95.44 59 ARG B C 1
ATOM 2651 O O . ARG B 1 59 ? 14.797 27.531 7.102 1 95.44 59 ARG B O 1
ATOM 2658 N N . ILE B 1 60 ? 15.312 25.969 8.711 1 95.5 60 ILE B N 1
ATOM 2659 C CA . ILE B 1 60 ? 14.844 24.891 7.852 1 95.5 60 ILE B CA 1
ATOM 2660 C C . ILE B 1 60 ? 13.914 23.969 8.641 1 95.5 60 ILE B C 1
ATOM 2662 O O . ILE B 1 60 ? 13.969 23.938 9.875 1 95.5 60 ILE B O 1
ATOM 2666 N N . LEU B 1 61 ? 13.023 23.312 7.926 1 96.75 61 LEU B N 1
ATOM 2667 C CA . LEU B 1 61 ? 12.031 22.438 8.539 1 96.75 61 LEU B CA 1
ATOM 2668 C C . LEU B 1 61 ? 12.648 21.078 8.883 1 96.75 61 LEU B C 1
ATOM 2670 O O . LEU B 1 61 ? 13.398 20.516 8.078 1 96.75 61 LEU B O 1
ATOM 2674 N N . ALA B 1 62 ? 12.383 20.578 10.094 1 96.88 62 ALA B N 1
ATOM 2675 C CA . ALA B 1 62 ? 12.758 19.219 10.492 1 96.88 62 ALA B CA 1
ATOM 2676 C C . ALA B 1 62 ? 11.523 18.375 10.789 1 96.88 62 ALA B C 1
ATOM 2678 O O . ALA B 1 62 ? 10.742 18.703 11.68 1 96.88 62 ALA B O 1
ATOM 2679 N N . VAL B 1 63 ? 11.336 17.297 10.047 1 96.44 63 VAL B N 1
ATOM 2680 C CA . VAL B 1 63 ? 10.227 16.391 10.281 1 96.44 63 VAL B CA 1
ATOM 2681 C C . VAL B 1 63 ? 10.734 14.945 10.273 1 96.44 63 VAL B C 1
ATOM 2683 O O . VAL B 1 63 ? 11.883 14.688 9.93 1 96.44 63 VAL B O 1
ATOM 2686 N N . ARG B 1 64 ? 9.938 14.062 10.773 1 95.56 64 ARG B N 1
ATOM 2687 C CA . ARG B 1 64 ? 10.219 12.641 10.617 1 95.56 64 ARG B CA 1
ATOM 2688 C C . ARG B 1 64 ? 9.812 12.148 9.234 1 95.56 64 ARG B C 1
ATOM 2690 O O . ARG B 1 64 ? 8.664 12.336 8.82 1 95.56 64 ARG B O 1
ATOM 2697 N N . PRO B 1 65 ? 10.734 11.586 8.547 1 96 65 PRO B N 1
ATOM 2698 C CA . PRO B 1 65 ? 10.352 11.086 7.223 1 96 65 PRO B CA 1
ATOM 2699 C C . PRO B 1 65 ? 9.469 9.844 7.289 1 96 65 PRO B C 1
ATOM 2701 O O . PRO B 1 65 ? 9.555 9.07 8.242 1 96 65 PRO B O 1
ATOM 2704 N N . THR B 1 66 ? 8.57 9.703 6.316 1 96.19 66 THR B N 1
ATOM 2705 C CA . THR B 1 66 ? 7.867 8.438 6.137 1 96.19 66 THR B CA 1
ATOM 2706 C C . THR B 1 66 ? 8.82 7.344 5.672 1 96.19 66 THR B C 1
ATOM 2708 O O . THR B 1 66 ? 9.945 7.633 5.246 1 96.19 66 THR B O 1
ATOM 2711 N N . LEU B 1 67 ? 8.359 6.129 5.797 1 95.62 67 LEU B N 1
ATOM 2712 C CA . LEU B 1 67 ? 9.148 5.035 5.23 1 95.62 67 LEU B CA 1
ATOM 2713 C C . LEU B 1 67 ? 9.359 5.234 3.734 1 95.62 67 LEU B C 1
ATOM 2715 O O . LEU B 1 67 ? 10.438 4.965 3.215 1 95.62 67 LEU B O 1
ATOM 2719 N N . ALA B 1 68 ? 8.344 5.676 3.039 1 96.19 68 ALA B N 1
ATOM 2720 C CA . ALA B 1 68 ? 8.445 5.957 1.609 1 96.19 68 ALA B CA 1
ATOM 2721 C C . ALA B 1 68 ? 9.578 6.941 1.321 1 96.19 68 ALA B C 1
ATOM 2723 O O . ALA B 1 68 ? 10.406 6.707 0.442 1 96.19 68 ALA B O 1
ATOM 2724 N N . GLU B 1 69 ? 9.609 8.023 2.094 1 95.06 69 GLU B N 1
ATOM 2725 C CA . GLU B 1 69 ? 10.648 9.039 1.924 1 95.06 69 GLU B CA 1
ATOM 2726 C C . GLU B 1 69 ? 12.023 8.477 2.271 1 95.06 69 GLU B C 1
ATOM 2728 O O . GLU B 1 69 ? 13.008 8.742 1.574 1 95.06 69 GLU B O 1
ATOM 2733 N N . THR B 1 70 ? 12.07 7.699 3.32 1 93.56 70 THR B N 1
ATOM 2734 C CA . THR B 1 70 ? 13.344 7.145 3.775 1 93.56 70 THR B CA 1
ATOM 2735 C C . THR B 1 70 ? 13.922 6.188 2.738 1 93.56 70 THR B C 1
ATOM 2737 O O . THR B 1 70 ? 15.117 6.227 2.449 1 93.56 70 THR B O 1
ATOM 2740 N N . VAL B 1 71 ? 13.102 5.375 2.146 1 92.38 71 VAL B N 1
ATOM 2741 C CA . VAL B 1 71 ? 13.547 4.371 1.188 1 92.38 71 VAL B CA 1
ATOM 2742 C C . VAL B 1 71 ? 14.07 5.055 -0.071 1 92.38 71 VAL B C 1
ATOM 2744 O O . VAL B 1 71 ? 15.062 4.609 -0.657 1 92.38 71 VAL B O 1
ATOM 2747 N N . VAL B 1 72 ? 13.461 6.121 -0.462 1 90.31 72 VAL B N 1
ATOM 2748 C CA . VAL B 1 72 ? 13.859 6.805 -1.688 1 90.31 72 VAL B CA 1
ATOM 2749 C C . VAL B 1 72 ? 15.188 7.531 -1.467 1 90.31 72 VAL B C 1
ATOM 2751 O O . VAL B 1 72 ? 15.961 7.719 -2.404 1 90.31 72 VAL B O 1
ATOM 2754 N N . HIS B 1 73 ? 15.5 7.906 -0.174 1 87.69 73 HIS B N 1
ATOM 2755 C CA . HIS B 1 73 ? 16.688 8.695 0.128 1 87.69 73 HIS B CA 1
ATOM 2756 C C . HIS B 1 73 ? 17.812 7.82 0.645 1 87.69 73 HIS B C 1
ATOM 2758 O O . HIS B 1 73 ? 18.953 8.281 0.782 1 87.69 73 HIS B O 1
ATOM 2764 N N . MET B 1 74 ? 17.531 6.617 0.882 1 83.69 74 MET B N 1
ATOM 2765 C CA . MET B 1 74 ? 18.516 5.762 1.518 1 83.69 74 MET B CA 1
ATOM 2766 C C . MET B 1 74 ? 19.672 5.457 0.559 1 83.69 74 MET B C 1
ATOM 2768 O O . MET B 1 74 ? 19.484 5.496 -0.66 1 83.69 74 MET B O 1
ATOM 2772 N N . PRO B 1 75 ? 20.844 5.312 1.136 1 76.62 75 PRO B N 1
ATOM 2773 C CA . PRO B 1 75 ? 21.969 4.918 0.271 1 76.62 75 PRO B CA 1
ATOM 2774 C C . PRO B 1 75 ? 21.656 3.676 -0.562 1 76.62 75 PRO B C 1
ATOM 2776 O O . PRO B 1 75 ? 21.078 2.715 -0.051 1 76.62 75 PRO B O 1
ATOM 2779 N N . ARG B 1 76 ? 21.844 3.916 -1.927 1 74.38 76 ARG B N 1
ATOM 2780 C CA . ARG B 1 76 ? 21.453 2.783 -2.756 1 74.38 76 ARG B CA 1
ATOM 2781 C C . ARG B 1 76 ? 22.625 2.293 -3.605 1 74.38 76 ARG B C 1
ATOM 2783 O O . ARG B 1 76 ? 23.516 3.066 -3.936 1 74.38 76 ARG B O 1
ATOM 2790 N N . GLY B 1 77 ? 22.75 1.019 -3.604 1 69.81 77 GLY B N 1
ATOM 2791 C CA . GLY B 1 77 ? 23.609 0.345 -4.562 1 69.81 77 GLY B CA 1
ATOM 2792 C C . GLY B 1 77 ? 22.859 -0.21 -5.754 1 69.81 77 GLY B C 1
ATOM 2793 O O . GLY B 1 77 ? 23.438 -0.383 -6.836 1 69.81 77 GLY B O 1
ATOM 2794 N N . ALA B 1 78 ? 21.594 -0.469 -5.598 1 74.62 78 ALA B N 1
ATOM 2795 C CA . ALA B 1 78 ? 20.703 -0.977 -6.633 1 74.62 78 ALA B CA 1
ATOM 2796 C C . ALA B 1 78 ? 19.5 -0.043 -6.828 1 74.62 78 ALA B C 1
ATOM 2798 O O . ALA B 1 78 ? 19.25 0.823 -5.992 1 74.62 78 ALA B O 1
ATOM 2799 N N . GLN B 1 79 ? 18.953 -0.154 -8.008 1 80.44 79 GLN B N 1
ATOM 2800 C CA . GLN B 1 79 ? 17.703 0.56 -8.219 1 80.44 79 GLN B CA 1
ATOM 2801 C C . GLN B 1 79 ? 16.625 0.083 -7.246 1 80.44 79 GLN B C 1
ATOM 2803 O O . GLN B 1 79 ? 16.516 -1.112 -6.965 1 80.44 79 GLN B O 1
ATOM 2808 N N . ILE B 1 80 ? 15.898 0.992 -6.719 1 84.88 80 ILE B N 1
ATOM 2809 C CA . ILE B 1 80 ? 14.906 0.613 -5.719 1 84.88 80 ILE B CA 1
ATOM 2810 C C . ILE B 1 80 ? 13.539 0.459 -6.383 1 84.88 80 ILE B C 1
ATOM 2812 O O . ILE B 1 80 ? 13.289 1.024 -7.453 1 84.88 80 ILE B O 1
ATOM 2816 N N . ILE B 1 81 ? 12.719 -0.387 -5.746 1 94.88 81 ILE B N 1
ATOM 2817 C CA . ILE B 1 81 ? 11.289 -0.37 -6.023 1 94.88 81 ILE B CA 1
ATOM 2818 C C . ILE B 1 81 ? 10.656 0.864 -5.387 1 94.88 81 ILE B C 1
ATOM 2820 O O . ILE B 1 81 ? 10.766 1.071 -4.176 1 94.88 81 ILE B O 1
ATOM 2824 N N . TYR B 1 82 ? 10.023 1.655 -6.199 1 95.75 82 TYR B N 1
ATOM 2825 C CA . TYR B 1 82 ? 9.383 2.863 -5.688 1 95.75 82 TYR B CA 1
ATOM 2826 C C . TYR B 1 82 ? 8.281 2.52 -4.695 1 95.75 82 TYR B C 1
ATOM 2828 O O . TYR B 1 82 ? 7.625 1.481 -4.816 1 95.75 82 TYR B O 1
ATOM 2836 N N . PRO B 1 83 ? 8.039 3.416 -3.822 1 96.69 83 PRO B N 1
ATOM 2837 C CA . PRO B 1 83 ? 7.059 3.148 -2.768 1 96.69 83 PRO B CA 1
ATOM 2838 C C . PRO B 1 83 ? 5.684 2.783 -3.318 1 96.69 83 PRO B C 1
ATOM 2840 O O . PRO B 1 83 ? 5.02 1.887 -2.791 1 96.69 83 PRO B O 1
ATOM 2843 N N . LYS B 1 84 ? 5.195 3.451 -4.379 1 97.5 84 LYS B N 1
ATOM 2844 C CA . LYS B 1 84 ? 3.889 3.115 -4.941 1 97.5 84 LYS B CA 1
ATOM 2845 C C . LYS B 1 84 ? 3.834 1.65 -5.363 1 97.5 84 LYS B C 1
ATOM 2847 O O . LYS B 1 84 ? 2.816 0.981 -5.176 1 97.5 84 LYS B O 1
ATOM 2852 N N . ASP B 1 85 ? 4.914 1.165 -5.934 1 98.31 85 ASP B N 1
ATOM 2853 C CA . ASP B 1 85 ? 4.977 -0.223 -6.383 1 98.31 85 ASP B CA 1
ATOM 2854 C C . ASP B 1 85 ? 5.148 -1.174 -5.199 1 98.31 85 ASP B C 1
ATOM 2856 O O . ASP B 1 85 ? 4.57 -2.264 -5.184 1 98.31 85 ASP B O 1
ATOM 2860 N N . ALA B 1 86 ? 5.984 -0.773 -4.242 1 98.31 86 ALA B N 1
ATOM 2861 C CA . ALA B 1 86 ? 6.164 -1.606 -3.057 1 98.31 86 ALA B CA 1
ATOM 2862 C C . ALA B 1 86 ? 4.832 -1.854 -2.355 1 98.31 86 ALA B C 1
ATOM 2864 O O . ALA B 1 86 ? 4.52 -2.99 -1.987 1 98.31 86 ALA B O 1
ATOM 2865 N N . LEU B 1 87 ? 4.078 -0.806 -2.201 1 98.19 87 LEU B N 1
ATOM 2866 C CA . LEU B 1 87 ? 2.771 -0.923 -1.559 1 98.19 87 LEU B CA 1
ATOM 2867 C C . LEU B 1 87 ? 1.838 -1.806 -2.379 1 98.19 87 LEU B C 1
ATOM 2869 O O . LEU B 1 87 ? 1.112 -2.633 -1.824 1 98.19 87 LEU B O 1
ATOM 2873 N N . ALA B 1 88 ? 1.879 -1.615 -3.654 1 98.44 88 ALA B N 1
ATOM 2874 C CA . ALA B 1 88 ? 1.046 -2.434 -4.531 1 98.44 88 ALA B CA 1
ATOM 2875 C C . ALA B 1 88 ? 1.451 -3.904 -4.457 1 98.44 88 ALA B C 1
ATOM 2877 O O . ALA B 1 88 ? 0.602 -4.793 -4.547 1 98.44 88 ALA B O 1
ATOM 2878 N N . ILE B 1 89 ? 2.713 -4.176 -4.336 1 98.75 89 ILE B N 1
ATOM 2879 C CA . ILE B 1 89 ? 3.215 -5.539 -4.191 1 98.75 89 ILE B CA 1
ATOM 2880 C C . ILE B 1 89 ? 2.68 -6.152 -2.902 1 98.75 89 ILE B C 1
ATOM 2882 O O . ILE B 1 89 ? 2.25 -7.309 -2.889 1 98.75 89 ILE B O 1
ATOM 2886 N N . LEU B 1 90 ? 2.66 -5.391 -1.865 1 98.25 90 LEU B N 1
ATOM 2887 C CA . LEU B 1 90 ? 2.109 -5.875 -0.605 1 98.25 90 LEU B CA 1
ATOM 2888 C C . LEU B 1 90 ? 0.645 -6.27 -0.769 1 98.25 90 LEU B C 1
ATOM 2890 O O . LEU B 1 90 ? 0.213 -7.301 -0.249 1 98.25 90 LEU B O 1
ATOM 2894 N N . GLY B 1 91 ? -0.054 -5.426 -1.473 1 97.81 91 GLY B N 1
ATOM 2895 C CA . GLY B 1 91 ? -1.453 -5.727 -1.73 1 97.81 91 GLY B CA 1
ATOM 2896 C C . GLY B 1 91 ? -1.648 -6.953 -2.604 1 97.81 91 GLY B C 1
ATOM 2897 O O . GLY B 1 91 ? -2.496 -7.801 -2.312 1 97.81 91 GLY B O 1
ATOM 2898 N N . ALA B 1 92 ? -0.819 -7.031 -3.627 1 98.25 92 ALA B N 1
ATOM 2899 C CA . ALA B 1 92 ? -0.929 -8.141 -4.57 1 98.25 92 ALA B CA 1
ATOM 2900 C C . ALA B 1 92 ? -0.561 -9.461 -3.908 1 98.25 92 ALA B C 1
ATOM 2902 O O . ALA B 1 92 ? -1.153 -10.5 -4.211 1 98.25 92 ALA B O 1
ATOM 2903 N N . LEU B 1 93 ? 0.367 -9.406 -2.986 1 98 93 LEU B N 1
ATOM 2904 C CA . LEU B 1 93 ? 0.793 -10.586 -2.242 1 98 93 LEU B CA 1
ATOM 2905 C C . LEU B 1 93 ? -0.177 -10.891 -1.106 1 98 93 LEU B C 1
ATOM 2907 O O . LEU B 1 93 ? -0.138 -11.977 -0.526 1 98 93 LEU B O 1
ATOM 2911 N N . ASP B 1 94 ? -0.931 -9.922 -0.81 1 97.19 94 ASP B N 1
ATOM 2912 C CA . ASP B 1 94 ? -1.842 -10.039 0.325 1 97.19 94 ASP B CA 1
ATOM 2913 C C . ASP B 1 94 ? -1.08 -10.359 1.609 1 97.19 94 ASP B C 1
ATOM 2915 O O . ASP B 1 94 ? -1.408 -11.32 2.311 1 97.19 94 ASP B O 1
ATOM 2919 N N . VAL B 1 95 ? -0.07 -9.594 1.859 1 96.75 95 VAL B N 1
ATOM 2920 C CA . VAL B 1 95 ? 0.791 -9.82 3.016 1 96.75 95 VAL B CA 1
ATOM 2921 C C . VAL B 1 95 ? 0.017 -9.531 4.301 1 96.75 95 VAL B C 1
ATOM 2923 O O . VAL B 1 95 ? -0.752 -8.57 4.367 1 96.75 95 VAL B O 1
ATOM 2926 N N . ALA B 1 96 ? 0.229 -10.305 5.289 1 93.56 96 ALA B N 1
ATOM 2927 C CA . ALA B 1 96 ? -0.382 -10.156 6.605 1 93.56 96 ALA B CA 1
ATOM 2928 C C . ALA B 1 96 ? 0.616 -10.484 7.711 1 93.56 96 ALA B C 1
ATOM 2930 O O . ALA B 1 96 ? 1.605 -11.18 7.477 1 93.56 96 ALA B O 1
ATOM 2931 N N . PRO B 1 97 ? 0.319 -9.93 8.852 1 92.75 97 PRO B N 1
ATOM 2932 C CA . PRO B 1 97 ? 1.233 -10.203 9.961 1 92.75 97 PRO B CA 1
ATOM 2933 C C . PRO B 1 97 ? 1.405 -11.703 10.234 1 92.75 97 PRO B C 1
ATOM 2935 O O . PRO B 1 97 ? 0.434 -12.461 10.172 1 92.75 97 PRO B O 1
ATOM 2938 N N . GLY B 1 98 ? 2.682 -12.07 10.453 1 93.31 98 GLY B N 1
ATOM 2939 C CA . GLY B 1 98 ? 2.977 -13.445 10.836 1 93.31 98 GLY B CA 1
ATOM 2940 C C . GLY B 1 98 ? 3.256 -14.352 9.656 1 93.31 98 GLY B C 1
ATOM 2941 O O . GLY B 1 98 ? 3.77 -15.461 9.82 1 93.31 98 GLY B O 1
ATOM 2942 N N . GLN B 1 99 ? 2.975 -13.93 8.492 1 96.31 99 GLN B N 1
ATOM 2943 C CA . GLN B 1 99 ? 3.211 -14.75 7.312 1 96.31 99 GLN B CA 1
ATOM 2944 C C . GLN B 1 99 ? 4.703 -14.859 7.004 1 96.31 99 GLN B C 1
ATOM 2946 O O . GLN B 1 99 ? 5.461 -13.93 7.258 1 96.31 99 GLN B O 1
ATOM 2951 N N . ARG B 1 100 ? 5.066 -15.977 6.504 1 98.06 100 ARG B N 1
ATOM 2952 C CA . ARG B 1 100 ? 6.43 -16.188 6.035 1 98.06 100 ARG B CA 1
ATOM 2953 C C . ARG B 1 100 ? 6.57 -15.82 4.562 1 98.06 100 ARG B C 1
ATOM 2955 O O . ARG B 1 100 ? 5.855 -16.359 3.715 1 98.06 100 ARG B O 1
ATOM 2962 N N . VAL B 1 101 ? 7.492 -14.906 4.258 1 98.5 101 VAL B N 1
ATOM 2963 C CA . VAL B 1 101 ? 7.664 -14.391 2.902 1 98.5 101 VAL B CA 1
ATOM 2964 C C . VAL B 1 101 ? 9.086 -14.656 2.424 1 98.5 101 VAL B C 1
ATOM 2966 O O . VAL B 1 101 ? 10.055 -14.375 3.141 1 98.5 101 VAL B O 1
ATOM 2969 N N . LEU B 1 102 ? 9.219 -15.242 1.254 1 98.62 102 LEU B N 1
ATOM 2970 C CA . LEU B 1 102 ? 10.516 -15.359 0.59 1 98.62 102 LEU B CA 1
ATOM 2971 C C . LEU B 1 102 ? 10.727 -14.219 -0.398 1 98.62 102 LEU B C 1
ATOM 2973 O O . LEU B 1 102 ? 9.93 -14.039 -1.327 1 98.62 102 LEU B O 1
ATOM 2977 N N . GLU B 1 103 ? 11.695 -13.453 -0.149 1 98.5 103 GLU B N 1
ATOM 2978 C CA . GLU B 1 103 ? 12.07 -12.367 -1.056 1 98.5 103 GLU B CA 1
ATOM 2979 C C . GLU B 1 103 ? 13.344 -12.711 -1.823 1 98.5 103 GLU B C 1
ATOM 2981 O O . GLU B 1 103 ? 14.383 -12.984 -1.221 1 98.5 103 GLU B O 1
ATOM 2986 N N . CYS B 1 104 ? 13.242 -12.719 -3.133 1 97.19 104 CYS B N 1
ATOM 2987 C CA . CYS B 1 104 ? 14.375 -12.992 -4.008 1 97.19 104 CYS B CA 1
ATOM 2988 C C . CYS B 1 104 ? 14.805 -11.734 -4.758 1 97.19 104 CYS B C 1
ATOM 2990 O O . CYS B 1 104 ? 14.078 -11.242 -5.625 1 97.19 104 CYS B O 1
ATOM 2992 N N . GLY B 1 105 ? 16 -11.289 -4.516 1 94.88 105 GLY B N 1
ATOM 2993 C CA . GLY B 1 105 ? 16.438 -9.977 -4.965 1 94.88 105 GLY B CA 1
ATOM 2994 C C . GLY B 1 105 ? 16.141 -8.875 -3.965 1 94.88 105 GLY B C 1
ATOM 2995 O O . GLY B 1 105 ? 15.156 -8.148 -4.105 1 94.88 105 GLY B O 1
ATOM 2996 N N . VAL B 1 106 ? 17.125 -8.672 -3.055 1 94.31 106 VAL B N 1
ATOM 2997 C CA . VAL B 1 106 ? 16.906 -7.781 -1.917 1 94.31 106 VAL B CA 1
ATOM 2998 C C . VAL B 1 106 ? 17.375 -6.371 -2.27 1 94.31 106 VAL B C 1
ATOM 3000 O O . VAL B 1 106 ? 16.734 -5.387 -1.879 1 94.31 106 VAL B O 1
ATOM 3003 N N . GLY B 1 107 ? 18.516 -6.305 -3.014 1 93.25 107 GLY B N 1
ATOM 3004 C CA . GLY B 1 107 ? 19.109 -5.008 -3.287 1 93.25 107 GLY B CA 1
ATOM 3005 C C . GLY B 1 107 ? 19.469 -4.234 -2.031 1 93.25 107 GLY B C 1
ATOM 3006 O O . GLY B 1 107 ? 20.188 -4.742 -1.164 1 93.25 107 GLY B O 1
ATOM 3007 N N . SER B 1 108 ? 18.891 -3.092 -1.931 1 92.94 108 SER B N 1
ATOM 3008 C CA . SER B 1 108 ? 19.172 -2.25 -0.774 1 92.94 108 SER B CA 1
ATOM 3009 C C . SER B 1 108 ? 18.203 -2.529 0.369 1 92.94 108 SER B C 1
ATOM 3011 O O . SER B 1 108 ? 18.312 -1.93 1.441 1 92.94 108 SER B O 1
ATOM 3013 N N . GLY B 1 109 ? 17.281 -3.352 0.151 1 94.69 109 GLY B N 1
ATOM 3014 C CA . GLY B 1 109 ? 16.344 -3.719 1.194 1 94.69 109 GLY B CA 1
ATOM 3015 C C . GLY B 1 109 ? 15.109 -2.834 1.22 1 94.69 109 GLY B C 1
ATOM 3016 O O . GLY B 1 109 ? 14.406 -2.768 2.23 1 94.69 109 GLY B O 1
ATOM 3017 N N . GLY B 1 110 ? 14.891 -2.123 0.119 1 94.75 110 GLY B N 1
ATOM 3018 C CA . GLY B 1 110 ? 13.758 -1.214 0.057 1 94.75 110 GLY B CA 1
ATOM 3019 C C . GLY B 1 110 ? 12.43 -1.908 0.268 1 94.75 110 GLY B C 1
ATOM 3020 O O . GLY B 1 110 ? 11.625 -1.482 1.102 1 94.75 110 GLY B O 1
ATOM 3021 N N . LEU B 1 111 ? 12.18 -2.982 -0.463 1 96.94 111 LEU B N 1
ATOM 3022 C CA . LEU B 1 111 ? 10.945 -3.74 -0.304 1 96.94 111 LEU B CA 1
ATOM 3023 C C . LEU B 1 111 ? 10.945 -4.516 1.01 1 96.94 111 LEU B C 1
ATOM 3025 O O . LEU B 1 111 ? 9.906 -4.652 1.657 1 96.94 111 LEU B O 1
ATOM 3029 N N . THR B 1 112 ? 12.094 -4.965 1.434 1 97.06 112 THR B N 1
ATOM 3030 C CA . THR B 1 112 ? 12.266 -5.789 2.627 1 97.06 112 THR B CA 1
ATOM 3031 C C . THR B 1 112 ? 11.703 -5.078 3.855 1 97.06 112 THR B C 1
ATOM 3033 O O . THR B 1 112 ? 10.992 -5.688 4.66 1 97.06 112 THR B O 1
ATOM 3036 N N . VAL B 1 113 ? 11.961 -3.832 3.971 1 95.69 113 VAL B N 1
ATOM 3037 C CA . VAL B 1 113 ? 11.555 -3.084 5.156 1 95.69 113 VAL B CA 1
ATOM 3038 C C . VAL B 1 113 ? 10.039 -2.922 5.172 1 95.69 113 VAL B C 1
ATOM 3040 O O . VAL B 1 113 ? 9.422 -2.902 6.242 1 95.69 113 VAL B O 1
ATOM 3043 N N . TRP B 1 114 ? 9.406 -2.785 3.996 1 96.69 114 TRP B N 1
ATOM 3044 C CA . TRP B 1 114 ? 7.949 -2.732 3.928 1 96.69 114 TRP B CA 1
ATOM 3045 C C . TRP B 1 114 ? 7.332 -4.043 4.406 1 96.69 114 TRP B C 1
ATOM 3047 O O . TRP B 1 114 ? 6.383 -4.039 5.191 1 96.69 114 TRP B O 1
ATOM 3057 N N . LEU B 1 115 ? 7.859 -5.16 3.934 1 97.62 115 LEU B N 1
ATOM 3058 C CA . LEU B 1 115 ? 7.387 -6.48 4.34 1 97.62 115 LEU B CA 1
ATOM 3059 C C . LEU B 1 115 ? 7.508 -6.66 5.848 1 97.62 115 LEU B C 1
ATOM 3061 O O . LEU B 1 115 ? 6.57 -7.117 6.5 1 97.62 115 LEU B O 1
ATOM 3065 N N . ALA B 1 116 ? 8.625 -6.258 6.352 1 96.5 116 ALA B N 1
ATOM 3066 C CA . ALA B 1 116 ? 8.883 -6.395 7.781 1 96.5 116 ALA B CA 1
ATOM 3067 C C . ALA B 1 116 ? 7.938 -5.516 8.594 1 96.5 116 ALA B C 1
ATOM 3069 O O . ALA B 1 116 ? 7.441 -5.93 9.648 1 96.5 116 ALA B O 1
ATOM 3070 N N . ARG B 1 117 ? 7.734 -4.316 8.156 1 94.31 117 ARG B N 1
ATOM 3071 C CA . ARG B 1 117 ? 6.859 -3.387 8.867 1 94.31 117 ARG B CA 1
ATOM 3072 C C . ARG B 1 117 ? 5.445 -3.949 8.984 1 94.31 117 ARG B C 1
ATOM 3074 O O . ARG B 1 117 ? 4.766 -3.725 9.992 1 94.31 117 ARG B O 1
ATOM 3081 N N . LEU B 1 118 ? 5.031 -4.664 7.996 1 94.19 118 LEU B N 1
ATOM 3082 C CA . LEU B 1 118 ? 3.693 -5.246 8.023 1 94.19 118 LEU B CA 1
ATOM 3083 C C . LEU B 1 118 ? 3.646 -6.461 8.938 1 94.19 118 LEU B C 1
ATOM 3085 O O . LEU B 1 118 ? 2.588 -7.07 9.117 1 94.19 118 LEU B O 1
ATOM 3089 N N . GLY B 1 119 ? 4.781 -6.875 9.438 1 93.62 119 GLY B N 1
ATOM 3090 C CA . GLY B 1 119 ? 4.809 -7.949 10.414 1 93.62 119 GLY B CA 1
ATOM 3091 C C . GLY B 1 119 ? 5.109 -9.305 9.805 1 93.62 119 GLY B C 1
ATOM 3092 O O . GLY B 1 119 ? 4.91 -10.336 10.445 1 93.62 119 GLY B O 1
ATOM 3093 N N . ALA B 1 120 ? 5.52 -9.336 8.547 1 96.56 120 ALA B N 1
ATOM 3094 C CA . ALA B 1 120 ? 5.898 -10.602 7.922 1 96.56 120 ALA B CA 1
ATOM 3095 C C . ALA B 1 120 ? 7.258 -11.078 8.422 1 96.56 120 ALA B C 1
ATOM 3097 O O . ALA B 1 120 ? 8.094 -10.273 8.836 1 96.56 120 ALA B O 1
ATOM 3098 N N . SER B 1 121 ? 7.418 -12.352 8.492 1 97.69 121 SER B N 1
ATOM 3099 C CA . SER B 1 121 ? 8.734 -12.961 8.641 1 97.69 121 SER B CA 1
ATOM 3100 C C . SER B 1 121 ? 9.398 -13.18 7.285 1 97.69 121 SER B C 1
ATOM 3102 O O . SER B 1 121 ? 8.938 -14 6.488 1 97.69 121 SER B O 1
ATOM 3104 N N . VAL B 1 122 ? 10.523 -12.477 7.051 1 98.31 122 VAL B N 1
ATOM 3105 C CA . VAL B 1 122 ? 11.055 -12.398 5.691 1 98.31 122 VAL B CA 1
ATOM 3106 C C . VAL B 1 122 ? 12.367 -13.172 5.602 1 98.31 122 VAL B C 1
ATOM 3108 O O . VAL B 1 122 ? 13.297 -12.93 6.379 1 98.31 122 VAL B O 1
ATOM 3111 N N . VAL B 1 123 ? 12.422 -14.117 4.766 1 98.5 123 VAL B N 1
ATOM 3112 C CA . VAL B 1 123 ? 13.664 -14.719 4.309 1 98.5 123 VAL B CA 1
ATOM 3113 C C . VAL B 1 123 ? 14.078 -14.102 2.971 1 98.5 123 VAL B C 1
ATOM 3115 O O . VAL B 1 123 ? 13.383 -14.266 1.966 1 98.5 123 VAL B O 1
ATOM 3118 N N . ALA B 1 124 ? 15.172 -13.422 3.01 1 97.81 124 ALA B N 1
ATOM 3119 C CA . ALA B 1 124 ? 15.602 -12.633 1.858 1 97.81 124 ALA B CA 1
ATOM 3120 C C . ALA B 1 124 ? 16.891 -13.18 1.266 1 97.81 124 ALA B C 1
ATOM 3122 O O . ALA B 1 124 ? 17.891 -13.336 1.973 1 97.81 124 ALA B O 1
ATOM 3123 N N . VAL B 1 125 ? 16.875 -13.43 -0.045 1 97.75 125 VAL B N 1
ATOM 3124 C CA . VAL B 1 125 ? 18.047 -13.977 -0.714 1 97.75 125 VAL B CA 1
ATOM 3125 C C . VAL B 1 125 ? 18.641 -12.938 -1.653 1 97.75 125 VAL B C 1
ATOM 3127 O O . VAL B 1 125 ? 17.938 -12.352 -2.477 1 97.75 125 VAL B O 1
ATOM 3130 N N . GLU B 1 126 ? 19.859 -12.664 -1.494 1 96.44 126 GLU B N 1
ATOM 3131 C CA . GLU B 1 126 ? 20.609 -11.711 -2.307 1 96.44 126 GLU B CA 1
ATOM 3132 C C . GLU B 1 126 ? 21.953 -12.297 -2.762 1 96.44 126 GLU B C 1
ATOM 3134 O O . GLU B 1 126 ? 22.734 -12.766 -1.94 1 96.44 126 GLU B O 1
ATOM 3139 N N . ARG B 1 127 ? 22.188 -12.242 -4.07 1 94.56 127 ARG B N 1
ATOM 3140 C CA . ARG B 1 127 ? 23.391 -12.875 -4.621 1 94.56 127 ARG B CA 1
ATOM 3141 C C . ARG B 1 127 ? 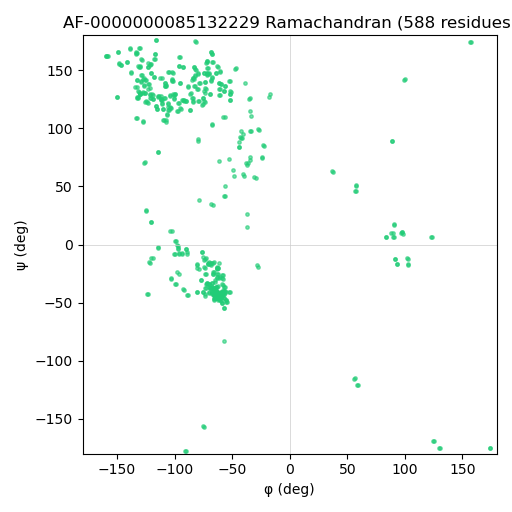24.625 -12.016 -4.355 1 94.56 127 ARG B C 1
ATOM 3143 O O . ARG B 1 127 ? 25.734 -12.547 -4.242 1 94.56 127 ARG B O 1
ATOM 3150 N N . ARG B 1 128 ? 24.484 -10.727 -4.281 1 94.75 128 ARG B N 1
ATOM 3151 C CA . ARG B 1 128 ? 25.609 -9.812 -4.113 1 94.75 128 ARG B CA 1
ATOM 3152 C C . ARG B 1 128 ? 25.844 -9.508 -2.637 1 94.75 128 ARG B C 1
ATOM 3154 O O . ARG B 1 128 ? 25.016 -8.906 -1.975 1 94.75 128 ARG B O 1
ATOM 3161 N N . PRO B 1 129 ? 27.047 -9.758 -2.18 1 95.75 129 PRO B N 1
ATOM 3162 C CA . PRO B 1 129 ? 27.328 -9.539 -0.761 1 95.75 129 PRO B CA 1
ATOM 3163 C C . PRO B 1 129 ? 27.25 -8.062 -0.364 1 95.75 129 PRO B C 1
ATOM 3165 O O . PRO B 1 129 ? 26.828 -7.742 0.749 1 95.75 129 PRO B O 1
ATOM 3168 N N . ASP B 1 130 ? 27.719 -7.203 -1.238 1 94.62 130 ASP B N 1
ATOM 3169 C CA . ASP B 1 130 ? 27.688 -5.785 -0.909 1 94.62 130 ASP B CA 1
ATOM 3170 C C . ASP B 1 130 ? 26.25 -5.273 -0.787 1 94.62 130 ASP B C 1
ATOM 3172 O O . ASP B 1 130 ? 25.953 -4.457 0.083 1 94.62 130 ASP B O 1
ATOM 3176 N N . PHE B 1 131 ? 25.375 -5.785 -1.65 1 94.25 131 PHE B N 1
ATOM 3177 C CA . PHE B 1 131 ? 23.953 -5.438 -1.545 1 94.25 131 PHE B CA 1
ATOM 3178 C C . PHE B 1 131 ? 23.359 -5.984 -0.255 1 94.25 131 PHE B C 1
ATOM 3180 O O . PHE B 1 131 ? 22.641 -5.277 0.45 1 94.25 131 PHE B O 1
ATOM 3187 N N . ALA B 1 132 ? 23.703 -7.164 0.051 1 95.38 132 ALA B N 1
ATOM 3188 C CA . ALA B 1 132 ? 23.188 -7.805 1.259 1 95.38 132 ALA B CA 1
ATOM 3189 C C . ALA B 1 132 ? 23.594 -7.027 2.508 1 95.38 132 ALA B C 1
ATOM 3191 O O . ALA B 1 132 ? 22.781 -6.816 3.406 1 95.38 132 ALA B O 1
ATOM 3192 N N . ARG B 1 133 ? 24.812 -6.617 2.57 1 95.12 133 ARG B N 1
ATOM 3193 C CA . ARG B 1 133 ? 25.297 -5.855 3.715 1 95.12 133 ARG B CA 1
ATOM 3194 C C . ARG B 1 133 ? 24.562 -4.527 3.846 1 95.12 133 ARG B C 1
ATOM 3196 O O . ARG B 1 133 ? 24.188 -4.121 4.953 1 95.12 133 ARG B O 1
ATOM 3203 N N . ARG B 1 134 ? 24.422 -3.916 2.756 1 94 134 ARG B N 1
ATOM 3204 C CA . ARG B 1 134 ? 23.672 -2.66 2.75 1 94 134 ARG B CA 1
ATOM 3205 C C . ARG B 1 134 ? 22.234 -2.869 3.215 1 94 134 ARG B C 1
ATOM 3207 O O . ARG B 1 134 ? 21.719 -2.08 4.004 1 94 134 ARG B O 1
ATOM 3214 N N . ALA B 1 135 ? 21.625 -3.887 2.701 1 94.75 135 ALA B N 1
ATOM 3215 C CA . ALA B 1 135 ? 20.25 -4.207 3.094 1 94.75 135 ALA B CA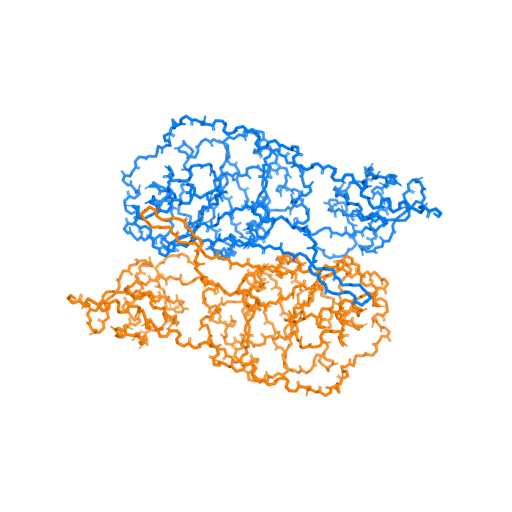 1
ATOM 3216 C C . ALA B 1 135 ? 20.156 -4.48 4.59 1 94.75 135 ALA B C 1
ATOM 3218 O O . ALA B 1 135 ? 19.219 -4.035 5.254 1 94.75 135 ALA B O 1
ATOM 3219 N N . GLU B 1 136 ? 21.109 -5.164 5.082 1 95.38 136 GLU B N 1
ATOM 3220 C CA . GLU B 1 136 ? 21.141 -5.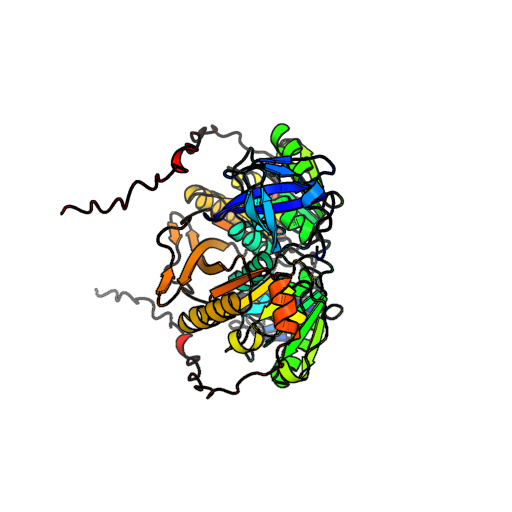461 6.512 1 95.38 136 GLU B CA 1
ATOM 3221 C C . GLU B 1 136 ? 21.188 -4.18 7.34 1 95.38 136 GLU B C 1
ATOM 3223 O O . GLU B 1 136 ? 20.469 -4.047 8.336 1 95.38 136 GLU B O 1
ATOM 3228 N N . LYS B 1 137 ? 22.016 -3.309 6.938 1 92.69 137 LYS B N 1
ATOM 3229 C CA . LYS B 1 137 ? 22.156 -2.035 7.641 1 92.69 137 LYS B CA 1
ATOM 3230 C C . LYS B 1 137 ? 20.859 -1.234 7.578 1 92.69 137 LYS B C 1
ATOM 3232 O O . LYS B 1 137 ? 20.406 -0.686 8.586 1 92.69 137 LYS B O 1
ATOM 3237 N N . ASN B 1 138 ? 20.25 -1.227 6.414 1 91.88 138 ASN B N 1
ATOM 3238 C CA . ASN B 1 138 ? 19.016 -0.473 6.234 1 91.88 138 ASN B CA 1
ATOM 3239 C C . ASN B 1 138 ? 17.875 -1.076 7.039 1 91.88 138 ASN B C 1
ATOM 3241 O O . ASN B 1 138 ? 17.094 -0.35 7.664 1 91.88 138 ASN B O 1
ATOM 3245 N N . VAL B 1 139 ? 17.812 -2.367 7.02 1 93.94 139 VAL B N 1
ATOM 3246 C CA . VAL B 1 139 ? 16.766 -3.057 7.773 1 93.94 139 VAL B CA 1
ATOM 3247 C C . VAL B 1 139 ? 16.969 -2.818 9.266 1 93.94 139 VAL B C 1
ATOM 3249 O O . VAL B 1 139 ? 16 -2.611 10.008 1 93.94 139 VAL B O 1
ATOM 3252 N N . ALA B 1 140 ? 18.156 -2.828 9.688 1 92.5 140 ALA B N 1
ATOM 3253 C CA . ALA B 1 140 ? 18.453 -2.578 11.094 1 92.5 140 ALA B CA 1
ATOM 3254 C C . ALA B 1 140 ? 18.062 -1.16 11.492 1 92.5 140 ALA B C 1
ATOM 3256 O O . ALA B 1 140 ? 17.5 -0.948 12.57 1 92.5 140 ALA B O 1
ATOM 3257 N N . HIS B 1 141 ? 18.312 -0.253 10.664 1 88.69 141 HIS B N 1
ATOM 3258 C CA . HIS B 1 141 ? 18.031 1.152 10.938 1 88.69 141 HIS B CA 1
ATOM 3259 C C . HIS B 1 141 ? 16.531 1.422 10.953 1 88.69 141 HIS B C 1
ATOM 3261 O O . HIS B 1 141 ? 16.031 2.15 11.812 1 88.69 141 HIS B O 1
ATOM 3267 N N . LEU B 1 142 ? 15.828 0.816 10.008 1 87.75 142 LEU B N 1
ATOM 3268 C CA . LEU B 1 142 ? 14.422 1.167 9.805 1 87.75 142 LEU B CA 1
ATOM 3269 C C . LEU B 1 142 ? 13.516 0.235 10.602 1 87.75 142 LEU B C 1
ATOM 3271 O O . LEU B 1 142 ? 12.305 0.468 10.688 1 87.75 142 LEU B O 1
ATOM 3275 N N . GLY B 1 143 ? 14.078 -0.724 11.141 1 79.94 143 GLY B N 1
ATOM 3276 C CA . GLY B 1 143 ? 13.312 -1.644 11.977 1 79.94 143 GLY B CA 1
ATOM 3277 C C . GLY B 1 143 ? 12.93 -2.922 11.25 1 79.94 143 GLY B C 1
ATOM 3278 O O . GLY B 1 143 ? 12.781 -2.928 10.023 1 79.94 143 GLY B O 1
ATOM 3279 N N . GLY B 1 144 ? 12.969 -3.98 11.938 1 84.06 144 GLY B N 1
ATOM 3280 C CA . GLY B 1 144 ? 12.5 -5.234 11.375 1 84.06 144 GLY B CA 1
ATOM 3281 C C . GLY B 1 144 ? 13.555 -6.324 11.391 1 84.06 144 GLY B C 1
ATOM 3282 O O . GLY B 1 144 ? 13.328 -7.422 10.867 1 84.06 144 GLY B O 1
ATOM 3283 N N . SER B 1 145 ? 14.695 -5.988 12.047 1 88.12 145 SER B N 1
ATOM 3284 C CA . SER B 1 145 ? 15.789 -6.949 12.031 1 88.12 145 SER B CA 1
ATOM 3285 C C . SER B 1 145 ? 15.359 -8.289 12.617 1 88.12 145 SER B C 1
ATOM 3287 O O . SER B 1 145 ? 15.836 -9.344 12.195 1 88.12 145 SER B O 1
ATOM 3289 N N . GLU B 1 146 ? 14.461 -8.195 13.492 1 93.94 146 GLU B N 1
ATOM 3290 C CA . GLU B 1 146 ? 14.031 -9.414 14.164 1 93.94 146 GLU B CA 1
ATOM 3291 C C . GLU B 1 146 ? 13.18 -10.289 13.25 1 93.94 146 GLU B C 1
ATOM 3293 O O . GLU B 1 146 ? 12.969 -11.469 13.523 1 93.94 146 GLU B O 1
ATOM 3298 N N . ARG B 1 147 ? 12.758 -9.734 12.141 1 96.12 147 ARG B N 1
ATOM 3299 C CA . ARG B 1 147 ? 11.828 -10.453 11.273 1 96.12 147 ARG B CA 1
ATOM 3300 C C . ARG B 1 147 ? 12.477 -10.781 9.93 1 96.12 147 ARG B C 1
ATOM 3302 O O . ARG B 1 147 ? 11.836 -11.375 9.062 1 96.12 147 ARG B O 1
ATOM 3309 N N . VAL B 1 148 ? 13.703 -10.344 9.75 1 98.06 148 VAL B N 1
ATOM 3310 C CA . VAL B 1 148 ? 14.32 -10.469 8.43 1 98.06 148 VAL B CA 1
ATOM 3311 C C . VAL B 1 148 ? 15.602 -11.297 8.539 1 98.06 148 VAL B C 1
ATOM 3313 O O . VAL B 1 148 ? 16.453 -11.023 9.383 1 98.06 148 VAL B O 1
ATOM 3316 N N . SER B 1 149 ? 15.695 -12.281 7.789 1 97.94 149 SER B N 1
ATOM 3317 C CA . SER B 1 149 ? 16.922 -13.062 7.617 1 97.94 149 SER B CA 1
ATOM 3318 C C . SER B 1 149 ? 17.453 -12.953 6.191 1 97.94 149 SER B C 1
ATOM 3320 O O . SER B 1 149 ? 16.797 -13.383 5.242 1 97.94 149 SER B O 1
ATOM 3322 N N . ILE B 1 150 ? 18.594 -12.406 6.055 1 97.5 150 ILE B N 1
ATOM 3323 C CA . ILE B 1 150 ? 19.188 -12.227 4.734 1 97.5 150 ILE B CA 1
ATOM 3324 C C . ILE B 1 150 ? 20.234 -13.312 4.477 1 97.5 150 ILE B C 1
ATOM 3326 O O . ILE B 1 150 ? 21.156 -13.5 5.273 1 97.5 150 ILE B O 1
ATOM 3330 N N . ILE B 1 151 ? 20.094 -14 3.414 1 97.69 151 ILE B N 1
ATOM 3331 C CA . ILE B 1 151 ? 21 -15.062 2.992 1 97.69 151 ILE B CA 1
ATOM 3332 C C . ILE B 1 151 ? 21.719 -14.648 1.716 1 97.69 151 ILE B C 1
ATOM 3334 O O . ILE B 1 151 ? 21.094 -14.258 0.73 1 97.69 151 ILE B O 1
ATOM 3338 N N . VAL B 1 152 ? 23.016 -14.758 1.767 1 97.56 152 VAL B N 1
ATOM 3339 C CA . VAL B 1 152 ? 23.812 -14.406 0.599 1 97.56 152 VAL B CA 1
ATOM 3340 C C . VAL B 1 152 ? 24.047 -15.641 -0.266 1 97.56 152 VAL B C 1
ATOM 3342 O O . VAL B 1 152 ? 24.516 -16.672 0.224 1 97.56 152 VAL B O 1
ATOM 3345 N N . GLY B 1 153 ? 23.656 -15.562 -1.549 1 95.44 153 GLY B N 1
ATOM 3346 C CA . GLY B 1 153 ? 23.906 -16.656 -2.482 1 95.44 153 GLY B CA 1
ATOM 3347 C C . GLY B 1 153 ? 22.953 -16.641 -3.664 1 95.44 153 GLY B C 1
ATOM 3348 O O . GLY B 1 153 ? 22.047 -15.812 -3.73 1 95.44 153 GLY B O 1
ATOM 3349 N N . GLU B 1 154 ? 23.219 -17.516 -4.539 1 94.12 154 GLU B N 1
ATOM 3350 C CA . GLU B 1 154 ? 22.297 -17.766 -5.637 1 94.12 154 GLU B CA 1
ATOM 3351 C C . GLU B 1 154 ? 21.062 -18.531 -5.16 1 94.12 154 GLU B C 1
ATOM 3353 O O . GLU B 1 154 ? 21.188 -19.531 -4.445 1 94.12 154 GLU B O 1
ATOM 3358 N N . LEU B 1 155 ? 19.891 -18.031 -5.531 1 94.5 155 LEU B N 1
ATOM 3359 C CA . LEU B 1 155 ? 18.625 -18.594 -5.059 1 94.5 155 LEU B CA 1
ATOM 3360 C C . LEU B 1 155 ? 18.578 -20.109 -5.305 1 94.5 155 LEU B C 1
ATOM 3362 O O . LEU B 1 155 ? 18.172 -20.875 -4.43 1 94.5 155 LEU B O 1
ATOM 3366 N N . ALA B 1 156 ? 19.078 -20.516 -6.5 1 91.88 156 ALA B N 1
ATOM 3367 C CA . ALA B 1 156 ? 19.031 -21.938 -6.863 1 91.88 156 ALA B CA 1
ATOM 3368 C C . ALA B 1 156 ? 19.922 -22.766 -5.957 1 91.88 156 ALA B C 1
ATOM 3370 O O . ALA B 1 156 ? 19.672 -23.953 -5.738 1 91.88 156 ALA B O 1
ATOM 3371 N N . ASP B 1 157 ? 20.938 -22.156 -5.391 1 92.38 157 ASP B N 1
ATOM 3372 C CA . ASP B 1 157 ? 21.906 -22.859 -4.555 1 92.38 157 ASP B CA 1
ATOM 3373 C C . ASP B 1 157 ? 21.453 -22.875 -3.096 1 92.38 157 ASP B C 1
ATOM 3375 O O . ASP B 1 157 ? 21.516 -23.922 -2.439 1 92.38 157 ASP B O 1
ATOM 3379 N N . VAL B 1 158 ? 20.953 -21.719 -2.623 1 91.44 158 VAL B N 1
ATOM 3380 C CA . VAL B 1 158 ? 20.609 -21.625 -1.208 1 91.44 158 VAL B CA 1
ATOM 3381 C C . VAL B 1 158 ? 19.25 -22.266 -0.961 1 91.44 158 VAL B C 1
ATOM 3383 O O . VAL B 1 158 ? 19.047 -22.938 0.049 1 91.44 158 VAL B O 1
ATOM 3386 N N . ALA B 1 159 ? 18.312 -22.062 -1.81 1 79.75 159 ALA B N 1
ATOM 3387 C CA . ALA B 1 159 ? 16.969 -22.656 -1.842 1 79.75 159 ALA B CA 1
ATOM 3388 C C . ALA B 1 159 ? 16.406 -22.812 -0.433 1 79.75 159 ALA B C 1
ATOM 3390 O O . ALA B 1 159 ? 16.141 -23.938 0.014 1 79.75 159 ALA B O 1
ATOM 3391 N N . PRO B 1 160 ? 16.203 -21.75 0.312 1 87.62 160 PRO B N 1
ATOM 3392 C CA . PRO B 1 160 ? 15.664 -21.953 1.662 1 87.62 160 PRO B CA 1
ATOM 3393 C C . PRO B 1 160 ? 14.297 -22.625 1.662 1 87.62 160 PRO B C 1
ATOM 3395 O O . PRO B 1 160 ? 13.406 -22.234 0.898 1 87.62 160 PRO B O 1
ATOM 3398 N N . PRO B 1 161 ? 14.227 -23.609 2.561 1 91.31 161 PRO B N 1
ATOM 3399 C CA . PRO B 1 161 ? 13.016 -24.438 2.488 1 91.31 161 PRO B CA 1
ATOM 3400 C C . PRO B 1 161 ? 11.781 -23.719 3.012 1 91.31 161 PRO B C 1
ATOM 3402 O O . PRO B 1 161 ? 11.867 -22.969 3.99 1 91.31 161 PRO B O 1
ATOM 3405 N N . GLY B 1 162 ? 10.695 -23.922 2.316 1 93 162 GLY B N 1
ATOM 3406 C CA . GLY B 1 162 ? 9.398 -23.453 2.783 1 93 162 GLY B CA 1
ATOM 3407 C C . GLY B 1 162 ? 8.836 -24.297 3.912 1 93 162 GLY B C 1
ATOM 3408 O O . GLY B 1 162 ? 9.586 -24.922 4.672 1 93 162 GLY B O 1
ATOM 3409 N N . PRO B 1 163 ? 7.527 -24.234 4.027 1 96.25 163 PRO B N 1
ATOM 3410 C CA . PRO B 1 163 ? 6.586 -23.531 3.145 1 96.25 163 PRO B CA 1
ATOM 3411 C C . PRO B 1 163 ? 6.555 -22.031 3.387 1 96.25 163 PRO B C 1
ATOM 3413 O O . PRO B 1 163 ? 6.676 -21.578 4.531 1 96.25 163 PRO B O 1
ATOM 3416 N N . TYR B 1 164 ? 6.5 -21.266 2.375 1 97.88 164 TYR B N 1
ATOM 3417 C CA . TYR B 1 164 ? 6.277 -19.828 2.418 1 97.88 164 TYR B CA 1
ATOM 3418 C C . TYR B 1 164 ? 4.84 -19.484 2.057 1 97.88 164 TYR B C 1
ATOM 3420 O O . TYR B 1 164 ? 4.254 -20.094 1.158 1 97.88 164 TYR B O 1
ATOM 3428 N N . ASP B 1 165 ? 4.301 -18.531 2.725 1 97.81 165 ASP B N 1
ATOM 3429 C CA . ASP B 1 165 ? 2.979 -18.031 2.365 1 97.81 165 ASP B CA 1
ATOM 3430 C C . ASP B 1 165 ? 3.029 -17.203 1.079 1 97.81 165 ASP B C 1
ATOM 3432 O O . ASP B 1 165 ? 2.084 -17.219 0.29 1 97.81 165 ASP B O 1
ATOM 3436 N N . ARG B 1 166 ? 4.098 -16.484 0.972 1 98.31 166 ARG B N 1
ATOM 3437 C CA . ARG B 1 166 ? 4.266 -15.57 -0.158 1 98.31 166 ARG B CA 1
ATOM 3438 C C . ARG B 1 166 ? 5.691 -15.625 -0.695 1 98.31 166 ARG B C 1
ATOM 3440 O O . ARG B 1 166 ? 6.645 -15.789 0.071 1 98.31 166 ARG B O 1
ATOM 3447 N N . VAL B 1 167 ? 5.824 -15.414 -2.008 1 98.56 167 VAL B N 1
ATOM 3448 C CA . VAL B 1 167 ? 7.121 -15.305 -2.668 1 98.56 167 VAL B CA 1
ATOM 3449 C C . VAL B 1 167 ? 7.152 -14.055 -3.541 1 98.56 167 VAL B C 1
ATOM 3451 O O . VAL B 1 167 ? 6.219 -13.797 -4.305 1 98.56 167 VAL B O 1
ATOM 3454 N N . VAL B 1 168 ? 8.125 -13.273 -3.414 1 98.69 168 VAL B N 1
ATOM 3455 C CA . VAL B 1 168 ? 8.312 -12.117 -4.293 1 98.69 168 VAL B CA 1
ATOM 3456 C C . VAL B 1 168 ? 9.633 -12.25 -5.039 1 98.69 168 VAL B C 1
ATOM 3458 O O . VAL B 1 168 ? 10.672 -12.523 -4.434 1 98.69 168 VAL B O 1
ATOM 3461 N N . LEU B 1 169 ? 9.594 -12.102 -6.328 1 98.31 169 LEU B N 1
ATOM 3462 C CA . LEU B 1 169 ? 10.742 -12.172 -7.223 1 98.31 169 LEU B CA 1
ATOM 3463 C C . LEU B 1 169 ? 11.078 -10.789 -7.789 1 98.31 169 LEU B C 1
ATOM 3465 O O . LEU B 1 169 ? 10.312 -10.242 -8.578 1 98.31 169 LEU B O 1
ATOM 3469 N N . ASP B 1 170 ? 12.086 -10.25 -7.348 1 97 170 ASP B N 1
ATOM 3470 C CA . ASP B 1 170 ? 12.648 -9.016 -7.891 1 97 170 ASP B CA 1
ATOM 3471 C C . ASP B 1 170 ? 14.023 -9.266 -8.508 1 97 170 ASP B C 1
ATOM 3473 O O . ASP B 1 170 ? 15.047 -8.953 -7.898 1 97 170 ASP B O 1
ATOM 3477 N N . MET B 1 171 ? 14.016 -9.773 -9.664 1 94.19 171 MET B N 1
ATOM 3478 C CA . MET B 1 171 ? 15.211 -10.219 -10.375 1 94.19 171 MET B CA 1
ATOM 3479 C C . MET B 1 171 ? 15.039 -10.062 -11.875 1 94.19 171 MET B C 1
ATOM 3481 O O . MET B 1 171 ? 13.922 -9.867 -12.367 1 94.19 171 MET B O 1
ATOM 3485 N N . VAL B 1 172 ? 16.062 -10.141 -12.539 1 92.62 172 VAL B N 1
ATOM 3486 C CA . VAL B 1 172 ? 16.062 -9.859 -13.969 1 92.62 172 VAL B CA 1
ATOM 3487 C C . VAL B 1 172 ? 15.258 -10.922 -14.703 1 92.62 172 VAL B C 1
ATOM 3489 O O . VAL B 1 172 ? 14.484 -10.609 -15.617 1 92.62 172 VAL B O 1
ATOM 3492 N N . HIS B 1 173 ? 15.375 -12.25 -14.312 1 96.12 173 HIS B N 1
ATOM 3493 C CA . HIS B 1 173 ? 14.734 -13.352 -15.031 1 96.12 173 HIS B CA 1
ATOM 3494 C C . HIS B 1 173 ? 13.875 -14.195 -14.094 1 96.12 173 HIS B C 1
ATOM 3496 O O . HIS B 1 173 ? 14.133 -15.383 -13.914 1 96.12 173 HIS B O 1
ATOM 3502 N N . PRO B 1 174 ? 12.758 -13.664 -13.641 1 97.62 174 PRO B N 1
ATOM 3503 C CA . PRO B 1 174 ? 11.938 -14.445 -12.719 1 97.62 174 PRO B CA 1
ATOM 3504 C C . PRO B 1 174 ? 11.414 -15.742 -13.336 1 97.62 174 PRO B C 1
ATOM 3506 O O . PRO B 1 174 ? 11.141 -16.703 -12.625 1 97.62 174 PRO B O 1
ATOM 3509 N N . TRP B 1 175 ? 11.281 -15.773 -14.68 1 97.56 175 TRP B N 1
ATOM 3510 C CA . TRP B 1 175 ? 10.711 -16.938 -15.352 1 97.56 175 TRP B CA 1
ATOM 3511 C C . TRP B 1 175 ? 11.625 -18.141 -15.203 1 97.56 175 TRP B C 1
ATOM 3513 O O . TRP B 1 175 ? 11.203 -19.281 -15.422 1 97.56 175 TRP B O 1
ATOM 3523 N N . GLU B 1 176 ? 12.844 -17.938 -14.82 1 96.06 176 GLU B N 1
ATOM 3524 C CA . GLU B 1 176 ? 13.781 -19.031 -14.625 1 96.06 176 GLU B CA 1
ATOM 3525 C C . GLU B 1 176 ? 13.539 -19.734 -13.281 1 96.06 176 GLU B C 1
ATOM 3527 O O . GLU B 1 176 ? 13.922 -20.891 -13.094 1 96.06 176 GLU B O 1
ATOM 3532 N N . VAL B 1 177 ? 12.914 -19.094 -12.367 1 96.62 177 VAL B N 1
ATOM 3533 C CA . VAL B 1 177 ? 12.727 -19.578 -11.008 1 96.62 177 VAL B CA 1
ATOM 3534 C C . VAL B 1 177 ? 11.305 -20.094 -10.836 1 96.62 177 VAL B C 1
ATOM 3536 O O . VAL B 1 177 ? 11.062 -21.031 -10.062 1 96.62 177 VAL B O 1
ATOM 3539 N N . ILE B 1 178 ? 10.391 -19.562 -11.547 1 97.81 178 ILE B N 1
ATOM 3540 C CA . ILE B 1 178 ? 8.961 -19.797 -11.406 1 97.81 178 ILE B CA 1
ATOM 3541 C C . ILE B 1 178 ? 8.656 -21.281 -11.531 1 97.81 178 ILE B C 1
ATOM 3543 O O . ILE B 1 178 ? 7.871 -21.828 -10.758 1 97.81 178 ILE B O 1
ATOM 3547 N N . PRO B 1 179 ? 9.383 -22.062 -12.43 1 97 179 PRO B N 1
ATOM 3548 C CA . PRO B 1 179 ? 9.031 -23.484 -12.625 1 97 179 PRO B CA 1
ATOM 3549 C C . PRO B 1 179 ? 9.289 -24.328 -11.383 1 97 179 PRO B C 1
ATOM 3551 O O . PRO B 1 179 ? 8.648 -25.375 -11.203 1 97 179 PRO B O 1
ATOM 3554 N N . TRP B 1 180 ? 10.188 -23.875 -10.523 1 96.75 180 TRP B N 1
ATOM 3555 C CA . TRP B 1 180 ? 10.523 -24.781 -9.43 1 96.75 180 TRP B CA 1
ATOM 3556 C C . TRP B 1 180 ? 10.25 -24.125 -8.078 1 96.75 180 TRP B C 1
ATOM 3558 O O . TRP B 1 180 ? 10.18 -24.828 -7.059 1 96.75 180 TRP B O 1
ATOM 3568 N N . ILE B 1 181 ? 10.062 -22.812 -7.965 1 97.31 181 ILE B N 1
ATOM 3569 C CA . ILE B 1 181 ? 9.945 -22.141 -6.68 1 97.31 181 ILE B CA 1
ATOM 3570 C C . ILE B 1 181 ? 8.586 -22.438 -6.059 1 97.31 181 ILE B C 1
ATOM 3572 O O . ILE B 1 181 ? 8.383 -22.25 -4.855 1 97.31 181 ILE B O 1
ATOM 3576 N N . GLY B 1 182 ? 7.602 -22.875 -6.859 1 96.81 182 GLY B N 1
ATOM 3577 C CA . GLY B 1 182 ? 6.27 -23.219 -6.383 1 96.81 182 GLY B CA 1
ATOM 3578 C C . GLY B 1 182 ? 6.277 -24.312 -5.336 1 96.81 182 GLY B C 1
ATOM 3579 O O . GLY B 1 182 ? 5.34 -24.438 -4.547 1 96.81 182 GLY B O 1
ATOM 3580 N N . ALA B 1 183 ? 7.309 -25.156 -5.379 1 96.5 183 ALA B N 1
ATOM 3581 C CA . ALA B 1 183 ? 7.438 -26.234 -4.41 1 96.5 183 ALA B CA 1
ATOM 3582 C C . ALA B 1 183 ? 7.598 -25.688 -2.994 1 96.5 183 ALA B C 1
ATOM 3584 O O . ALA B 1 183 ? 7.332 -26.391 -2.016 1 96.5 183 ALA B O 1
ATOM 3585 N N . GLU B 1 184 ? 8 -24.422 -2.887 1 96.56 184 GLU B N 1
ATOM 3586 C CA . GLU B 1 184 ? 8.273 -23.812 -1.59 1 96.56 184 GLU B CA 1
ATOM 3587 C C . GLU B 1 184 ? 7.066 -23.031 -1.087 1 96.56 184 GLU B C 1
ATOM 3589 O O . GLU B 1 184 ? 7.074 -22.516 0.038 1 96.56 184 GLU B O 1
ATOM 3594 N N . LEU B 1 185 ? 6.047 -22.859 -1.903 1 96.94 185 LEU B N 1
ATOM 3595 C CA . LEU B 1 185 ? 4.855 -22.125 -1.506 1 96.94 185 LEU B CA 1
ATOM 3596 C C . LEU B 1 185 ? 3.889 -23.016 -0.74 1 96.94 185 LEU B C 1
ATOM 3598 O O . LEU B 1 185 ? 3.701 -24.188 -1.093 1 96.94 185 LEU B O 1
ATOM 3602 N N . ALA B 1 186 ? 3.244 -22.484 0.266 1 96.38 186 ALA B N 1
ATOM 3603 C CA . ALA B 1 186 ? 2.166 -23.156 0.985 1 96.38 186 ALA B CA 1
ATOM 3604 C C . ALA B 1 186 ? 0.902 -23.219 0.133 1 96.38 186 ALA B C 1
ATOM 3606 O O . ALA B 1 186 ? 0.727 -22.438 -0.798 1 96.38 186 ALA B O 1
ATOM 3607 N N . PRO B 1 187 ? 0.043 -24.219 0.466 1 94.88 187 PRO B N 1
ATOM 3608 C CA . PRO B 1 187 ? -1.262 -24.188 -0.198 1 94.88 187 PRO B CA 1
ATOM 3609 C C . PRO B 1 187 ? -1.957 -22.828 -0.072 1 94.88 187 PRO B C 1
ATOM 3611 O O . PRO B 1 187 ? -2.027 -22.266 1.024 1 94.88 187 PRO B O 1
ATOM 3614 N N . GLY B 1 188 ? -2.396 -22.312 -1.186 1 94.44 188 GLY B N 1
ATOM 3615 C CA . GLY B 1 188 ? -3.043 -21.016 -1.173 1 94.44 188 GLY B CA 1
ATOM 3616 C C . GLY B 1 188 ? -2.062 -19.859 -1.221 1 94.44 188 GLY B C 1
ATOM 3617 O O . GLY B 1 188 ? -2.457 -18.703 -1.105 1 94.44 188 GLY B O 1
ATOM 3618 N N . GLY B 1 189 ? -0.793 -20.203 -1.396 1 96.94 189 GLY B N 1
ATOM 3619 C CA . GLY B 1 189 ? 0.238 -19.188 -1.461 1 96.94 189 GLY B CA 1
ATOM 3620 C C . GLY B 1 189 ? 0.149 -18.328 -2.709 1 96.94 189 GLY B C 1
ATOM 3621 O O . GLY B 1 189 ? -0.612 -18.625 -3.627 1 96.94 189 GLY B O 1
ATOM 3622 N N . ARG B 1 190 ? 0.857 -17.203 -2.691 1 97.81 190 ARG B N 1
ATOM 3623 C CA . ARG B 1 190 ? 0.88 -16.266 -3.811 1 97.81 190 ARG B CA 1
ATOM 3624 C C . ARG B 1 190 ? 2.311 -15.898 -4.18 1 97.81 190 ARG B C 1
ATOM 3626 O O . ARG B 1 190 ? 3.213 -15.961 -3.342 1 97.81 190 ARG B O 1
ATOM 3633 N N . ILE B 1 191 ? 2.447 -15.555 -5.422 1 98.75 191 ILE B N 1
ATOM 3634 C CA . ILE B 1 191 ? 3.744 -15.133 -5.945 1 98.75 191 ILE B CA 1
ATOM 3635 C C . ILE B 1 191 ? 3.598 -13.812 -6.691 1 98.75 191 ILE B C 1
ATOM 3637 O O . ILE B 1 191 ? 2.58 -13.57 -7.344 1 98.75 191 ILE B O 1
ATOM 3641 N N . VAL B 1 192 ? 4.57 -12.922 -6.527 1 98.88 192 VAL B N 1
ATOM 3642 C CA . VAL B 1 192 ? 4.66 -11.688 -7.305 1 98.88 192 VAL B CA 1
ATOM 3643 C C . VAL B 1 192 ? 6.043 -11.57 -7.938 1 98.88 192 VAL B C 1
ATOM 3645 O O . VAL B 1 192 ? 7.059 -11.828 -7.281 1 98.88 192 VAL B O 1
ATOM 3648 N N . ALA B 1 193 ? 6.078 -11.297 -9.18 1 98.88 193 ALA B N 1
ATOM 3649 C CA . ALA B 1 193 ? 7.297 -10.891 -9.867 1 98.88 193 ALA B CA 1
ATOM 3650 C C . ALA B 1 193 ? 7.238 -9.414 -10.25 1 98.88 193 ALA B C 1
ATOM 3652 O O . ALA B 1 193 ? 6.246 -8.953 -10.82 1 98.88 193 ALA B O 1
ATOM 3653 N N . TYR B 1 194 ? 8.234 -8.719 -9.844 1 98.75 194 TYR B N 1
ATOM 3654 C CA . TYR B 1 194 ? 8.383 -7.332 -10.266 1 98.75 194 TYR B CA 1
ATOM 3655 C C . TYR B 1 194 ? 9.328 -7.219 -11.461 1 98.75 194 TYR B C 1
ATOM 3657 O O . TYR B 1 194 ? 10.5 -7.602 -11.367 1 98.75 194 TYR B O 1
ATOM 3665 N N . VAL B 1 195 ? 8.82 -6.645 -12.609 1 98.12 195 VAL B N 1
ATOM 3666 C CA . VAL B 1 195 ? 9.617 -6.535 -13.828 1 98.12 195 VAL B CA 1
ATOM 3667 C C . VAL B 1 195 ? 9.492 -5.129 -14.406 1 98.12 195 VAL B C 1
ATOM 3669 O O . VAL B 1 195 ? 8.586 -4.379 -14.039 1 98.12 195 VAL B O 1
ATOM 3672 N N . THR B 1 196 ? 10.375 -4.758 -15.328 1 95.75 196 THR B N 1
ATOM 3673 C CA . THR B 1 196 ? 10.43 -3.344 -15.688 1 95.75 196 THR B CA 1
ATOM 3674 C C . THR B 1 196 ? 10.109 -3.15 -17.172 1 95.75 196 THR B C 1
ATOM 3676 O O . THR B 1 196 ? 9.898 -2.023 -17.625 1 95.75 196 THR B O 1
ATOM 3679 N N . ASN B 1 197 ? 10.078 -4.281 -17.938 1 94.62 197 ASN B N 1
ATOM 3680 C CA . ASN B 1 197 ? 9.773 -4.09 -19.359 1 94.62 197 ASN B CA 1
ATOM 3681 C C . ASN B 1 197 ? 8.828 -5.168 -19.875 1 94.62 197 ASN B C 1
ATOM 3683 O O . ASN B 1 197 ? 8.633 -6.199 -19.234 1 94.62 197 ASN B O 1
ATOM 3687 N N . ALA B 1 198 ? 8.312 -4.973 -21.078 1 95.88 198 ALA B N 1
ATOM 3688 C CA . ALA B 1 198 ? 7.211 -5.773 -21.609 1 95.88 198 ALA B CA 1
ATOM 3689 C C . ALA B 1 198 ? 7.684 -7.176 -21.984 1 95.88 198 ALA B C 1
ATOM 3691 O O . ALA B 1 198 ? 6.918 -8.141 -21.891 1 95.88 198 ALA B O 1
ATOM 3692 N N . LEU B 1 199 ? 8.898 -7.277 -22.438 1 96.19 199 LEU B N 1
ATOM 3693 C CA . LEU B 1 199 ? 9.422 -8.594 -22.781 1 96.19 199 LEU B CA 1
ATOM 3694 C C . LEU B 1 199 ? 9.484 -9.484 -21.531 1 96.19 199 LEU B C 1
ATOM 3696 O O . LEU B 1 199 ? 9.203 -10.688 -21.609 1 96.19 199 LEU B O 1
ATOM 3700 N N . GLN B 1 200 ? 9.805 -8.922 -20.438 1 97.75 200 GLN B N 1
ATOM 3701 C CA . GLN B 1 200 ? 9.836 -9.664 -19.188 1 97.75 200 GLN B CA 1
ATOM 3702 C C . GLN B 1 200 ? 8.43 -10.078 -18.75 1 97.75 200 GLN B C 1
ATOM 3704 O O . GLN B 1 200 ? 8.242 -11.148 -18.172 1 97.75 200 GLN B O 1
ATOM 3709 N N . ILE B 1 201 ? 7.449 -9.164 -19 1 98.44 201 ILE B N 1
ATOM 3710 C CA . ILE B 1 201 ? 6.066 -9.547 -18.734 1 98.44 201 ILE B CA 1
ATOM 3711 C C . ILE B 1 201 ? 5.738 -10.836 -19.484 1 98.44 201 ILE B C 1
ATOM 3713 O O . ILE B 1 201 ? 5.234 -11.789 -18.891 1 98.44 201 ILE B O 1
ATOM 3717 N N . HIS B 1 202 ? 6.082 -10.805 -20.75 1 98.12 202 HIS B N 1
ATOM 3718 C CA . HIS B 1 202 ? 5.762 -11.938 -21.625 1 98.12 202 HIS B CA 1
ATOM 3719 C C . HIS B 1 202 ? 6.352 -13.234 -21.078 1 98.12 202 HIS B C 1
ATOM 3721 O O . HIS B 1 202 ? 5.625 -14.203 -20.859 1 98.12 202 HIS B O 1
ATOM 3727 N N . GLU B 1 203 ? 7.609 -13.273 -20.828 1 97.94 203 GLU B N 1
ATOM 3728 C CA . GLU B 1 203 ? 8.305 -14.477 -20.359 1 97.94 203 GLU B CA 1
ATOM 3729 C C . GLU B 1 203 ? 7.781 -14.93 -19 1 97.94 203 GLU B C 1
ATOM 3731 O O . GLU B 1 203 ? 7.617 -16.125 -18.766 1 97.94 203 GLU B O 1
ATOM 3736 N N . THR B 1 204 ? 7.535 -13.992 -18.156 1 98.5 204 THR B N 1
ATOM 3737 C CA . THR B 1 204 ? 7.074 -14.289 -16.797 1 98.5 204 THR B CA 1
ATOM 3738 C C . THR B 1 204 ? 5.684 -14.922 -16.844 1 98.5 204 THR B C 1
ATOM 3740 O O . THR B 1 204 ? 5.449 -15.953 -16.188 1 98.5 204 THR B O 1
ATOM 3743 N N . VAL B 1 205 ? 4.809 -14.312 -17.609 1 98.69 205 VAL B N 1
ATOM 3744 C CA . VAL B 1 205 ? 3.441 -14.812 -17.703 1 98.69 205 VAL B CA 1
ATOM 3745 C C . VAL B 1 205 ? 3.438 -16.203 -18.328 1 98.69 205 VAL B C 1
ATOM 3747 O O . VAL B 1 205 ? 2.738 -17.109 -17.859 1 98.69 205 VAL B O 1
ATOM 3750 N N . GLU B 1 206 ? 4.238 -16.406 -19.328 1 98.06 206 GLU B N 1
ATOM 3751 C CA . GLU B 1 206 ? 4.34 -17.719 -19.969 1 98.06 206 GLU B CA 1
ATOM 3752 C C . GLU B 1 206 ? 4.809 -18.766 -18.969 1 98.06 206 GLU B C 1
ATOM 3754 O O . GLU B 1 206 ? 4.27 -19.875 -18.922 1 98.06 206 GLU B O 1
ATOM 3759 N N . ALA B 1 207 ? 5.789 -18.453 -18.203 1 97.88 207 ALA B N 1
ATOM 3760 C CA . ALA B 1 207 ? 6.316 -19.375 -17.219 1 97.88 207 ALA B CA 1
ATOM 3761 C C . ALA B 1 207 ? 5.266 -19.719 -16.156 1 97.88 207 ALA B C 1
ATOM 3763 O O . ALA B 1 207 ? 5.145 -20.859 -15.734 1 97.88 207 ALA B O 1
ATOM 3764 N N . LEU B 1 208 ? 4.543 -18.688 -15.727 1 98.56 208 LEU B N 1
ATOM 3765 C CA . LEU B 1 208 ? 3.492 -18.906 -14.742 1 98.56 208 LEU B CA 1
ATOM 3766 C C . LEU B 1 208 ? 2.422 -19.844 -15.289 1 98.56 208 LEU B C 1
ATOM 3768 O O . LEU B 1 208 ? 2.021 -20.797 -14.609 1 98.56 208 LEU B O 1
ATOM 3772 N N . GLU B 1 209 ? 2.006 -19.594 -16.484 1 97.56 209 GLU B N 1
ATOM 3773 C CA . GLU B 1 209 ? 0.985 -20.422 -17.109 1 97.56 209 GLU B CA 1
ATOM 3774 C C . GLU B 1 209 ? 1.473 -21.859 -17.266 1 97.56 209 GLU B C 1
ATOM 3776 O O . GLU B 1 209 ? 0.768 -22.797 -16.906 1 97.56 209 GLU B O 1
ATOM 3781 N N . ALA B 1 210 ? 2.672 -22 -17.781 1 97.19 210 ALA B N 1
ATOM 3782 C CA . ALA B 1 210 ? 3.244 -23.312 -18.031 1 97.19 210 ALA B CA 1
ATOM 3783 C C . ALA B 1 210 ? 3.42 -24.094 -16.719 1 97.19 210 ALA B C 1
ATOM 3785 O O . ALA B 1 210 ? 3.355 -25.312 -16.703 1 97.19 210 ALA B O 1
ATOM 3786 N N . SER B 1 211 ? 3.604 -23.391 -15.641 1 98.06 211 SER B N 1
ATOM 3787 C CA . SER B 1 211 ? 3.865 -24.016 -14.344 1 98.06 211 SER B CA 1
ATOM 3788 C C . SER B 1 211 ? 2.568 -24.297 -13.594 1 98.06 211 SER B C 1
ATOM 3790 O O . SER B 1 211 ? 2.588 -24.859 -12.5 1 98.06 211 SER B O 1
ATOM 3792 N N . GLY B 1 212 ? 1.445 -23.828 -14.086 1 97.25 212 GLY B N 1
ATOM 3793 C CA . GLY B 1 212 ? 0.155 -24.219 -13.531 1 97.25 212 GLY B CA 1
ATOM 3794 C C . GLY B 1 212 ? -0.397 -23.188 -12.555 1 97.25 212 GLY B C 1
ATOM 3795 O O . GLY B 1 212 ? -1.35 -23.469 -11.828 1 97.25 212 GLY B O 1
ATOM 3796 N N . TYR B 1 213 ? 0.199 -22.031 -12.453 1 98.12 213 TYR B N 1
ATOM 3797 C CA . TYR B 1 213 ? -0.364 -20.953 -11.633 1 98.12 213 TYR B CA 1
ATOM 3798 C C . TYR B 1 213 ? -1.676 -20.453 -12.227 1 98.12 213 TYR B C 1
ATOM 3800 O O . TYR B 1 213 ? -1.935 -20.625 -13.414 1 98.12 213 TYR B O 1
ATOM 3808 N N . VAL B 1 214 ? -2.502 -19.844 -11.359 1 97.19 214 VAL B N 1
ATOM 3809 C CA . VAL B 1 214 ? -3.779 -19.328 -11.82 1 97.19 214 VAL B CA 1
ATOM 3810 C C . VAL B 1 214 ? -3.949 -17.891 -11.328 1 97.19 214 VAL B C 1
ATOM 3812 O O . VAL B 1 214 ? -3.135 -17.391 -10.547 1 97.19 214 VAL B O 1
ATOM 3815 N N . ARG B 1 215 ? -4.938 -17.234 -11.852 1 97 215 ARG B N 1
ATOM 3816 C CA . ARG B 1 215 ? -5.238 -15.844 -11.508 1 97 215 ARG B CA 1
ATOM 3817 C C . ARG B 1 215 ? -4.039 -14.938 -11.766 1 97 215 ARG B C 1
ATOM 3819 O O . ARG B 1 215 ? -3.645 -14.156 -10.898 1 97 215 ARG B O 1
ATOM 3826 N N . ILE B 1 216 ? -3.465 -15.141 -12.922 1 98 216 ILE B N 1
ATOM 3827 C CA . ILE B 1 216 ? -2.301 -14.352 -13.297 1 98 216 ILE B CA 1
ATOM 3828 C C . ILE B 1 216 ? -2.744 -12.945 -13.695 1 98 216 ILE B C 1
ATOM 3830 O O . ILE B 1 216 ? -3.619 -12.773 -14.547 1 98 216 ILE B O 1
ATOM 3834 N N . GLU B 1 217 ? -2.16 -11.891 -13.07 1 98 217 GLU B N 1
ATOM 3835 C CA . GLU B 1 217 ? -2.484 -10.492 -13.352 1 98 217 GLU B CA 1
ATOM 3836 C C . GLU B 1 217 ? -1.221 -9.656 -13.539 1 98 217 GLU B C 1
ATOM 3838 O O . GLU B 1 217 ? -0.212 -9.891 -12.867 1 98 217 GLU B O 1
ATOM 3843 N N . VAL B 1 218 ? -1.299 -8.773 -14.445 1 98.75 218 VAL B N 1
ATOM 3844 C CA . VAL B 1 218 ? -0.232 -7.809 -14.672 1 98.75 218 VAL B CA 1
ATOM 3845 C C . VAL B 1 218 ? -0.763 -6.395 -14.445 1 98.75 218 VAL B C 1
ATOM 3847 O O . VAL B 1 218 ? -1.735 -5.98 -15.086 1 98.75 218 VAL B O 1
ATOM 3850 N N . ARG B 1 219 ? -0.091 -5.648 -13.562 1 98.44 219 ARG B N 1
ATOM 3851 C CA . ARG B 1 219 ? -0.538 -4.301 -13.227 1 98.44 219 ARG B CA 1
ATOM 3852 C C . ARG B 1 219 ? 0.603 -3.297 -13.359 1 98.44 219 ARG B C 1
ATOM 3854 O O . ARG B 1 219 ? 1.754 -3.613 -13.047 1 98.44 219 ARG B O 1
ATOM 3861 N N . GLU B 1 220 ? 0.242 -2.133 -13.766 1 98.38 220 GLU B N 1
ATOM 3862 C CA . GLU B 1 220 ? 1.115 -0.963 -13.781 1 98.38 220 GLU B CA 1
ATOM 3863 C C . GLU B 1 220 ? 0.489 0.204 -13.023 1 98.38 220 GLU B C 1
ATOM 3865 O O . GLU B 1 220 ? -0.667 0.559 -13.266 1 98.38 220 GLU B O 1
ATOM 3870 N N . LEU B 1 221 ? 1.256 0.772 -12.141 1 98 221 LEU B N 1
ATOM 3871 C CA . LEU B 1 221 ? 0.788 1.93 -11.383 1 98 221 LEU B CA 1
ATOM 3872 C C . LEU B 1 221 ? 1.474 3.205 -11.859 1 98 221 LEU B C 1
ATOM 3874 O O . LEU B 1 221 ? 2.682 3.211 -12.109 1 98 221 LEU B O 1
ATOM 3878 N N . LEU B 1 222 ? 0.642 4.207 -11.984 1 97.12 222 LEU B N 1
ATOM 3879 C CA . LEU B 1 222 ? 1.144 5.559 -12.203 1 97.12 222 LEU B CA 1
ATOM 3880 C C . LEU B 1 222 ? 0.749 6.477 -11.055 1 97.12 222 LEU B C 1
ATOM 3882 O O . LEU B 1 222 ? -0.316 6.309 -10.461 1 97.12 222 LEU B O 1
ATOM 3886 N N . GLU B 1 223 ? 1.604 7.359 -10.734 1 97.38 223 GLU B N 1
ATOM 3887 C CA . GLU B 1 223 ? 1.354 8.359 -9.703 1 97.38 223 GLU B CA 1
ATOM 3888 C C . GLU B 1 223 ? 1.677 9.766 -10.203 1 97.38 223 GLU B C 1
ATOM 3890 O O . GLU B 1 223 ? 2.734 9.992 -10.797 1 97.38 223 GLU B O 1
ATOM 3895 N N . ARG B 1 224 ? 0.763 10.594 -10.008 1 96.44 224 ARG B N 1
ATOM 3896 C CA . ARG B 1 224 ? 1.021 11.992 -10.336 1 96.44 224 ARG B CA 1
ATOM 3897 C C . ARG B 1 224 ? 0.725 12.898 -9.148 1 96.44 224 ARG B C 1
ATOM 3899 O O . ARG B 1 224 ? -0.232 12.672 -8.406 1 96.44 224 ARG B O 1
ATOM 3906 N N . ARG B 1 225 ? 1.539 13.891 -9.023 1 97.19 225 ARG B N 1
ATOM 3907 C CA . ARG B 1 225 ? 1.349 14.914 -8 1 97.19 225 ARG B CA 1
ATOM 3908 C C . ARG B 1 225 ? 0.555 16.094 -8.547 1 97.19 225 ARG B C 1
ATOM 3910 O O . ARG B 1 225 ? 0.56 16.344 -9.758 1 97.19 225 ARG B O 1
ATOM 3917 N N . TRP B 1 226 ? -0.128 16.766 -7.684 1 98 226 TRP B N 1
ATOM 3918 C CA . TRP B 1 226 ? -0.893 17.969 -8.031 1 98 226 TRP B CA 1
ATOM 3919 C C . TRP B 1 226 ? -0.402 19.172 -7.242 1 98 226 TRP B C 1
ATOM 3921 O O . TRP B 1 226 ? 0.034 19.047 -6.098 1 98 226 TRP B O 1
ATOM 3931 N N . VAL B 1 227 ? -0.509 20.25 -7.906 1 96.56 227 VAL B N 1
ATOM 3932 C CA . VAL B 1 227 ? -0.239 21.531 -7.258 1 96.56 227 VAL B CA 1
ATOM 3933 C C . VAL B 1 227 ? -1.555 22.25 -6.953 1 96.56 227 VAL B C 1
ATOM 3935 O O . VAL B 1 227 ? -2.451 22.297 -7.797 1 96.56 227 VAL B O 1
ATOM 3938 N N . ALA B 1 228 ? -1.67 22.641 -5.727 1 96 228 ALA B N 1
ATOM 3939 C CA . ALA B 1 228 ? -2.787 23.484 -5.297 1 96 228 ALA B CA 1
ATOM 3940 C C . ALA B 1 228 ? -2.291 24.719 -4.574 1 96 228 ALA B C 1
ATOM 3942 O O . ALA B 1 228 ? -1.861 24.656 -3.42 1 96 228 ALA B O 1
ATOM 3943 N N . ARG B 1 229 ? -2.336 25.812 -5.191 1 89.69 229 ARG B N 1
ATOM 3944 C CA . ARG B 1 229 ? -1.873 27.078 -4.656 1 89.69 229 ARG B CA 1
ATOM 3945 C C . ARG B 1 229 ? -2.678 28.25 -5.23 1 89.69 229 ARG B C 1
ATOM 3947 O O . ARG B 1 229 ? -2.756 28.406 -6.449 1 89.69 229 ARG B O 1
ATOM 3954 N N . GLY B 1 230 ? -3.219 29.078 -4.277 1 88.19 230 GLY B N 1
ATOM 3955 C CA . GLY B 1 230 ? -4.031 30.188 -4.738 1 88.19 230 GLY B CA 1
ATOM 3956 C C . GLY B 1 230 ? -5.195 29.766 -5.609 1 88.19 230 GLY B C 1
ATOM 3957 O O . GLY B 1 230 ? -6.016 28.938 -5.199 1 88.19 230 GLY B O 1
ATOM 3958 N N . GLU B 1 231 ? -5.191 30.141 -6.859 1 88.62 231 GLU B N 1
ATOM 3959 C CA . GLU B 1 231 ? -6.297 29.844 -7.762 1 88.62 231 GLU B CA 1
ATOM 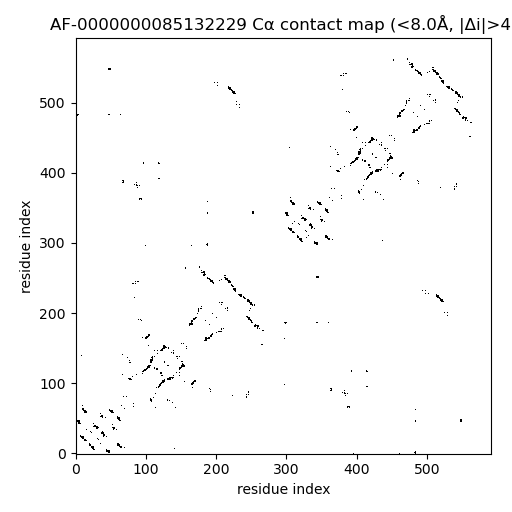3960 C C . GLU B 1 231 ? -5.945 28.703 -8.703 1 88.62 231 GLU B C 1
ATOM 3962 O O . GLU B 1 231 ? -6.656 28.453 -9.68 1 88.62 231 GLU B O 1
ATOM 3967 N N . ILE B 1 232 ? -4.863 28.094 -8.359 1 94.38 232 ILE B N 1
ATOM 3968 C CA . ILE B 1 232 ? -4.387 27.047 -9.273 1 94.38 232 ILE B CA 1
ATOM 3969 C C . ILE B 1 232 ? -4.547 25.672 -8.625 1 94.38 232 ILE B C 1
ATOM 3971 O O . ILE B 1 232 ? -4.125 25.469 -7.48 1 94.38 232 ILE B O 1
ATOM 3975 N N . VAL B 1 233 ? -5.223 24.781 -9.25 1 97.06 233 VAL B N 1
ATOM 3976 C CA . VAL B 1 233 ? -5.266 23.359 -8.938 1 97.06 233 VAL B CA 1
ATOM 3977 C C . VAL B 1 233 ? -5.086 22.531 -10.211 1 97.06 233 VAL B C 1
ATOM 3979 O O . VAL B 1 233 ? -5.977 22.5 -11.062 1 97.06 233 VAL B O 1
ATOM 3982 N N . ARG B 1 234 ? -3.979 21.906 -10.359 1 96.5 234 ARG B N 1
ATOM 3983 C CA . ARG B 1 234 ? -3.676 21.156 -11.578 1 96.5 234 ARG B CA 1
ATOM 3984 C C . ARG B 1 234 ? -2.604 20.109 -11.328 1 96.5 234 ARG B C 1
ATOM 3986 O O . ARG B 1 234 ? -1.86 20.188 -10.344 1 96.5 234 ARG B O 1
ATOM 3993 N N . PRO B 1 235 ? -2.473 19.109 -12.227 1 95.88 235 PRO B N 1
ATOM 3994 C CA . PRO B 1 235 ? -1.342 18.188 -12.102 1 95.88 235 PRO B CA 1
ATOM 3995 C C . PRO B 1 235 ? 0.006 18.875 -12.297 1 95.88 235 PRO B C 1
ATOM 3997 O O . PRO B 1 235 ? 0.099 19.859 -13.039 1 95.88 235 PRO B O 1
ATOM 4000 N N . GLU B 1 236 ? 0.982 18.359 -11.594 1 96.06 236 GLU B N 1
ATOM 4001 C CA . GLU B 1 236 ? 2.348 18.75 -11.93 1 96.06 236 GLU B CA 1
ATOM 4002 C C . GLU B 1 236 ? 2.699 18.359 -13.359 1 96.06 236 GLU B C 1
ATOM 4004 O O . GLU B 1 236 ? 2.254 17.328 -13.859 1 96.06 236 GLU B O 1
ATOM 4009 N N . LEU B 1 237 ? 3.518 19.125 -13.938 1 93.56 237 LEU B N 1
ATOM 4010 C CA . LEU B 1 237 ? 3.854 18.938 -15.344 1 93.56 237 LEU B CA 1
ATOM 4011 C C . LEU B 1 237 ? 4.672 17.672 -15.547 1 93.56 237 LEU B C 1
ATOM 4013 O O . LEU B 1 237 ? 4.551 17 -16.578 1 93.56 237 LEU B O 1
ATOM 4017 N N . ARG B 1 238 ? 5.52 17.406 -14.625 1 93.31 238 ARG B N 1
ATOM 4018 C CA . ARG B 1 238 ? 6.414 16.25 -14.742 1 93.31 238 ARG B CA 1
ATOM 4019 C C . ARG B 1 238 ? 6.059 15.172 -13.727 1 93.31 238 ARG B C 1
ATOM 4021 O O . ARG B 1 238 ? 5.559 15.477 -12.641 1 93.31 238 ARG B O 1
ATOM 4028 N N . MET B 1 239 ? 6.188 13.922 -14.117 1 92.44 239 MET B N 1
ATOM 4029 C CA . MET B 1 239 ? 6.016 12.781 -13.219 1 92.44 239 MET B CA 1
ATOM 4030 C C . MET B 1 239 ? 6.949 11.641 -13.609 1 92.44 239 MET B C 1
ATOM 4032 O O . MET B 1 239 ? 7.488 11.625 -14.719 1 92.44 239 MET B O 1
ATOM 4036 N N . VAL B 1 240 ? 7.312 10.758 -12.656 1 91.62 240 VAL B N 1
ATOM 4037 C CA . VAL B 1 240 ? 7.883 9.461 -13.031 1 91.62 240 VAL B CA 1
ATOM 4038 C C . VAL B 1 240 ? 6.816 8.609 -13.719 1 91.62 240 VAL B C 1
ATOM 4040 O O . VAL B 1 240 ? 5.949 8.039 -13.047 1 91.62 240 VAL B O 1
ATOM 4043 N N . ALA B 1 241 ? 6.914 8.547 -14.961 1 90.06 241 ALA B N 1
ATOM 4044 C CA . ALA B 1 241 ? 5.82 7.996 -15.758 1 90.06 241 ALA B CA 1
ATOM 4045 C C . ALA B 1 241 ? 5.754 6.477 -15.625 1 90.06 241 ALA B C 1
ATOM 4047 O O . ALA B 1 241 ? 4.668 5.895 -15.586 1 90.06 241 ALA B O 1
ATOM 4048 N N . HIS B 1 242 ? 6.926 5.855 -15.664 1 94.56 242 HIS B N 1
ATOM 4049 C CA . HIS B 1 242 ? 6.98 4.398 -15.586 1 94.56 242 HIS B CA 1
ATOM 4050 C C . HIS B 1 242 ? 8.055 3.939 -14.602 1 94.56 242 HIS B C 1
ATOM 4052 O O . HIS B 1 242 ? 9.172 4.457 -14.609 1 94.56 242 HIS B O 1
ATOM 4058 N N . THR B 1 243 ? 7.66 2.975 -13.805 1 95.25 243 THR B N 1
ATOM 4059 C CA . THR B 1 243 ? 8.609 2.404 -12.859 1 95.25 243 THR B CA 1
ATOM 4060 C C . THR B 1 243 ? 8.727 0.895 -13.055 1 95.25 243 THR B C 1
ATOM 4062 O O . THR B 1 243 ? 9.828 0.344 -13.031 1 95.25 243 THR B O 1
ATOM 4065 N N . GLY B 1 244 ? 7.672 0.176 -13.258 1 97.5 244 GLY B N 1
ATOM 4066 C CA . GLY B 1 244 ? 7.684 -1.268 -13.43 1 97.5 244 GLY B CA 1
ATOM 4067 C C . GLY B 1 244 ? 6.297 -1.873 -13.508 1 97.5 244 GLY B C 1
ATOM 4068 O O . GLY B 1 244 ? 5.305 -1.151 -13.609 1 97.5 244 GLY B O 1
ATOM 4069 N N . PHE B 1 245 ? 6.32 -3.234 -13.555 1 98.56 245 PHE B N 1
ATOM 4070 C CA . PHE B 1 245 ? 5.094 -4.02 -13.641 1 98.56 245 PHE B CA 1
ATOM 4071 C C . PHE B 1 245 ? 5.039 -5.051 -12.516 1 98.56 245 PHE B C 1
ATOM 4073 O O . PHE B 1 245 ? 6.066 -5.633 -12.148 1 98.56 245 PHE B O 1
ATOM 4080 N N . ILE B 1 246 ? 3.857 -5.195 -12.031 1 98.88 246 ILE B N 1
ATOM 4081 C CA . ILE B 1 246 ? 3.602 -6.184 -10.984 1 98.88 246 ILE B CA 1
ATOM 4082 C C . ILE B 1 246 ? 2.842 -7.371 -11.578 1 98.88 246 ILE B C 1
ATOM 4084 O O . ILE B 1 246 ? 1.691 -7.23 -12 1 98.88 246 ILE B O 1
ATOM 4088 N N . VAL B 1 247 ? 3.508 -8.516 -11.641 1 98.88 247 VAL B N 1
ATOM 4089 C CA . VAL B 1 247 ? 2.877 -9.75 -12.102 1 98.88 247 VAL B CA 1
ATOM 4090 C C . VAL B 1 247 ? 2.564 -10.648 -10.906 1 98.88 247 VAL B C 1
ATOM 4092 O O . VAL B 1 247 ? 3.473 -11.07 -10.188 1 98.88 247 VAL B O 1
ATOM 4095 N N . SER B 1 248 ? 1.33 -10.93 -10.672 1 98.88 248 SER B N 1
ATOM 4096 C CA . SER B 1 248 ? 0.931 -11.719 -9.508 1 98.88 248 SER B CA 1
ATOM 4097 C C . SER B 1 248 ? 0.185 -12.984 -9.93 1 98.88 248 SER B C 1
ATOM 4099 O O . SER B 1 248 ? -0.396 -13.031 -11.016 1 98.88 248 SER B O 1
ATOM 4101 N N . ALA B 1 249 ? 0.217 -14.016 -9.07 1 98.69 249 ALA B N 1
ATOM 4102 C CA . ALA B 1 249 ? -0.481 -15.266 -9.359 1 98.69 249 ALA B CA 1
ATOM 4103 C C . ALA B 1 249 ? -0.726 -16.062 -8.086 1 98.69 249 ALA B C 1
ATOM 4105 O O . ALA B 1 249 ? -0.112 -15.797 -7.051 1 98.69 249 ALA B O 1
ATOM 4106 N N . HIS B 1 250 ? -1.651 -16.984 -8.211 1 97.5 250 HIS B N 1
ATOM 4107 C CA . HIS B 1 250 ? -1.939 -17.953 -7.16 1 97.5 250 HIS B CA 1
ATOM 4108 C C . HIS B 1 250 ? -1.313 -19.312 -7.477 1 97.5 250 HIS B C 1
ATOM 4110 O O . HIS B 1 250 ? -1.35 -19.766 -8.625 1 97.5 250 HIS B O 1
ATOM 4116 N N . ILE B 1 251 ? -0.823 -19.906 -6.465 1 97.31 251 ILE B N 1
ATOM 4117 C CA . ILE B 1 251 ? -0.311 -21.266 -6.609 1 97.31 251 ILE B CA 1
ATOM 4118 C C . ILE B 1 251 ? -1.469 -22.266 -6.582 1 97.31 251 ILE B C 1
ATOM 4120 O O . ILE B 1 251 ? -2.484 -22.016 -5.922 1 97.31 251 ILE B O 1
ATOM 4124 N N . THR B 1 252 ? -1.357 -23.344 -7.293 1 97.12 252 THR B N 1
ATOM 4125 C CA . THR B 1 252 ? -2.311 -24.453 -7.266 1 97.12 252 THR B CA 1
ATOM 4126 C C . THR B 1 252 ? -1.64 -25.734 -6.785 1 97.12 252 THR B C 1
ATOM 4128 O O . THR B 1 252 ? -0.411 -25.828 -6.789 1 97.12 252 THR B O 1
ATOM 4131 N N . PRO B 1 253 ? -2.479 -26.656 -6.332 1 95.81 253 PRO B N 1
ATOM 4132 C CA . PRO B 1 253 ? -1.878 -27.938 -6 1 95.81 253 PRO B CA 1
ATOM 4133 C C . PRO B 1 253 ? -1.105 -28.562 -7.164 1 95.81 253 PRO B C 1
ATOM 4135 O O . PRO B 1 253 ? -0.028 -29.125 -6.969 1 95.81 253 PRO B O 1
ATOM 4138 N N . ARG B 1 254 ? -1.648 -28.438 -8.305 1 95.69 254 ARG B N 1
ATOM 4139 C CA . ARG B 1 254 ? -0.969 -28.953 -9.492 1 95.69 254 ARG B CA 1
ATOM 4140 C C . ARG B 1 254 ? 0.375 -28.266 -9.688 1 95.69 254 ARG B C 1
ATOM 4142 O O . ARG B 1 254 ? 1.385 -28.922 -9.945 1 95.69 254 ARG B O 1
ATOM 4149 N N . ALA B 1 255 ? 0.371 -26.953 -9.594 1 97.12 255 ALA B N 1
ATOM 4150 C CA . ALA B 1 255 ? 1.605 -26.188 -9.758 1 97.12 255 ALA B CA 1
ATOM 4151 C C . ALA B 1 255 ? 2.654 -26.609 -8.734 1 97.12 255 ALA B C 1
ATOM 4153 O O . ALA B 1 255 ? 3.842 -26.719 -9.055 1 97.12 255 ALA B O 1
ATOM 4154 N N . ARG B 1 256 ? 2.25 -26.828 -7.504 1 96.31 256 ARG B N 1
ATOM 4155 C CA . ARG B 1 256 ? 3.17 -27.25 -6.453 1 96.31 256 ARG B CA 1
ATOM 4156 C C . ARG B 1 256 ? 3.777 -28.609 -6.777 1 96.31 256 ARG B C 1
ATOM 4158 O O . ARG B 1 256 ? 4.977 -28.828 -6.59 1 96.31 256 ARG B O 1
ATOM 4165 N N . ARG B 1 257 ? 2.959 -29.484 -7.254 1 96 257 ARG B N 1
ATOM 4166 C CA . ARG B 1 257 ? 3.426 -30.828 -7.609 1 96 257 ARG B CA 1
ATOM 4167 C C . ARG B 1 257 ? 4.418 -30.766 -8.766 1 96 257 ARG B C 1
ATOM 4169 O O . ARG B 1 257 ? 5.465 -31.422 -8.727 1 96 257 ARG B O 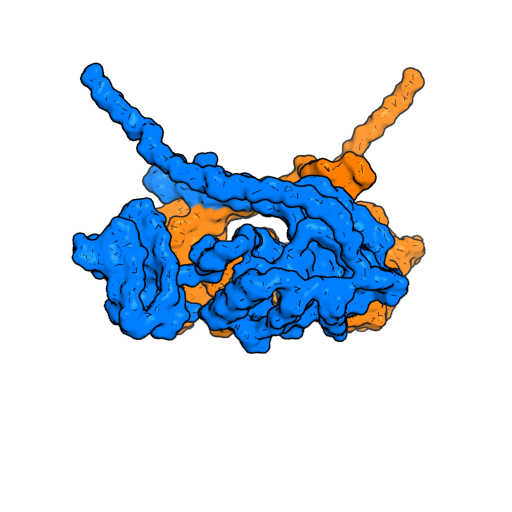1
ATOM 4176 N N . LEU B 1 258 ? 4.055 -30.016 -9.75 1 96.5 258 LEU B N 1
ATOM 4177 C CA . LEU B 1 258 ? 4.941 -29.859 -10.906 1 96.5 258 LEU B CA 1
ATOM 4178 C C . LEU B 1 258 ? 6.285 -29.281 -10.484 1 96.5 258 LEU B C 1
ATOM 4180 O O . LEU B 1 258 ? 7.332 -29.734 -10.961 1 96.5 258 LEU B O 1
ATOM 4184 N N . ALA B 1 259 ? 6.219 -28.328 -9.633 1 96.62 259 ALA B N 1
ATOM 4185 C CA . ALA B 1 259 ? 7.434 -27.656 -9.188 1 96.62 259 ALA B CA 1
ATOM 4186 C C . ALA B 1 259 ? 8.344 -28.609 -8.414 1 96.62 259 ALA B C 1
ATOM 4188 O O . ALA B 1 259 ? 9.57 -28.531 -8.516 1 96.62 259 ALA B O 1
ATOM 4189 N N . ALA B 1 260 ? 7.77 -29.469 -7.641 1 94.12 260 ALA B N 1
ATOM 4190 C CA . ALA B 1 260 ? 8.523 -30.391 -6.801 1 94.12 260 ALA B CA 1
ATOM 4191 C C . ALA B 1 260 ? 9.367 -31.344 -7.648 1 94.12 260 ALA B C 1
ATOM 4193 O O . ALA B 1 260 ? 10.367 -31.891 -7.172 1 94.12 260 ALA B O 1
ATOM 4194 N N . GLU B 1 261 ? 9.016 -31.5 -8.859 1 93.5 261 GLU B N 1
ATOM 4195 C CA . GLU B 1 261 ? 9.688 -32.438 -9.758 1 93.5 261 GLU B CA 1
ATOM 4196 C C . GLU B 1 261 ? 10.734 -31.734 -10.617 1 93.5 261 GLU B C 1
ATOM 4198 O O . GLU B 1 261 ? 11.469 -32.375 -11.367 1 93.5 261 GLU B O 1
ATOM 4203 N N . ARG B 1 262 ? 10.805 -30.453 -10.469 1 91.38 262 ARG B N 1
ATOM 4204 C CA . ARG B 1 262 ? 11.68 -29.672 -11.344 1 91.38 262 ARG B CA 1
ATOM 4205 C C . ARG B 1 262 ? 13.039 -29.438 -10.688 1 91.38 262 ARG B C 1
ATOM 4207 O O . ARG B 1 262 ? 13.109 -29.172 -9.484 1 91.38 262 ARG B O 1
ATOM 4214 N N . PRO B 1 263 ? 14.125 -29.547 -11.492 1 89 263 PRO B N 1
ATOM 4215 C CA . PRO B 1 263 ? 15.43 -29.156 -10.945 1 89 263 PRO B CA 1
ATOM 4216 C C . PRO B 1 263 ? 15.539 -27.656 -10.68 1 89 263 PRO B C 1
ATOM 4218 O O . PRO B 1 263 ? 14.945 -26.859 -11.406 1 89 263 PRO B O 1
ATOM 4221 N N . ARG B 1 264 ? 16.203 -27.406 -9.648 1 87.38 264 ARG B N 1
ATOM 4222 C CA . ARG B 1 264 ? 16.438 -26.016 -9.32 1 87.38 264 ARG B CA 1
ATOM 4223 C C . ARG B 1 264 ? 17.578 -25.438 -10.164 1 87.38 264 ARG B C 1
ATOM 4225 O O . ARG B 1 264 ? 18.75 -25.594 -9.828 1 87.38 264 ARG B O 1
ATOM 4232 N N . GLU B 1 265 ? 17.266 -24.906 -11.305 1 82.81 265 GLU B N 1
ATOM 4233 C CA . GLU B 1 265 ? 18.297 -24.375 -12.203 1 82.81 265 GLU B CA 1
ATOM 4234 C C . GLU B 1 265 ? 17.922 -22.984 -12.688 1 82.81 265 GLU B C 1
ATOM 4236 O O . GLU B 1 265 ? 16.75 -22.672 -12.852 1 82.81 265 GLU B O 1
ATOM 4241 N N . ILE B 1 266 ? 18.812 -22.188 -12.594 1 76.69 266 ILE B N 1
ATOM 4242 C CA . ILE B 1 266 ? 18.688 -20.891 -13.25 1 76.69 266 ILE B CA 1
ATOM 4243 C C . ILE B 1 266 ? 19.609 -20.844 -14.469 1 76.69 266 ILE B C 1
ATOM 4245 O O . ILE B 1 266 ? 20.797 -21.156 -14.367 1 76.69 266 ILE B O 1
ATOM 4249 N N . SER B 1 267 ? 19 -20.906 -15.75 1 61.47 267 SER B N 1
ATOM 4250 C CA . SER B 1 267 ? 19.828 -20.891 -16.953 1 61.47 267 SER B CA 1
ATOM 4251 C C . SER B 1 267 ? 20.703 -19.625 -16.984 1 61.47 267 SER B C 1
ATOM 4253 O O . SER B 1 267 ? 20.234 -18.531 -16.688 1 61.47 267 SER B O 1
ATOM 4255 N N . VAL B 1 268 ? 21.875 -19.672 -16.828 1 51.72 268 VAL B N 1
ATOM 4256 C CA . VAL B 1 268 ? 22.797 -18.547 -16.953 1 51.72 268 VAL B CA 1
ATOM 4257 C C . VAL B 1 268 ? 22.656 -17.922 -18.344 1 51.72 268 VAL B C 1
ATOM 4259 O O . VAL B 1 268 ? 23.172 -18.453 -19.328 1 51.72 268 VAL B O 1
ATOM 4262 N N . SER B 1 269 ? 21.5 -17.719 -18.953 1 42.66 269 SER B N 1
ATOM 4263 C CA . SER B 1 269 ? 21.531 -17.016 -20.234 1 42.66 269 SER B CA 1
ATOM 4264 C C . SER B 1 269 ? 22.391 -15.766 -20.172 1 42.66 269 SER B C 1
ATOM 4266 O O . SER B 1 269 ? 22.656 -15.242 -19.078 1 42.66 269 SER B O 1
ATOM 4268 N N . GLY B 1 270 ? 23.062 -15.305 -21.406 1 38.16 270 GLY B N 1
ATOM 4269 C CA . GLY B 1 270 ? 23.891 -14.141 -21.656 1 38.16 270 GLY B CA 1
ATOM 4270 C C . GLY B 1 270 ? 23.375 -12.875 -21.016 1 38.16 270 GLY B C 1
ATOM 4271 O O . GLY B 1 270 ? 22.219 -12.484 -21.234 1 38.16 270 GLY B O 1
ATOM 4272 N N . VAL B 1 271 ? 23.812 -12.672 -19.938 1 37.41 271 VAL B N 1
ATOM 4273 C CA . VAL B 1 271 ? 23.562 -11.367 -19.328 1 37.41 271 VAL B CA 1
ATOM 4274 C C . VAL B 1 271 ? 23.609 -10.281 -20.406 1 37.41 271 VAL B C 1
ATOM 4276 O O . VAL B 1 271 ? 24.672 -10.023 -21 1 37.41 271 VAL B O 1
ATOM 4279 N N . VAL B 1 272 ? 22.656 -10.188 -21.312 1 33.22 272 VAL B N 1
ATOM 4280 C CA . VAL B 1 272 ? 22.781 -8.875 -21.938 1 33.22 272 VAL B CA 1
ATOM 4281 C C . VAL B 1 272 ? 23.016 -7.812 -20.875 1 33.22 272 VAL B C 1
ATOM 4283 O O . VAL B 1 272 ? 22.219 -7.684 -19.938 1 33.22 272 VAL B O 1
ATOM 4286 N N . ASP B 1 273 ? 24.234 -7.621 -20.453 1 32.88 273 ASP B N 1
ATOM 4287 C CA . ASP B 1 273 ? 24.562 -6.414 -19.703 1 32.88 273 ASP B CA 1
ATOM 4288 C C . ASP B 1 273 ? 23.656 -5.25 -20.109 1 32.88 273 ASP B C 1
ATOM 4290 O O . ASP B 1 273 ? 23.859 -4.652 -21.172 1 32.88 273 ASP B O 1
ATOM 4294 N N . ASP B 1 274 ? 22.438 -5.41 -20 1 35.31 274 ASP B N 1
ATOM 4295 C CA . ASP B 1 274 ? 21.734 -4.152 -20.234 1 35.31 274 ASP B CA 1
ATOM 4296 C C . ASP B 1 274 ? 22.562 -2.967 -19.734 1 35.31 274 ASP B C 1
ATOM 4298 O O . ASP B 1 274 ? 23.172 -3.031 -18.656 1 35.31 274 ASP B O 1
ATOM 4302 N N . GLY B 1 275 ? 23.281 -2.285 -20.562 1 31.95 275 GLY B N 1
ATOM 4303 C CA . GLY B 1 275 ? 23.906 -1.008 -20.266 1 31.95 275 GLY B CA 1
ATOM 4304 C C . GLY B 1 275 ? 23.312 -0.316 -19.047 1 31.95 275 GLY B C 1
ATOM 4305 O O . GLY B 1 275 ? 22.156 -0.588 -18.688 1 31.95 275 GLY B O 1
ATOM 4306 N N . SER B 1 276 ? 24.125 0.069 -18.094 1 30.75 276 SER B N 1
ATOM 4307 C CA . SER B 1 276 ? 23.766 1.023 -17.047 1 30.75 276 SER B CA 1
ATOM 4308 C C . SER B 1 276 ? 22.625 1.924 -17.5 1 30.75 276 SER B C 1
ATOM 4310 O O . SER B 1 276 ? 22.75 2.65 -18.5 1 30.75 276 SER B O 1
ATOM 4312 N N . LEU B 1 277 ? 21.406 1.482 -17.562 1 32.25 277 LEU B N 1
ATOM 4313 C CA . LEU B 1 277 ? 20.531 2.656 -17.641 1 32.25 277 LEU B CA 1
ATOM 4314 C C . LEU B 1 277 ? 21.25 3.887 -17.078 1 32.25 277 LEU B C 1
ATOM 4316 O O . LEU B 1 277 ? 21.703 3.873 -15.945 1 32.25 277 LEU B O 1
ATOM 4320 N N . ASP B 1 278 ? 22.047 4.539 -17.922 1 29.77 278 ASP B N 1
ATOM 4321 C CA . ASP B 1 278 ? 22.781 5.762 -17.609 1 29.77 278 ASP B CA 1
ATOM 4322 C C . ASP B 1 278 ? 22.078 6.574 -16.531 1 29.77 278 ASP B C 1
ATOM 4324 O O . ASP B 1 278 ? 20.875 6.844 -16.625 1 29.77 278 ASP B O 1
ATOM 4328 N N . GLU B 1 279 ? 22.5 6.484 -15.336 1 34.12 279 GLU B N 1
ATOM 4329 C CA . GLU B 1 279 ? 22.266 7.352 -14.188 1 34.12 279 GLU B CA 1
ATOM 4330 C C . GLU B 1 279 ? 22 8.789 -14.617 1 34.12 279 GLU B C 1
ATOM 4332 O O . GLU B 1 279 ? 21.812 9.672 -13.773 1 34.12 279 GLU B O 1
ATOM 4337 N N . SER B 1 280 ? 22.391 9.094 -15.898 1 29.84 280 SER B N 1
ATOM 4338 C CA . SER B 1 280 ? 22.406 10.508 -16.25 1 29.84 280 SER B CA 1
ATOM 4339 C C . SER B 1 280 ? 21 11.078 -16.375 1 29.84 280 SER B C 1
ATOM 4341 O O . SER B 1 280 ? 20.828 12.258 -16.688 1 29.84 280 SER B O 1
ATOM 4343 N N . ALA B 1 281 ? 20.047 10.25 -16.484 1 29.31 281 ALA B N 1
ATOM 4344 C CA . ALA B 1 281 ? 18.828 10.984 -16.797 1 29.31 281 ALA B CA 1
ATOM 4345 C C . ALA B 1 281 ? 18.344 11.789 -15.602 1 29.31 281 ALA B C 1
ATOM 4347 O O . ALA B 1 281 ? 17.281 12.422 -15.656 1 29.31 281 ALA B O 1
ATOM 4348 N N . ASP B 1 282 ? 18.859 11.453 -14.422 1 30.59 282 ASP B N 1
ATOM 4349 C CA . ASP B 1 282 ? 18.531 12.461 -13.422 1 30.59 282 ASP B CA 1
ATOM 4350 C C . ASP B 1 282 ? 19.234 13.781 -13.734 1 30.59 282 ASP B C 1
ATOM 4352 O O . ASP B 1 282 ? 20.328 14.031 -13.242 1 30.59 282 ASP B O 1
ATOM 4356 N N . GLY B 1 283 ? 19.406 14.102 -15.008 1 29.2 283 GLY B N 1
ATOM 4357 C CA . GLY B 1 283 ? 19.844 15.461 -15.258 1 29.2 283 GLY B CA 1
ATOM 4358 C C . GLY B 1 283 ? 19.266 16.469 -14.281 1 29.2 283 GLY B C 1
ATOM 4359 O O . GLY B 1 283 ? 18.188 16.266 -13.742 1 29.2 283 GLY B O 1
ATOM 4360 N N . ASP B 1 284 ? 20.125 17.172 -13.711 1 25.97 284 ASP B N 1
ATOM 4361 C CA . ASP B 1 284 ? 19.828 18.469 -13.148 1 25.97 284 ASP B CA 1
ATOM 4362 C C . ASP B 1 284 ? 18.875 19.266 -14.055 1 25.97 284 ASP B C 1
ATOM 4364 O O . ASP B 1 284 ? 19.266 19.688 -15.148 1 25.97 284 ASP B O 1
ATOM 4368 N N . VAL B 1 285 ? 17.75 18.828 -14.359 1 27.66 285 VAL B N 1
ATOM 4369 C CA . VAL B 1 285 ? 16.969 19.938 -14.891 1 27.66 285 VAL B CA 1
ATOM 4370 C C . VAL B 1 285 ? 17.344 21.234 -14.164 1 27.66 285 VAL B C 1
ATOM 4372 O O . VAL B 1 285 ? 17.125 21.375 -12.961 1 27.66 285 VAL B O 1
ATOM 4375 N N . ASP B 1 286 ? 18.547 21.734 -14.484 1 25.19 286 ASP B N 1
ATOM 4376 C CA . ASP B 1 286 ? 18.812 23.141 -14.258 1 25.19 286 ASP B CA 1
ATOM 4377 C C . ASP B 1 286 ? 17.562 23.984 -14.469 1 25.19 286 ASP B C 1
ATOM 4379 O O . ASP B 1 286 ? 16.812 23.766 -15.43 1 25.19 286 ASP B O 1
ATOM 4383 N N . ASP B 1 287 ? 17.094 24.484 -13.445 1 24.25 287 ASP B N 1
ATOM 4384 C CA . ASP B 1 287 ? 16.203 25.641 -13.375 1 24.25 287 ASP B CA 1
ATOM 4385 C C . ASP B 1 287 ? 16.578 26.688 -14.422 1 24.25 287 ASP B C 1
ATOM 4387 O O . ASP B 1 287 ? 17.359 27.594 -14.148 1 24.25 287 ASP B O 1
ATOM 4391 N N . GLU B 1 288 ? 17.219 26.25 -15.555 1 27.17 288 GLU B N 1
ATOM 4392 C CA . GLU B 1 288 ? 17.203 27.391 -16.469 1 27.17 288 GLU B CA 1
ATOM 4393 C C . GLU B 1 288 ? 15.773 27.875 -16.703 1 27.17 288 GLU B C 1
ATOM 4395 O O . GLU B 1 288 ? 15.031 27.281 -17.484 1 27.17 288 GLU B O 1
ATOM 4400 N N . LEU B 1 289 ? 14.984 28.109 -15.664 1 24.5 289 LEU B N 1
ATOM 4401 C CA . LEU B 1 289 ? 13.812 28.953 -15.859 1 24.5 289 LEU B CA 1
ATOM 4402 C C . LEU B 1 289 ? 14.141 30.109 -16.797 1 24.5 289 LEU B C 1
ATOM 4404 O O . LEU B 1 289 ? 15.289 30.562 -16.859 1 24.5 289 LEU B O 1
ATOM 4408 N N . ILE B 1 290 ? 13.133 30.391 -17.719 1 27.42 290 ILE B N 1
ATOM 4409 C CA . ILE B 1 290 ? 12.773 31.422 -18.672 1 27.42 290 ILE B CA 1
ATOM 4410 C C . ILE B 1 290 ? 13.109 32.812 -18.109 1 27.42 290 ILE B C 1
ATOM 4412 O O . ILE B 1 290 ? 12.492 33.25 -17.141 1 27.42 290 ILE B O 1
ATOM 4416 N N . GLN B 1 291 ? 14.406 33.125 -18 1 23.23 291 GLN B N 1
ATOM 4417 C CA . GLN B 1 291 ? 14.703 34.562 -17.938 1 23.23 291 GLN B CA 1
ATOM 4418 C C . GLN B 1 291 ? 14.047 35.281 -19.109 1 23.23 291 GLN B C 1
ATOM 4420 O O . GLN B 1 291 ? 14.406 35.062 -20.266 1 23.23 291 GLN B O 1
ATOM 4425 N N . THR B 1 292 ? 12.664 35.469 -19.078 1 24.34 292 THR B N 1
ATOM 4426 C CA . THR B 1 292 ? 12.078 36.5 -19.938 1 24.34 292 THR B CA 1
ATOM 4427 C C . THR B 1 292 ? 12.922 37.75 -19.891 1 24.34 292 THR B C 1
ATOM 4429 O O . THR B 1 292 ? 13.289 38.25 -18.812 1 24.34 292 THR B O 1
ATOM 4432 N N . GLU B 1 293 ? 13.844 37.875 -20.797 1 23.92 293 GLU B N 1
ATOM 4433 C CA . GLU B 1 293 ? 14.453 39.156 -21.172 1 23.92 293 GLU B CA 1
ATOM 4434 C C . GLU B 1 293 ? 13.406 40.25 -21.281 1 23.92 293 GLU B C 1
ATOM 4436 O O . GLU B 1 293 ? 12.391 40.094 -21.953 1 23.92 293 GLU B O 1
ATOM 4441 N N . ASP B 1 294 ? 13.211 41.094 -20.25 1 19.7 294 ASP B N 1
ATOM 4442 C CA . ASP B 1 294 ? 12.727 42.438 -20.422 1 19.7 294 ASP B CA 1
ATOM 4443 C C . ASP B 1 294 ? 13.516 43.188 -21.516 1 19.7 294 ASP B C 1
ATOM 4445 O O . ASP B 1 294 ? 14.68 43.531 -21.312 1 19.7 294 ASP B O 1
ATOM 4449 N N . ARG B 1 295 ? 13.445 42.75 -22.766 1 21.67 295 ARG B N 1
ATOM 4450 C CA . ARG B 1 295 ? 13.727 43.844 -23.688 1 21.67 295 ARG B CA 1
ATOM 4451 C C . ARG B 1 295 ? 12.852 45.062 -23.391 1 21.67 295 ARG B C 1
ATOM 4453 O O . ARG B 1 295 ? 11.656 44.906 -23.125 1 21.67 295 ARG B O 1
ATOM 4460 N N . PRO B 1 296 ? 13.539 46.219 -23.344 1 23.33 296 PRO B N 1
ATOM 4461 C CA . PRO B 1 296 ? 12.781 47.469 -23.5 1 23.33 296 PRO B CA 1
ATOM 4462 C C . PRO B 1 296 ? 11.922 47.469 -24.75 1 23.33 296 PRO B C 1
ATOM 4464 O O . PRO B 1 296 ? 12.227 46.781 -25.719 1 23.33 296 PRO B O 1
#

Secondary structure (DSSP, 8-state):
--SS--TT-EEEEE-TT--EEEEE--TT-EEEETTEEEEGGGTTTSPTT-EEE-TTS-EEEEEPPPHHHHHHHS--SSPPPPHHHHHHHHHHHT--TT-EEEEE--TTSHHHHHHHHTT-EEEEEES-HHHHHHHHHHHHHHS-GGGEEEEES-HHHH-----EEEEEE-SS-GGGTHHHHGGGEEEEEEEEEEESSHHHHHHHHHHHHHHT-EEEEEEEEEEEEEEEETTEEEE-S-------EEEEEE--HHHHHHHHTS----------------GGGS----S-TT------/--SS--TT-EEEEE-TT--EEEEE--TT-EEEETTEEEEGGGTTTSPTT-EEE-TTS-EEEEEPPPHHHHHHHS--SSPPPPHHHHHHHHHHHT--TT-EEEEE--TTSHHHHHHHHTT-EEEEEES-HHHHHHHHHHHHHHS-GGGEEEEES-HHHH-----EEEEEE-SS-GGGTHHHHGGGEEEEEEEEEEESSHHHHHHHHHHHHHTT-EEEEEEEEEEEEEEEETTEEEE-S-------EEEEEE--HHHHHHHHTS----------------GGGS--------------

pLDDT: mean 87.91, std 19.88, range [19.58, 98.88]

Organism: Acidimicrobium ferrooxidans (strain DSM 10331 / JCM 15462 / NBRC 103882 / ICP) (NCBI:txid525909)

Foldseek 3Di:
DADADAQLAWKWKQFPVRDIDIDGQHCADWDADPQAIDGSVQRGRHHAQDWDQHPNGGTIHIHGDDLQVCLVNADFPDDDDHPVVLVVLCVLQVQAAPFEEEEEACGQNSSVLVSQVRHYQYEYEAQDPVRQVNNQVVCVSSDRNVRYDYDHRDCLVVVDAACGQEYEAEDAAVLLQQQANLLNYDAFHKYKYKFFDDVNVVSNVVSCVVLPWPPKDKDFDFDWDWDDDDPDTDTDPDGPGGDTMIIMTTRDPSSNVSNNPDRSDRPPPPPPVPPPPPPCVVPPPPPPPDPVPPPD/DADADAQLAWKWKAFPVRDIDIDGQHCADWDADPQAIDGSVQRGRHHAQDWDQHPNGGTIHIHGDDLQVCLVNADFPDDDDHPVVLVVLCVLQVQAAPFEEEEEACGQNSSVLVSQVRHYQYEYEAQDPVRQVNNQVVCVSSDRNVRYDYDHRDCLVVVDAAQGQEYEAEDAAVLLQQQANLLNYDAFHKYKYKFFDDVNVVSNVVSCVVLPWPPKDKDFDFDWDWDDDDPDTDTDPDGPGGDTMIIMTTRDPSSNVSNNPDRSDRPPPPPPVPPPPPPCVVPPPPCPPPPPPPDD

Nearest PDB structures (foldseek):
  1i9g-assembly1_A  TM=9.568E-01  e=7.548E-28  Mycobacterium tuberculosis
  1o54-assembly1_A  TM=9.362E-01  e=3.270E-27  Thermotoga maritima
  3mb5-assembly1_A  TM=8.852E-01  e=3.627E-28  Pyrococcus abyssi
  2yvl-assembly1_D  TM=8.930E-01  e=2.295E-23  Aquifex aeolicus VF5
  5erg-assembly1_B-2  TM=8.575E-01  e=9.887E-20  Saccharomyces cerevisiae S288C